Protein AF-0000000073538787 (afdb_homodimer)

Solvent-accessible surface area (backbone atoms only — not comparable to full-atom values): 28778 Å² total; per-residue (Å²): 135,62,82,72,73,72,62,67,77,66,64,77,76,57,70,80,78,74,82,76,85,75,76,83,60,83,89,74,44,86,34,53,90,32,33,33,39,35,41,31,32,78,42,68,55,24,27,16,31,50,33,37,34,29,62,25,38,19,32,37,36,28,55,29,78,45,70,68,45,47,54,50,36,53,60,66,29,59,93,39,62,58,88,38,53,43,74,38,80,33,49,55,90,37,71,68,32,33,50,52,44,51,49,50,45,38,71,73,65,69,48,29,33,31,41,38,38,39,52,52,61,88,71,91,42,48,53,63,58,72,54,50,69,68,56,52,50,50,38,49,60,36,38,34,41,43,47,48,45,48,47,37,49,45,58,83,55,40,40,86,29,74,78,14,32,36,35,38,44,43,40,44,33,31,92,43,78,80,40,81,37,32,18,55,50,13,20,25,35,13,23,34,47,8,50,51,51,35,51,27,62,65,39,62,84,46,59,28,30,37,32,37,37,29,30,60,14,57,33,71,66,76,82,76,53,67,86,78,84,63,58,76,61,33,46,77,64,90,59,44,27,45,51,52,6,47,52,49,51,48,45,64,75,64,60,56,75,60,35,71,42,67,44,51,33,75,79,38,82,56,26,21,43,29,73,133,61,80,74,73,71,61,68,76,65,63,77,78,54,68,80,77,75,81,74,83,74,77,83,61,84,90,73,41,88,34,54,89,32,32,31,40,35,40,30,32,79,42,68,58,24,27,16,30,50,34,37,36,29,62,26,38,18,30,38,36,28,53,29,80,44,69,68,45,47,54,50,38,52,59,64,29,58,95,37,61,59,88,36,54,43,74,39,82,30,50,56,90,39,72,68,31,32,49,52,46,52,51,52,44,37,70,74,66,70,48,30,34,31,40,36,38,40,54,52,60,88,72,92,41,49,53,64,58,73,55,50,68,68,55,53,50,49,39,49,60,36,39,31,40,42,46,47,45,48,46,36,48,46,60,82,57,41,40,87,30,75,78,12,31,36,36,40,43,40,37,46,33,31,91,42,78,81,38,78,37,32,17,56,49,14,20,22,34,13,24,35,46,6,49,51,52,36,51,29,62,68,39,62,83,46,58,28,31,37,31,36,38,28,29,58,12,51,35,68,69,78,82,79,55,62,86,66,81,64,58,79,63,35,45,78,66,90,60,46,28,46,50,51,6,47,50,51,51,47,44,63,75,64,61,56,75,58,35,74,43,62,43,49,30,75,79,38,81,55,25,20,40,34,72

InterPro domains:
  IPR002347 Short-chain dehydrogenase/reductase SDR [PF00106] (34-213)
  IPR036291 NAD(P)-binding domain superfamily [SSF51735] (33-214)

Nearest PDB structures (foldseek):
  4cv1-assembly1_H  TM=8.093E-01  e=1.252E-11  Escherichia coli BL21(DE3)
  3i3o-assembly2_G  TM=7.890E-01  e=3.364E-11  Bacillus anthracis str. 'Ames Ancestor'
  5ojg-assembly1_A  TM=8.004E-01  e=2.163E-10  Caenorhabditis elegans
  4o0l-assembly1_D  TM=7.153E-01  e=1.312E-09  Rhodotorula mucilaginosa
  1w8d-assembly1_C  TM=6.723E-01  e=7.957E-09  Homo sapiens

Organism: NCBI:txid2649997

pLDDT: mean 79.06, std 23.35, range [24.25, 98.81]

Sequence (550 aa):
MSWAQRTSIVDQFSAAVSPRQREEGPQHKPLLDKVVVVGDCSTTVGSGIAYELLRQGATVVAPLRCAEHVEQLQRDCEGVPAASLHPLIADLSSEAGCTAFVNQVLERHGQINHGVSCFGSFWQGGQLTDQPLEEFSAMLHGPPTAHFLFAKHVLPALKQSPASSFLFVSEGAGKRMVHPDSSLFSVAASALYGIILAAQEQYADSLFRVNEMRLYAMLKRHGDIGNHQFRDHFGTKAYSHRKVGRLVSEALLTSKHAERIVVTPAMLDGATVTVMSWAQRTSIVDQFSAAVSPRQREEGPQHKPLLDKVVVVGDCSTTVGSGIAYELLRQGATVVAPLRCAEHVEQLQRDCEGVPAASLHPLIADLSSEAGCTAFVNQVLERHGQINHGVSCFGSFWQGGQLTDQPLEEFSAMLHGPPTAHFLFAKHVLPALKQSPASSFLFVSEGAGKRMVHPDSSLFSVAASALYGIILAAQEQYADSLFRVNEMRLYAMLKRHGDIGNHQFRDHFGTKAYSHRKVGRLVSEALLTSKHAERIVVTPAMLDGATVTV

Foldseek 3Di:
DDPVVVPPVPPDPAPDDDPPDDDPDDQQLVCALAEEEEPACLALLNLLLVQLNQSSHYQYEHADQDPVSVVVSLVSNPPGPCVSYHYDHFDLLDLVRLQVSLVVCCVVSVAHQEYEHEFADDDQAAAPVPDDPVVLVVLQSGRLSSSLSNCVRVVVRHDQAQLGEYEYEAEPQAVDHLDNRCVSVNVNRNSNVVSLVVSLVVCVVTSYAYEYEYAPADADDPPVPPDDDCVVQAPPDSCQSNLSSVVVVVCSGDPDHHYYHYDYCVSRVSGRRHD/DDPVVVPPVPPDPAPDDDPDDDDPDDQQLVCALAEEEEPACLDLLNLLLVQLNQSSHYQYEHADQDPVSVVVSLVSNPPGPCVSYHYDRFDLLDLVRLQVSLVVCCVVSVAHQEYEHDFDDDDQFAAPVPDDPVVLVVLQSGRLSSSLSNCVRVVVRHDQAQLGEYEYEAEPQAVDHLDNRCVSVNVNRNSNVVSLVVSLVVCVVTSYAYEYEYAPADAPDPPVPPDDPCVVQAPPDPCQSNLSSVVVVVCSGDPDHHYYHYDYCVSRVSGRRHD

Secondary structure (DSSP, 8-state):
--GGGGGGGGGSS------------S---TTTT-EEEEE-TTSHHHHHHHHHHHHTT-EEEEEESSHHHHHHHHHHTTTS-GGGEEEEE--TTSHHHHHHHHHHHHHHHS---EEEE----------GGGS-HHHHHHHHTSHHHHHHHHHHHHGGGS-SSTT-EEEEEEESBTTB-SSTT-HHHHHHHHHHHHHHHHHHHHTTTSSSEEEEEEE------STT--SSSTTTTS---TTHHHHHHHHHHHHHHHPPTT-EEEE-GGGGTT-----/--GGGGGGGGGSS------------S---TTTT-EEEEE-TTSHHHHHHHHHHHHTT-EEEEEESSHHHHHHHHHHTTTS-GGGEEEEE--TTSHHHHHHHHHHHHHHHS---EEEE----------GGGS-HHHHHHHHTSHHHHHHHHHHHHGGGS-SSTT-EEEEEEESBTTB-SSTT-HHHHHHHHHHHHHHHHHHHHTTTSSSEEEEEEE------STT--S-STTTTS---TTHHHHHHHHHHHHHHHPPTT-EEEE-GGGGTT-----

Structure (mmCIF, N/CA/C/O backbone):
data_AF-0000000073538787-model_v1
#
loop_
_entity.id
_entity.type
_entity.pdbx_description
1 polymer 'Uncharacterized protein'
#
loop_
_atom_site.group_PDB
_atom_site.id
_atom_site.type_symbol
_atom_site.label_atom_id
_atom_site.label_alt_id
_atom_site.label_comp_id
_atom_site.label_asym_id
_atom_site.label_entity_id
_atom_site.label_seq_id
_atom_site.pdbx_PDB_ins_code
_atom_site.Cartn_x
_atom_site.Cartn_y
_atom_site.Cartn_z
_atom_site.occupancy
_atom_site.B_iso_or_equiv
_atom_site.auth_seq_id
_atom_site.auth_comp_id
_atom_site.auth_asym_id
_atom_site.auth_atom_id
_atom_site.pdbx_PDB_model_num
ATOM 1 N N . MET A 1 1 ? -1.223 -22.078 18.5 1 24.25 1 MET A N 1
ATOM 2 C CA . MET A 1 1 ? -0.716 -20.906 19.188 1 24.25 1 MET A CA 1
ATOM 3 C C . MET A 1 1 ? -1.451 -19.641 18.734 1 24.25 1 MET A C 1
ATOM 5 O O . MET A 1 1 ? -1.661 -19.438 17.547 1 24.25 1 MET A O 1
ATOM 9 N N . SER A 1 2 ? -2.195 -19.078 19.703 1 27.31 2 SER A N 1
ATOM 10 C CA . SER A 1 2 ? -3.221 -18.062 19.531 1 27.31 2 SER A CA 1
ATOM 11 C C . SER A 1 2 ? -2.645 -16.797 18.906 1 27.31 2 SER A C 1
ATOM 13 O O . SER A 1 2 ? -1.435 -16.562 18.969 1 27.31 2 SER A O 1
ATOM 15 N N . TRP A 1 3 ? -3.459 -16.062 18.109 1 29.86 3 TRP A N 1
ATOM 16 C CA . TRP A 1 3 ? -3.189 -14.781 17.453 1 29.86 3 TRP A CA 1
ATOM 17 C C . TRP A 1 3 ? -2.492 -13.812 18.406 1 29.86 3 TRP A C 1
ATOM 19 O O . TRP A 1 3 ? -1.608 -13.062 17.984 1 29.86 3 TRP A O 1
ATOM 29 N N . ALA A 1 4 ? -2.752 -13.906 19.703 1 34.16 4 ALA A N 1
ATOM 30 C CA . ALA A 1 4 ? -2.221 -13.008 20.719 1 34.16 4 ALA A CA 1
ATOM 31 C C . ALA A 1 4 ? -0.713 -13.18 20.875 1 34.16 4 ALA A C 1
ATOM 33 O O . ALA A 1 4 ? 0.006 -12.203 21.125 1 34.16 4 ALA A O 1
ATOM 34 N N . GLN A 1 5 ? -0.186 -14.32 20.875 1 29.3 5 GLN A N 1
ATOM 35 C CA . GLN A 1 5 ? 1.214 -14.555 21.203 1 29.3 5 GLN A CA 1
ATOM 36 C C . GLN A 1 5 ? 2.139 -14.023 20.109 1 29.3 5 GLN A C 1
ATOM 38 O O . GLN A 1 5 ? 3.352 -13.914 20.312 1 29.3 5 GLN A O 1
ATOM 43 N N . ARG A 1 6 ? 1.642 -13.867 18.938 1 31.22 6 ARG A N 1
ATOM 44 C CA . ARG A 1 6 ? 2.553 -13.523 17.859 1 31.22 6 ARG A CA 1
ATOM 45 C C . ARG A 1 6 ? 2.787 -12.016 17.781 1 31.22 6 ARG A C 1
ATOM 47 O O . ARG A 1 6 ? 3.463 -11.523 16.875 1 31.22 6 ARG A O 1
ATOM 54 N N . THR A 1 7 ? 2.35 -11.219 18.891 1 30.8 7 THR A N 1
ATOM 55 C CA . THR A 1 7 ? 2.359 -9.758 18.922 1 30.8 7 THR A CA 1
ATOM 56 C C . THR A 1 7 ? 3.75 -9.234 19.266 1 30.8 7 THR A C 1
ATOM 58 O O . THR A 1 7 ? 3.941 -8.031 19.438 1 30.8 7 THR A O 1
ATOM 61 N N . SER A 1 8 ? 4.75 -10.078 19.578 1 28.09 8 SER A N 1
ATOM 62 C CA . SER A 1 8 ? 5.914 -9.547 20.281 1 28.09 8 SER A CA 1
ATOM 63 C C . SER A 1 8 ? 6.848 -8.82 19.328 1 28.09 8 SER A C 1
ATOM 65 O O . SER A 1 8 ? 7.91 -8.336 19.719 1 28.09 8 SER A O 1
ATOM 67 N N . ILE A 1 9 ? 6.676 -8.984 18.109 1 27.75 9 ILE A N 1
ATOM 68 C CA . ILE A 1 9 ? 7.82 -8.523 17.328 1 27.75 9 ILE A CA 1
ATOM 69 C C . ILE A 1 9 ? 7.777 -7 17.203 1 27.75 9 ILE A C 1
ATOM 71 O O . ILE A 1 9 ? 8.383 -6.434 16.281 1 27.75 9 ILE A O 1
ATOM 75 N N . VAL A 1 10 ? 6.988 -6.336 17.984 1 29.64 10 VAL A N 1
ATOM 76 C CA . VAL A 1 10 ? 6.812 -4.895 17.875 1 29.64 10 VAL A CA 1
ATOM 77 C C . VAL A 1 10 ? 8.094 -4.184 18.312 1 29.64 10 VAL A C 1
ATOM 79 O O . VAL A 1 10 ? 8.195 -2.957 18.219 1 29.64 10 VAL A O 1
ATOM 82 N N . ASP A 1 11 ? 9.062 -4.805 18.953 1 27.28 11 ASP A N 1
ATOM 83 C CA . ASP A 1 11 ? 10.016 -4.039 19.75 1 27.28 11 ASP A CA 1
ATOM 84 C C . ASP A 1 11 ? 10.992 -3.277 18.859 1 27.28 11 ASP A C 1
ATOM 86 O O . ASP A 1 11 ? 11.781 -2.465 19.344 1 27.28 11 ASP A O 1
ATOM 90 N N . GLN A 1 12 ? 11.188 -3.758 17.719 1 27.56 12 GLN A N 1
ATOM 91 C CA . GLN A 1 12 ? 12.531 -3.357 17.297 1 27.56 12 GLN A CA 1
ATOM 92 C C . GLN A 1 12 ? 12.562 -1.891 16.875 1 27.56 12 GLN A C 1
ATOM 94 O O . GLN A 1 12 ? 13.633 -1.284 16.797 1 27.56 12 GLN A O 1
ATOM 99 N N . PHE A 1 13 ? 11.57 -1.396 16.234 1 29 13 PHE A N 1
ATOM 100 C CA . PHE A 1 13 ? 11.891 -0.111 15.625 1 29 13 PHE A CA 1
ATOM 101 C C . PHE A 1 13 ? 11.359 1.038 16.484 1 29 13 PHE A C 1
ATOM 103 O O . PHE A 1 13 ? 11.344 2.189 16.031 1 29 13 PHE A O 1
ATOM 110 N N . SER A 1 14 ? 10.781 0.729 17.562 1 30.36 14 SER A N 1
ATOM 111 C CA . SER A 1 14 ? 10.117 1.841 18.234 1 30.36 14 SER A CA 1
ATOM 112 C C . SER A 1 14 ? 11.094 2.627 19.109 1 30.36 14 SER A C 1
ATOM 114 O O . SER A 1 14 ? 11.695 2.076 20.031 1 30.36 14 SER A O 1
ATOM 116 N N . ALA A 1 15 ? 11.672 3.652 18.609 1 31.83 15 ALA A N 1
ATOM 117 C CA . ALA A 1 15 ? 12.227 4.52 19.641 1 31.83 15 ALA A CA 1
ATOM 118 C C . ALA A 1 15 ? 11.133 5.055 20.547 1 31.83 15 ALA A C 1
ATOM 120 O O . ALA A 1 15 ? 10.211 5.738 20.094 1 31.83 15 ALA A O 1
ATOM 121 N N . ALA A 1 16 ? 11.062 4.504 21.734 1 32.62 16 ALA A N 1
ATOM 122 C CA . ALA A 1 16 ? 10.148 4.984 22.766 1 32.62 16 ALA A CA 1
ATOM 123 C C . ALA A 1 16 ? 10.43 6.441 23.109 1 32.62 16 ALA A C 1
ATOM 125 O O . ALA A 1 16 ? 11.523 6.777 23.578 1 32.62 16 ALA A O 1
ATOM 126 N N . VAL A 1 17 ? 9.75 7.445 22.609 1 33.44 17 VAL A N 1
ATOM 127 C CA . VAL A 1 17 ? 9.891 8.805 23.109 1 33.44 17 VAL A CA 1
ATOM 128 C C . VAL A 1 17 ? 9.188 8.93 24.469 1 33.44 17 VAL A C 1
ATOM 130 O O . VAL A 1 17 ? 8.008 8.586 24.594 1 33.44 17 VAL A O 1
ATOM 133 N N . SER A 1 18 ? 10.039 9.055 25.547 1 36.38 18 SER A N 1
ATOM 134 C CA . SER A 1 18 ? 9.5 9.305 26.891 1 36.38 18 SER A CA 1
ATOM 135 C C . SER A 1 18 ? 8.836 10.68 26.969 1 36.38 18 SER A C 1
ATOM 137 O O . SER A 1 18 ? 9.375 11.664 26.453 1 36.38 18 SER A O 1
ATOM 139 N N . PRO A 1 19 ? 7.641 10.734 27.422 1 32.75 19 PRO A N 1
ATOM 140 C CA . PRO A 1 19 ? 7.016 12.047 27.594 1 32.75 19 PRO A CA 1
ATOM 141 C C . PRO A 1 19 ? 7.781 12.945 28.562 1 32.75 19 PRO A C 1
ATOM 143 O O . PRO A 1 19 ? 8.039 12.555 29.703 1 32.75 19 PRO A O 1
ATOM 146 N N . ARG A 1 20 ? 8.539 13.836 28.156 1 38.44 20 ARG A N 1
ATOM 147 C CA . ARG A 1 20 ? 9.172 14.789 29.062 1 38.44 20 ARG A CA 1
ATOM 148 C C . ARG A 1 20 ? 8.125 15.531 29.891 1 38.44 20 ARG A C 1
ATOM 150 O O . ARG A 1 20 ? 7.109 15.977 29.359 1 38.44 20 ARG A O 1
ATOM 157 N N . GLN A 1 21 ? 8.227 15.492 31.219 1 34.5 21 GLN A N 1
ATOM 158 C CA . GLN A 1 21 ? 7.418 16.172 32.219 1 34.5 21 GLN A CA 1
ATOM 159 C C . GLN A 1 21 ? 7.473 17.688 32.031 1 34.5 21 GLN A C 1
ATOM 161 O O . GLN A 1 21 ? 8.547 18.281 32.094 1 34.5 21 GLN A O 1
ATOM 166 N N . ARG A 1 22 ? 6.453 18.359 31.422 1 41.28 22 ARG A N 1
ATOM 167 C CA . ARG A 1 22 ? 6.344 19.797 31.188 1 41.28 22 ARG A CA 1
ATOM 168 C C . ARG A 1 22 ? 6.148 20.547 32.5 1 41.28 22 ARG A C 1
ATOM 170 O O . ARG A 1 22 ? 5.242 20.219 33.281 1 41.28 22 ARG A O 1
ATOM 177 N N . GLU A 1 23 ? 7.148 21.156 32.906 1 35.09 23 GLU A N 1
ATOM 178 C CA . GLU A 1 23 ? 6.957 22.156 33.938 1 35.09 23 GLU A CA 1
ATOM 179 C C . GLU A 1 23 ? 5.945 23.219 33.5 1 35.09 23 GLU A C 1
ATOM 181 O O . GLU A 1 23 ? 5.949 23.641 32.375 1 35.09 23 GLU A O 1
ATOM 186 N N . GLU A 1 24 ? 4.809 23.359 34.125 1 40.03 24 GLU A N 1
ATOM 187 C CA . GLU A 1 24 ? 3.691 24.297 34 1 40.03 24 GLU A CA 1
ATOM 188 C C . GLU A 1 24 ? 4.168 25.75 34.062 1 40.03 24 GLU A C 1
ATOM 190 O O . GLU A 1 24 ? 3.92 26.453 35.031 1 40.03 24 GLU A O 1
ATOM 195 N N . GLY A 1 25 ? 5.305 26.125 33.844 1 39.88 25 GLY A N 1
ATOM 196 C CA . GLY A 1 25 ? 5.516 27.531 34.062 1 39.88 25 GLY A CA 1
ATOM 197 C C . GLY A 1 25 ? 4.695 28.422 33.156 1 39.88 25 GLY A C 1
ATOM 198 O O . GLY A 1 25 ? 3.93 27.922 32.312 1 39.88 25 GLY A O 1
ATOM 199 N N . PRO A 1 26 ? 4.918 29.828 33.062 1 46.56 26 PRO A N 1
ATOM 200 C CA . PRO A 1 26 ? 4.199 30.828 32.25 1 46.56 26 PRO A CA 1
ATOM 201 C C . PRO A 1 26 ? 3.865 30.328 30.844 1 46.56 26 PRO A C 1
ATOM 203 O O . PRO A 1 26 ? 4.539 29.438 30.328 1 46.56 26 PRO A O 1
ATOM 206 N N . GLN A 1 27 ? 2.445 30.547 30.203 1 54.91 27 GLN A N 1
ATOM 207 C CA . GLN A 1 27 ? 1.68 29.875 29.156 1 54.91 27 GLN A CA 1
ATOM 208 C C . GLN A 1 27 ? 2.514 29.703 27.891 1 54.91 27 GLN A C 1
ATOM 210 O O . GLN A 1 27 ? 2.576 30.609 27.062 1 54.91 27 GLN A O 1
ATOM 215 N N . HIS A 1 28 ? 3.49 29.078 27.734 1 75.75 28 HIS A N 1
ATOM 216 C CA . HIS A 1 28 ? 4.406 28.828 26.625 1 75.75 28 HIS A CA 1
ATOM 217 C C . HIS A 1 28 ? 3.654 28.344 25.391 1 75.75 28 HIS A C 1
ATOM 219 O O . HIS A 1 28 ? 2.908 27.359 25.453 1 75.75 28 HIS A O 1
ATOM 225 N N . LYS A 1 29 ? 3.422 29.453 24.453 1 88.94 29 LYS A N 1
ATOM 226 C CA . LYS A 1 29 ? 2.85 29.172 23.141 1 88.94 29 LYS A CA 1
ATOM 227 C C . LYS A 1 29 ? 3.941 28.875 22.109 1 88.94 29 LYS A C 1
ATOM 229 O O . LYS A 1 29 ? 4.305 29.75 21.312 1 88.94 29 LYS A O 1
ATOM 234 N N . PRO A 1 30 ? 4.406 27.656 22.078 1 92.69 30 PRO A N 1
ATOM 235 C CA . PRO A 1 30 ? 5.566 27.328 21.25 1 92.69 30 PRO A CA 1
ATOM 236 C C . PRO A 1 30 ? 5.262 27.422 19.75 1 92.69 30 PRO A C 1
ATOM 238 O O . PRO A 1 30 ? 6.184 27.516 18.938 1 92.69 30 PRO A O 1
ATOM 241 N N . LEU A 1 31 ? 3.953 27.531 19.359 1 96.44 31 LEU A N 1
ATOM 242 C CA . LEU A 1 31 ? 3.598 27.562 17.953 1 96.44 31 LEU A CA 1
ATOM 243 C C . LEU A 1 31 ? 3.021 28.922 17.562 1 96.44 31 LEU A C 1
ATOM 245 O O . LEU A 1 31 ? 2.35 29.047 16.547 1 96.44 31 LEU A O 1
ATOM 249 N N . LEU A 1 32 ? 3.344 29.875 18.453 1 94.75 32 LEU A N 1
ATOM 250 C CA . LEU A 1 32 ? 2.887 31.234 18.172 1 94.75 32 LEU A CA 1
ATOM 251 C C . LEU A 1 32 ? 3.383 31.703 16.812 1 94.75 32 LEU A C 1
ATOM 253 O O . LEU A 1 32 ? 4.547 31.484 16.469 1 94.75 32 LEU A O 1
ATOM 257 N N . ASP A 1 33 ? 2.473 32.25 15.969 1 94.69 33 ASP A N 1
ATOM 258 C CA . ASP A 1 33 ? 2.721 32.875 14.656 1 94.69 33 ASP A CA 1
ATOM 259 C C . ASP A 1 33 ? 3 31.797 13.609 1 94.69 33 ASP A C 1
ATOM 261 O O . ASP A 1 33 ? 3.531 32.094 12.531 1 94.69 33 ASP A O 1
ATOM 265 N N . LYS A 1 34 ? 2.812 30.562 13.953 1 97.81 34 LYS A N 1
ATOM 266 C CA . LYS A 1 34 ? 2.938 29.484 12.969 1 97.81 34 LYS A CA 1
ATOM 267 C C . LYS A 1 34 ? 1.587 29.156 12.344 1 97.81 34 LYS A C 1
ATOM 269 O O . LYS A 1 34 ? 0.567 29.109 13.031 1 97.81 34 LYS A O 1
ATOM 274 N N . VAL A 1 35 ? 1.569 29.031 11.07 1 98.75 35 VAL A N 1
ATOM 275 C CA . VAL A 1 35 ? 0.385 28.594 10.336 1 98.75 35 VAL A CA 1
ATOM 276 C C . VAL A 1 35 ? 0.453 27.094 10.07 1 98.75 35 VAL A C 1
ATOM 278 O O . VAL A 1 35 ? 1.376 26.609 9.406 1 98.75 35 VAL A O 1
ATOM 281 N N . VAL A 1 36 ? -0.518 26.375 10.602 1 98.81 36 VAL A N 1
ATOM 282 C CA . VAL A 1 36 ? -0.581 24.922 10.445 1 98.81 36 VAL A CA 1
ATOM 283 C C . VAL A 1 36 ? -1.837 24.547 9.664 1 98.81 36 VAL A C 1
ATOM 285 O O . VAL A 1 36 ? -2.951 24.906 10.055 1 98.81 36 VAL A O 1
ATOM 288 N N . VAL A 1 37 ? -1.663 23.875 8.508 1 98.81 37 VAL A N 1
ATOM 289 C CA . VAL A 1 37 ? -2.809 23.328 7.801 1 98.81 37 VAL A CA 1
ATOM 290 C C . VAL A 1 37 ? -3.031 21.875 8.234 1 98.81 37 VAL A C 1
ATOM 292 O O . VAL A 1 37 ? -2.08 21.094 8.328 1 98.81 37 VAL A O 1
ATOM 295 N N . VAL A 1 38 ? -4.297 21.516 8.602 1 98.25 38 VAL A N 1
ATOM 296 C CA . VAL A 1 38 ? -4.602 20.188 9.109 1 98.25 38 VAL A CA 1
ATOM 297 C C . VAL A 1 38 ? -5.668 19.531 8.234 1 98.25 38 VAL A C 1
ATOM 299 O O . VAL A 1 38 ? -6.812 19.984 8.195 1 98.25 38 VAL A O 1
ATOM 302 N N . GLY A 1 39 ? -5.348 18.578 7.508 1 95.25 39 GLY A N 1
ATOM 303 C CA . GLY A 1 39 ? -6.246 17.688 6.785 1 95.25 39 GLY A CA 1
ATOM 304 C C . GLY A 1 39 ? -6.391 16.328 7.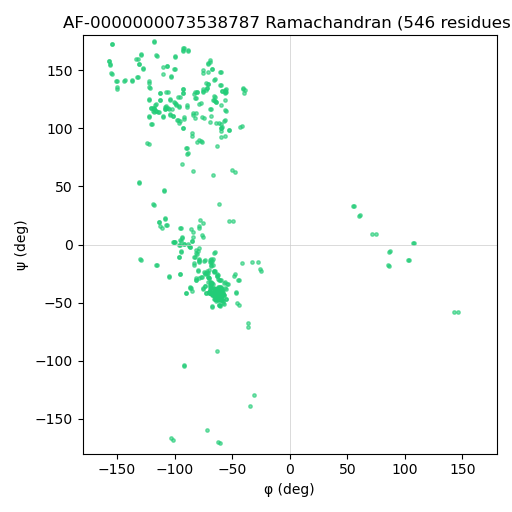438 1 95.25 39 GLY A C 1
ATOM 305 O O . GLY A 1 39 ? -5.453 15.531 7.438 1 95.25 39 GLY A O 1
ATOM 306 N N . ASP A 1 40 ? -7.477 15.852 8.016 1 87.81 40 ASP A N 1
ATOM 307 C CA . ASP A 1 40 ? -8.812 16.453 8.039 1 87.81 40 ASP A CA 1
ATOM 308 C C . ASP A 1 40 ? -9.289 16.672 9.469 1 87.81 40 ASP A C 1
ATOM 310 O O . ASP A 1 40 ? -9.109 15.805 10.328 1 87.81 40 ASP A O 1
ATOM 314 N N . CYS A 1 41 ? -9.883 17.703 9.766 1 90.25 41 CYS A N 1
ATOM 315 C CA . CYS A 1 41 ? -10.305 18.125 11.102 1 90.25 41 CYS A CA 1
ATOM 316 C C . CYS A 1 41 ? -11.742 17.703 11.367 1 90.25 41 CYS A C 1
ATOM 318 O O . CYS A 1 41 ? -12.312 18.047 12.414 1 90.25 41 CYS A O 1
ATOM 320 N N . SER A 1 42 ? -12.336 16.969 10.375 1 88.12 42 SER A N 1
ATOM 321 C CA . SER A 1 42 ? -13.711 16.531 10.594 1 88.12 42 SER A CA 1
ATOM 322 C C . SER A 1 42 ? -13.773 15.266 11.438 1 88.12 42 SER A C 1
ATOM 324 O O . SER A 1 42 ? -14.844 14.867 11.891 1 88.12 42 SER A O 1
ATOM 326 N N . THR A 1 43 ? -12.641 14.648 11.641 1 82.75 43 THR A N 1
ATOM 327 C CA . THR A 1 43 ? -12.562 13.43 12.43 1 82.75 43 THR A CA 1
ATOM 328 C C . THR A 1 43 ? -12.258 13.742 13.891 1 82.75 43 THR A C 1
ATOM 330 O O . THR A 1 43 ? -11.852 14.867 14.219 1 82.75 43 THR A O 1
ATOM 333 N N . THR A 1 44 ? -12.414 12.75 14.758 1 81.12 44 THR A N 1
ATOM 334 C CA . THR A 1 44 ? -12.117 12.914 16.172 1 81.12 44 THR A CA 1
ATOM 335 C C . THR A 1 44 ? -10.641 13.211 16.391 1 81.12 44 THR A C 1
ATOM 337 O O . THR A 1 44 ? -10.289 14.094 17.172 1 81.12 44 THR A O 1
ATOM 340 N N . VAL A 1 45 ? -9.82 12.508 15.688 1 84 45 VAL A N 1
ATOM 341 C CA . VAL A 1 45 ? -8.383 12.703 15.828 1 84 45 VAL A CA 1
ATOM 342 C C . VAL A 1 45 ? -7.992 14.078 15.289 1 84 45 VAL A C 1
ATOM 344 O O . VAL A 1 45 ? -7.277 14.836 15.945 1 84 45 VAL A O 1
ATOM 347 N N . GLY A 1 46 ? -8.57 14.406 14.156 1 90.88 46 GLY A N 1
ATOM 348 C CA . GLY A 1 46 ? -8.242 15.68 13.531 1 90.88 46 GLY A CA 1
ATOM 349 C C . GLY A 1 46 ? -8.68 16.875 14.352 1 90.88 46 GLY A C 1
ATOM 350 O O . GLY A 1 46 ? -7.949 17.859 14.461 1 90.88 46 GLY A O 1
ATOM 351 N N . SER A 1 47 ? -9.867 16.766 14.922 1 91.19 47 SER A N 1
ATOM 352 C CA . SER A 1 47 ? -10.352 17.859 15.742 1 91.19 47 SER A CA 1
ATOM 353 C C . SER A 1 47 ? -9.547 18 17.031 1 91.19 47 SER A C 1
ATOM 355 O O . SER A 1 47 ? -9.344 19.109 17.531 1 91.19 47 SER A O 1
ATOM 357 N N . GLY A 1 48 ? -9.07 16.844 17.594 1 89.56 48 GLY A N 1
ATOM 358 C CA . GLY A 1 48 ? -8.18 16.891 18.734 1 89.56 48 GLY A CA 1
ATOM 359 C C . GLY A 1 48 ? -6.844 17.547 18.438 1 89.56 48 GLY A C 1
ATOM 360 O O . GLY A 1 48 ? -6.312 18.297 19.266 1 89.56 48 GLY A O 1
ATOM 361 N N . ILE A 1 49 ? -6.352 17.281 17.266 1 93.62 49 ILE A N 1
ATOM 362 C CA . ILE A 1 49 ? -5.105 17.891 16.812 1 93.62 49 ILE A CA 1
ATOM 363 C C . ILE A 1 49 ? -5.297 19.406 16.688 1 93.62 49 ILE A C 1
ATOM 365 O O . ILE A 1 49 ? -4.488 20.188 17.203 1 93.62 49 ILE A O 1
ATOM 369 N N . ALA A 1 50 ? -6.402 19.812 16.062 1 96.06 50 ALA A N 1
ATOM 370 C CA . ALA A 1 50 ? -6.691 21.234 15.906 1 96.06 50 ALA A CA 1
ATOM 371 C C . ALA A 1 50 ? -6.781 21.922 17.266 1 96.06 50 ALA A C 1
ATOM 373 O O . ALA A 1 50 ? -6.188 22.984 17.469 1 96.06 50 ALA A O 1
ATOM 374 N N . TYR A 1 51 ? -7.449 21.297 18.172 1 94.31 51 TYR A N 1
ATOM 375 C CA . TYR A 1 51 ? -7.641 21.859 19.5 1 94.31 51 TYR A CA 1
ATOM 376 C C . TYR A 1 51 ? -6.301 22.141 20.172 1 94.31 51 TYR A C 1
ATOM 378 O O . TYR A 1 51 ? -6.059 23.25 20.656 1 94.31 51 TYR A O 1
ATOM 386 N N . GLU A 1 52 ? -5.441 21.172 20.172 1 94.62 52 GLU A N 1
ATOM 387 C CA . GLU A 1 52 ? -4.168 21.297 20.875 1 94.62 52 GLU A CA 1
ATOM 388 C C . GLU A 1 52 ? -3.25 22.297 20.188 1 94.62 52 GLU A C 1
ATOM 390 O O . GLU A 1 52 ? -2.514 23.031 20.844 1 94.62 52 GLU A O 1
ATOM 395 N N . LEU A 1 53 ? -3.295 22.344 18.859 1 97.06 53 LEU A N 1
ATOM 396 C CA . LEU A 1 53 ? -2.48 23.312 18.125 1 97.06 53 LEU A CA 1
ATOM 397 C C . LEU A 1 53 ? -2.916 24.734 18.438 1 97.06 53 LEU A C 1
ATOM 399 O O . LEU A 1 53 ? -2.074 25.625 18.625 1 97.06 53 LEU A O 1
ATOM 403 N N . LEU A 1 54 ? -4.203 24.938 18.531 1 96.56 54 LEU A N 1
ATOM 404 C CA . LEU A 1 54 ? -4.734 26.25 18.906 1 96.56 54 LEU A CA 1
ATOM 405 C C . LEU A 1 54 ? -4.305 26.625 20.312 1 96.56 54 LEU A C 1
ATOM 407 O O . LEU A 1 54 ? -3.885 27.75 20.562 1 96.56 54 LEU A O 1
ATOM 411 N N . ARG A 1 55 ? -4.359 25.656 21.141 1 94.38 55 ARG A N 1
ATOM 412 C CA . ARG A 1 55 ? -3.971 25.859 22.531 1 94.38 55 ARG A CA 1
ATOM 413 C C . ARG A 1 55 ? -2.508 26.281 22.625 1 94.38 55 ARG A C 1
ATOM 415 O O . ARG A 1 55 ? -2.145 27.078 23.484 1 94.38 55 ARG A O 1
ATOM 422 N N . GLN A 1 56 ? -1.737 25.828 21.703 1 95.38 56 GLN A N 1
ATOM 423 C CA . GLN A 1 56 ? -0.304 26.109 21.719 1 95.38 56 GLN A CA 1
ATOM 424 C C . GLN A 1 56 ? 0.023 27.359 20.922 1 95.38 56 GLN A C 1
ATOM 426 O O . GLN A 1 56 ? 1.194 27.688 20.719 1 95.38 56 GLN A O 1
ATOM 431 N N . GLY A 1 57 ? -0.989 28.016 20.344 1 96.44 57 GLY A N 1
ATOM 432 C CA . GLY A 1 57 ? -0.815 29.344 19.797 1 96.44 57 GLY A CA 1
ATOM 433 C C . GLY A 1 57 ? -0.817 29.375 18.281 1 96.44 57 GLY A C 1
ATOM 434 O O . GLY A 1 57 ? -0.739 30.453 17.688 1 96.44 57 GLY A O 1
ATOM 435 N N . ALA A 1 58 ? -0.987 28.297 17.641 1 97.88 58 ALA A N 1
ATOM 436 C CA . ALA A 1 58 ? -0.914 28.219 16.188 1 97.88 58 ALA A CA 1
ATOM 437 C C . ALA A 1 58 ? -2.172 28.797 15.547 1 97.88 58 ALA A C 1
ATOM 439 O O . ALA A 1 58 ? -3.24 28.812 16.172 1 97.88 58 ALA A O 1
ATOM 440 N N . THR A 1 59 ? -2.014 29.375 14.398 1 98.25 59 THR A N 1
ATOM 441 C CA . THR A 1 59 ? -3.141 29.516 13.484 1 98.25 59 THR A CA 1
ATOM 442 C C . THR A 1 59 ? -3.432 28.188 12.773 1 98.25 59 THR A C 1
ATOM 444 O O . THR A 1 59 ? -2.549 27.609 12.133 1 98.25 59 THR A O 1
ATOM 447 N N . VAL A 1 60 ? -4.633 27.688 12.922 1 98.56 60 VAL A N 1
ATOM 448 C CA . VAL A 1 60 ? -4.992 26.406 12.336 1 98.56 60 VAL A CA 1
ATOM 449 C C . VAL A 1 60 ? -5.941 26.625 11.156 1 98.56 60 VAL A C 1
ATOM 451 O O . VAL A 1 60 ? -7.016 27.203 11.32 1 98.56 60 VAL A O 1
ATOM 454 N N . VAL A 1 61 ? -5.523 26.266 9.961 1 98.75 61 VAL A N 1
ATOM 455 C CA . VAL A 1 61 ? -6.379 26.281 8.781 1 98.75 61 VAL A CA 1
ATOM 456 C C . VAL A 1 61 ? -6.871 24.859 8.477 1 98.75 61 VAL A C 1
ATOM 458 O O . VAL A 1 61 ? -6.07 23.953 8.281 1 98.75 61 VAL A O 1
ATOM 461 N N . ALA A 1 62 ? -8.188 24.703 8.445 1 98.12 62 ALA A N 1
ATOM 462 C CA . ALA A 1 62 ? -8.789 23.375 8.312 1 98.12 62 ALA A CA 1
ATOM 463 C C . ALA A 1 62 ? -9.656 23.281 7.062 1 98.12 62 ALA A C 1
ATOM 465 O O . ALA A 1 62 ? -10.742 23.859 7.012 1 98.12 62 ALA A O 1
ATOM 466 N N . PRO A 1 63 ? -9.148 22.609 6.004 1 97.94 63 PRO A N 1
ATOM 467 C CA . PRO A 1 63 ? -10.039 22.344 4.879 1 97.94 63 PRO A CA 1
ATOM 468 C C . PRO A 1 63 ? -11.172 21.375 5.246 1 97.94 63 PRO A C 1
ATOM 470 O O . PRO A 1 63 ? -10.906 20.266 5.734 1 97.94 63 PRO A O 1
ATOM 473 N N . LEU A 1 64 ? -12.398 21.797 5.035 1 96.81 64 LEU A N 1
ATOM 474 C CA . LEU A 1 64 ? -13.586 20.984 5.336 1 96.81 64 LEU A CA 1
ATOM 475 C C . LEU A 1 64 ? -14.539 20.969 4.145 1 96.81 64 LEU A C 1
ATOM 477 O O . LEU A 1 64 ? -14.547 21.891 3.332 1 96.81 64 LEU A O 1
ATOM 481 N N . ARG A 1 65 ? -15.328 19.906 4.117 1 94.75 65 ARG A N 1
ATOM 482 C CA . ARG A 1 65 ? -16.141 19.672 2.924 1 94.75 65 ARG A CA 1
ATOM 483 C C . ARG A 1 65 ? -17.406 20.516 2.939 1 94.75 65 ARG A C 1
ATOM 485 O O . ARG A 1 65 ? -17.938 20.859 1.885 1 94.75 65 ARG A O 1
ATOM 492 N N . CYS A 1 66 ? -17.922 20.812 4.164 1 95.38 66 CYS A N 1
ATOM 493 C CA . CYS A 1 66 ? -19.219 21.469 4.238 1 95.38 66 CYS A CA 1
ATOM 494 C C . CYS A 1 66 ? -19.344 22.266 5.535 1 95.38 66 CYS A C 1
ATOM 496 O O . CYS A 1 66 ? -18.484 22.172 6.414 1 95.38 66 CYS A O 1
ATOM 498 N N . ALA A 1 67 ? -20.469 23.016 5.578 1 96 67 ALA A N 1
ATOM 499 C CA . ALA A 1 67 ? -20.703 23.922 6.703 1 96 67 ALA A CA 1
ATOM 500 C C . ALA A 1 67 ? -20.953 23.125 7.988 1 96 67 ALA A C 1
ATOM 502 O O . ALA A 1 67 ? -20.578 23.578 9.078 1 96 67 ALA A O 1
ATOM 503 N N . GLU A 1 68 ? -21.547 22 7.852 1 96 68 GLU A N 1
ATOM 504 C CA . GLU A 1 68 ? -21.797 21.172 9.023 1 96 68 GLU A CA 1
ATOM 505 C C . GLU A 1 68 ? -20.5 20.75 9.703 1 96 68 GLU A C 1
ATOM 507 O O . GLU A 1 68 ? -20.422 20.734 10.938 1 96 68 GLU A O 1
ATOM 512 N N . HIS A 1 69 ? -19.531 20.438 8.922 1 95 69 HIS A N 1
ATOM 513 C CA . HIS A 1 69 ? -18.234 20.062 9.469 1 95 69 HIS A CA 1
ATOM 514 C C . HIS A 1 69 ? -17.562 21.25 10.133 1 95 69 HIS A C 1
ATOM 516 O O . HIS A 1 69 ? -16.828 21.094 11.117 1 95 69 HIS A O 1
ATOM 522 N N . VAL A 1 70 ? -17.766 22.469 9.633 1 96.25 70 VAL A N 1
ATOM 523 C CA . VAL A 1 70 ? -17.219 23.688 10.227 1 96.25 70 VAL A CA 1
ATOM 524 C C . VAL A 1 70 ? -17.797 23.891 11.617 1 96.25 70 VAL A C 1
ATOM 526 O O . VAL A 1 70 ? -17.062 24.141 12.578 1 96.25 70 VAL A O 1
ATOM 529 N N . GLU A 1 71 ? -19.078 23.75 11.688 1 95.88 71 GLU A N 1
ATOM 530 C CA . GLU A 1 71 ? -19.75 23.938 12.961 1 95.88 71 GLU A CA 1
ATOM 531 C C . GLU A 1 71 ? -19.297 22.906 13.992 1 95.88 71 GLU A C 1
ATOM 533 O O . GLU A 1 71 ? -19.062 23.25 15.148 1 95.88 71 GLU A O 1
ATOM 538 N N . GLN A 1 72 ? -19.188 21.719 13.531 1 93.56 72 GLN A N 1
ATOM 539 C CA . GLN A 1 72 ? -18.734 20.656 14.422 1 93.56 72 GLN A CA 1
ATOM 540 C C . GLN A 1 72 ? -17.328 20.938 14.938 1 93.56 72 GLN A C 1
ATOM 542 O O . GLN A 1 72 ? -17.047 20.766 16.125 1 93.56 72 GLN A O 1
ATOM 547 N N . LEU A 1 73 ? -16.453 21.328 14.078 1 94.38 73 LEU A N 1
ATOM 548 C CA . LEU A 1 73 ? -15.086 21.625 14.477 1 94.38 73 LEU A CA 1
ATOM 549 C C . LEU A 1 73 ? -15.047 22.766 15.484 1 94.38 73 LEU A C 1
ATOM 551 O O . LEU A 1 73 ? -14.297 22.719 16.453 1 94.38 73 LEU A O 1
ATOM 555 N N . GLN A 1 74 ? -15.82 23.766 15.25 1 95.38 74 GLN A N 1
ATOM 556 C CA . GLN A 1 74 ? -15.898 24.906 16.172 1 95.38 74 GLN A CA 1
ATOM 557 C C . GLN A 1 74 ? -16.344 24.453 17.562 1 95.38 74 GLN A C 1
ATOM 559 O O . GLN A 1 74 ? -15.812 24.922 18.562 1 95.38 74 GLN A O 1
ATOM 564 N N . ARG A 1 75 ? -17.281 23.516 17.562 1 93.19 75 ARG A N 1
ATOM 565 C CA . ARG A 1 75 ? -17.75 22.984 18.828 1 93.19 75 ARG A CA 1
ATOM 566 C C . ARG A 1 75 ? -16.641 22.172 19.516 1 93.19 75 ARG A C 1
ATOM 568 O O . ARG A 1 75 ? -16.438 22.297 20.719 1 93.19 75 ARG A O 1
ATOM 575 N N . ASP A 1 76 ? -15.969 21.391 18.703 1 89.94 76 ASP A N 1
ATOM 576 C CA . ASP A 1 76 ? -14.914 20.531 19.234 1 89.94 76 ASP A CA 1
ATOM 577 C C . ASP A 1 76 ? -13.758 21.359 19.781 1 89.94 76 ASP A C 1
ATOM 579 O O . ASP A 1 76 ? -13.016 20.906 20.656 1 89.94 76 ASP A O 1
ATOM 583 N N . CYS A 1 77 ? -13.617 22.594 19.312 1 93.38 77 CYS A N 1
ATOM 584 C CA . CYS A 1 77 ? -12.492 23.438 19.703 1 93.38 77 CYS A CA 1
ATOM 585 C C . CYS A 1 77 ? -12.953 24.547 20.656 1 93.38 77 CYS A C 1
ATOM 587 O O . CYS A 1 77 ? -12.281 25.562 20.797 1 93.38 77 CYS A O 1
ATOM 589 N N . GLU A 1 78 ? -14.062 24.328 21.156 1 91.44 78 GLU A N 1
ATOM 590 C CA . GLU A 1 78 ? -14.508 25.297 22.156 1 91.44 78 GLU A CA 1
ATOM 591 C C . GLU A 1 78 ? -13.539 25.344 23.344 1 91.44 78 GLU A C 1
ATOM 593 O O . GLU A 1 78 ? -13.023 24.312 23.766 1 91.44 78 GLU A O 1
ATOM 598 N N . GLY A 1 79 ? -13.195 26.547 23.859 1 90.19 79 GLY A N 1
ATOM 599 C CA . GLY A 1 79 ? -12.336 26.703 25.031 1 90.19 79 GLY A CA 1
ATOM 600 C C . GLY A 1 79 ? -10.922 27.125 24.672 1 90.19 79 GLY A C 1
ATOM 601 O O . GLY A 1 79 ? -10.102 27.375 25.547 1 90.19 79 GLY A O 1
ATOM 602 N N . VAL A 1 80 ? -10.633 27.016 23.406 1 90.19 80 VAL A N 1
ATOM 603 C CA . VAL A 1 80 ? -9.336 27.516 22.938 1 90.19 80 VAL A CA 1
ATOM 604 C C . VAL A 1 80 ? -9.547 28.672 21.969 1 90.19 80 VAL A C 1
ATOM 606 O O . VAL A 1 80 ? -10.672 28.938 21.547 1 90.19 80 VAL A O 1
ATOM 609 N N . PRO A 1 81 ? -8.492 29.453 21.734 1 88.12 81 PRO A N 1
ATOM 610 C CA . PRO A 1 81 ? -8.68 30.672 20.922 1 88.12 81 PRO A CA 1
ATOM 611 C C . PRO A 1 81 ? -9.266 30.375 19.547 1 88.12 81 PRO A C 1
ATOM 613 O O . PRO A 1 81 ? -8.57 29.859 18.672 1 88.12 81 PRO A O 1
ATOM 616 N N . ALA A 1 82 ? -10.477 30.703 19.406 1 84.81 82 ALA A N 1
ATOM 617 C CA . ALA A 1 82 ? -11.25 30.422 18.188 1 84.81 82 ALA A CA 1
ATOM 618 C C . ALA A 1 82 ? -10.82 31.328 17.047 1 84.81 82 ALA A C 1
ATOM 620 O O . ALA A 1 82 ? -10.992 30.984 15.867 1 84.81 82 ALA A O 1
ATOM 621 N N . ALA A 1 83 ? -10.273 32.469 17.406 1 91.12 83 ALA A N 1
ATOM 622 C CA . ALA A 1 83 ? -9.922 33.469 16.391 1 91.12 83 ALA A CA 1
ATOM 623 C C . ALA A 1 83 ? -8.812 32.938 15.484 1 91.12 83 ALA A C 1
ATOM 625 O O . ALA A 1 83 ? -8.648 33.406 14.359 1 91.12 83 ALA A O 1
ATOM 626 N N . SER A 1 84 ? -8.07 31.984 15.992 1 96.19 84 SER A N 1
ATOM 627 C CA . SER A 1 84 ? -6.945 31.469 15.227 1 96.19 84 SER A CA 1
ATOM 628 C C . SER A 1 84 ? -7.34 30.203 14.453 1 96.19 84 SER A C 1
ATOM 630 O O . SER A 1 84 ? -6.512 29.609 13.766 1 96.19 84 SER A O 1
ATOM 632 N N . LEU A 1 85 ? -8.609 29.766 14.586 1 97.56 85 LEU A N 1
ATOM 633 C CA . LEU A 1 85 ? -9.148 28.672 13.805 1 97.56 85 LEU A CA 1
ATOM 634 C C . LEU A 1 85 ? -9.766 29.172 12.508 1 97.56 85 LEU A C 1
ATOM 636 O O . LEU A 1 85 ? -10.688 29.984 12.523 1 97.56 85 LEU A O 1
ATOM 640 N N . HIS A 1 86 ? -9.273 28.766 11.383 1 97.69 86 HIS A N 1
ATOM 641 C CA . HIS A 1 86 ? -9.734 29.203 10.07 1 97.69 86 HIS A CA 1
ATOM 642 C C . HIS A 1 86 ? -10.18 28.031 9.219 1 97.69 86 HIS A C 1
ATOM 644 O O . HIS A 1 86 ? -9.391 27.484 8.438 1 97.69 86 HIS A O 1
ATOM 650 N N . PRO A 1 87 ? -11.461 27.641 9.367 1 97 87 PRO A N 1
ATOM 651 C CA . PRO A 1 87 ? -11.992 26.625 8.453 1 97 87 PRO A CA 1
ATOM 652 C C . PRO A 1 87 ? -12.203 27.156 7.039 1 97 87 PRO A C 1
ATOM 654 O O . PRO A 1 87 ? -12.602 28.312 6.855 1 97 87 PRO A O 1
ATOM 657 N N . LEU A 1 88 ? -11.805 26.422 6.047 1 96.88 88 LEU A N 1
ATOM 658 C CA . LEU A 1 88 ? -12.023 26.734 4.637 1 96.88 88 LEU A CA 1
ATOM 659 C C . LEU A 1 88 ? -12.781 25.609 3.943 1 96.88 88 LEU A C 1
ATOM 661 O O . LEU A 1 88 ? -12.406 24.438 4.059 1 96.88 88 LEU A O 1
ATOM 665 N N . ILE A 1 89 ? -13.906 25.953 3.312 1 96.69 89 ILE A N 1
ATOM 666 C CA . ILE A 1 89 ? -14.609 24.953 2.514 1 96.69 89 ILE A CA 1
ATOM 667 C C . ILE A 1 89 ? -13.789 24.609 1.278 1 96.69 89 ILE A C 1
ATOM 669 O O . ILE A 1 89 ? -13.461 25.484 0.474 1 96.69 89 ILE A O 1
ATOM 673 N N . ALA A 1 90 ? -13.359 23.359 1.17 1 96 90 ALA A N 1
ATOM 674 C CA . ALA A 1 90 ? -12.5 22.906 0.076 1 96 90 ALA A CA 1
ATOM 675 C C . ALA A 1 90 ? -12.75 21.438 -0.241 1 96 90 ALA A C 1
ATOM 677 O O . ALA A 1 90 ? -12.992 20.625 0.663 1 96 90 ALA A O 1
ATOM 678 N N . ASP A 1 91 ? -12.734 21.125 -1.509 1 95.44 91 ASP A N 1
ATOM 679 C CA . ASP A 1 91 ? -12.773 19.734 -1.954 1 95.44 91 ASP A CA 1
ATOM 680 C C . ASP A 1 91 ? -11.359 19.188 -2.154 1 95.44 91 ASP A C 1
ATOM 682 O O . ASP A 1 91 ? -10.766 19.359 -3.221 1 95.44 91 ASP A O 1
ATOM 686 N N . LEU A 1 92 ? -10.883 18.438 -1.177 1 95.31 92 LEU A N 1
ATOM 687 C CA . LEU A 1 92 ? -9.516 17.938 -1.227 1 95.31 92 LEU A CA 1
ATOM 688 C C . LEU A 1 92 ? -9.438 16.641 -2.039 1 95.31 92 LEU A C 1
ATOM 690 O O . LEU A 1 92 ? -8.375 16.016 -2.121 1 95.31 92 LEU A O 1
ATOM 694 N N . SER A 1 93 ? -10.57 16.172 -2.639 1 93.25 93 SER A N 1
ATOM 695 C CA . SER A 1 93 ? -10.562 14.945 -3.424 1 93.25 93 SER A CA 1
ATOM 696 C C . SER A 1 93 ? -10.172 15.219 -4.875 1 93.25 93 SER A C 1
ATOM 698 O O . SER A 1 93 ? -10.078 14.289 -5.68 1 93.25 93 SER A O 1
ATOM 700 N N . SER A 1 94 ? -9.953 16.516 -5.195 1 95.81 94 SER A N 1
ATOM 701 C CA . SER A 1 94 ? -9.555 16.891 -6.551 1 95.81 94 SER A CA 1
ATOM 702 C C . SER A 1 94 ? -8.297 17.75 -6.551 1 95.81 94 SER A C 1
ATOM 704 O O . SER A 1 94 ? -8.031 18.469 -5.586 1 95.81 94 SER A O 1
ATOM 706 N N . GLU A 1 95 ? -7.559 17.656 -7.609 1 97.06 95 GLU A N 1
ATOM 707 C CA . GLU A 1 95 ? -6.359 18.484 -7.758 1 97.06 95 GLU A CA 1
ATOM 708 C C . GLU A 1 95 ? -6.703 19.969 -7.715 1 97.06 95 GLU A C 1
ATOM 710 O O . GLU A 1 95 ? -6.023 20.75 -7.051 1 97.06 95 GLU A O 1
ATOM 715 N N . ALA A 1 96 ? -7.727 20.328 -8.43 1 97.31 96 ALA A N 1
ATOM 716 C CA . ALA A 1 96 ? -8.141 21.719 -8.484 1 97.31 96 ALA A CA 1
ATOM 717 C C . ALA A 1 96 ? -8.539 22.219 -7.098 1 97.31 96 ALA A C 1
ATOM 719 O O . ALA A 1 96 ? -8.203 23.344 -6.723 1 97.31 96 ALA A O 1
ATOM 720 N N . GLY A 1 97 ? -9.273 21.406 -6.371 1 97.75 97 GLY A N 1
ATOM 721 C CA . GLY A 1 97 ? -9.672 21.766 -5.02 1 97.75 97 GLY A CA 1
ATOM 722 C C . GLY A 1 97 ? -8.484 21.953 -4.09 1 97.75 97 GLY A C 1
ATOM 723 O O . GLY A 1 97 ? -8.461 22.891 -3.289 1 97.75 97 GLY A O 1
ATOM 724 N N . CYS A 1 98 ? -7.477 21.141 -4.215 1 98 98 CYS A N 1
ATOM 725 C CA . CYS A 1 98 ? -6.285 21.234 -3.381 1 98 98 CYS A CA 1
ATOM 726 C C . CYS A 1 98 ? -5.473 22.469 -3.736 1 98 98 CYS A C 1
ATOM 728 O O . CYS A 1 98 ? -4.98 23.172 -2.852 1 98 98 CYS A O 1
ATOM 730 N N . THR A 1 99 ? -5.375 22.719 -4.996 1 98.06 99 THR A N 1
ATOM 731 C CA . THR A 1 99 ? -4.668 23.906 -5.453 1 98.06 99 THR A CA 1
ATOM 732 C C . THR A 1 99 ? -5.336 25.172 -4.926 1 98.06 99 THR A C 1
ATOM 734 O O . THR A 1 99 ? -4.664 26.078 -4.41 1 98.06 99 THR A O 1
ATOM 737 N N . ALA A 1 100 ? -6.613 25.203 -5.078 1 98.31 100 ALA A N 1
ATOM 738 C CA . ALA A 1 100 ? -7.367 26.359 -4.602 1 98.31 100 ALA A CA 1
ATOM 739 C C . ALA A 1 100 ? -7.191 26.547 -3.1 1 98.31 100 ALA A C 1
ATOM 741 O O . ALA A 1 100 ? -7.039 27.688 -2.623 1 98.31 100 ALA A O 1
ATOM 742 N N . PHE A 1 101 ? -7.188 25.5 -2.393 1 98.31 101 PHE A N 1
ATOM 743 C CA . PHE A 1 101 ? -7.023 25.531 -0.943 1 98.31 101 PHE A CA 1
ATOM 744 C C . PHE A 1 101 ? -5.68 26.141 -0.565 1 98.31 101 PHE A C 1
ATOM 746 O O . PHE A 1 101 ? -5.617 27.094 0.213 1 98.31 101 PHE A O 1
ATOM 753 N N . VAL A 1 102 ? -4.586 25.625 -1.133 1 98.69 102 VAL A N 1
ATOM 754 C CA . VAL A 1 102 ? -3.236 26.078 -0.807 1 98.69 102 VAL A CA 1
ATOM 755 C C . VAL A 1 102 ? -3.08 27.547 -1.192 1 98.69 102 VAL A C 1
ATOM 757 O O . VAL A 1 102 ? -2.521 28.344 -0.429 1 98.69 102 VAL A O 1
ATOM 760 N N . ASN A 1 103 ? -3.652 27.891 -2.348 1 98.5 103 ASN A N 1
ATOM 761 C CA . ASN A 1 103 ? -3.59 29.281 -2.787 1 98.5 103 ASN A CA 1
ATOM 762 C C . ASN A 1 103 ? -4.301 30.203 -1.811 1 98.5 103 ASN A C 1
ATOM 764 O O . ASN A 1 103 ? -3.793 31.281 -1.49 1 98.5 103 ASN A O 1
ATOM 768 N N . GLN A 1 104 ? -5.414 29.781 -1.359 1 98.38 104 GLN A N 1
ATOM 769 C CA . GLN A 1 104 ? -6.172 30.594 -0.41 1 98.38 104 GLN A CA 1
ATOM 770 C C . GLN A 1 104 ? -5.406 30.766 0.899 1 98.38 104 GLN A C 1
ATOM 772 O O . GLN A 1 104 ? -5.402 31.844 1.485 1 98.38 104 GLN A O 1
ATOM 777 N N . VAL A 1 105 ? -4.77 29.688 1.371 1 98.62 105 VAL A N 1
ATOM 778 C CA . VAL A 1 105 ? -3.99 29.766 2.602 1 98.62 105 VAL A CA 1
ATOM 779 C C . VAL A 1 105 ? -2.84 30.75 2.43 1 98.62 105 VAL A C 1
ATOM 781 O O . VAL A 1 105 ? -2.617 31.609 3.285 1 98.62 105 VAL A O 1
ATOM 784 N N . LEU A 1 106 ? -2.139 30.672 1.326 1 98.56 106 LEU A N 1
ATOM 785 C CA . LEU A 1 106 ? -0.976 31.516 1.089 1 98.56 106 LEU A CA 1
ATOM 786 C C . LEU A 1 106 ? -1.395 32.969 0.9 1 98.56 106 LEU A C 1
ATOM 788 O O . LEU A 1 106 ? -0.687 33.875 1.327 1 98.56 106 LEU A O 1
ATOM 792 N N . GLU A 1 107 ? -2.516 33.156 0.236 1 98.19 107 GLU A N 1
ATOM 793 C CA . GLU A 1 107 ? -3.025 34.5 0.045 1 98.19 107 GLU A CA 1
ATOM 794 C C . GLU A 1 107 ? -3.404 35.156 1.378 1 98.19 107 GLU A C 1
ATOM 796 O O . GLU A 1 107 ? -3.113 36.312 1.613 1 98.19 107 GLU A O 1
ATOM 801 N N . ARG A 1 108 ? -3.959 34.406 2.23 1 97.62 108 ARG A N 1
ATOM 802 C CA . ARG A 1 108 ? -4.504 34.938 3.477 1 97.62 108 ARG A CA 1
ATOM 803 C C . ARG A 1 108 ? -3.428 35 4.555 1 97.62 108 ARG A C 1
ATOM 805 O O . ARG A 1 108 ? -3.416 35.938 5.355 1 97.62 108 ARG A O 1
ATOM 812 N N . HIS A 1 109 ? -2.562 34.062 4.617 1 97.88 109 HIS A N 1
ATOM 813 C CA . HIS A 1 109 ? -1.664 33.938 5.762 1 97.88 109 HIS A CA 1
ATOM 814 C C . HIS A 1 109 ? -0.211 34.125 5.34 1 97.88 109 HIS A C 1
ATOM 816 O O . HIS A 1 109 ? 0.665 34.312 6.188 1 97.88 109 HIS A O 1
ATOM 822 N N . GLY A 1 110 ? 0.083 34 4.023 1 98 110 GLY A N 1
ATOM 823 C CA . GLY A 1 110 ? 1.402 34.312 3.486 1 98 110 GLY A CA 1
ATOM 824 C C . GLY A 1 110 ? 2.361 33.125 3.584 1 98 110 GLY A C 1
ATOM 825 O O . GLY A 1 110 ? 3.396 33.094 2.916 1 98 110 GLY A O 1
ATOM 826 N N . GLN A 1 111 ? 2.01 32.188 4.445 1 98.19 111 GLN A N 1
ATOM 827 C CA . GLN A 1 111 ? 2.93 31.078 4.641 1 98.19 111 GLN A CA 1
ATOM 828 C C . GLN A 1 111 ? 2.199 29.844 5.172 1 98.19 111 GLN A C 1
ATOM 830 O O . GLN A 1 111 ? 1.079 29.953 5.676 1 98.19 111 GLN A O 1
ATOM 835 N N . ILE A 1 112 ? 2.801 28.734 4.961 1 98.81 112 ILE A N 1
ATOM 836 C CA . ILE A 1 112 ? 2.486 27.484 5.656 1 98.81 112 ILE A CA 1
ATOM 837 C C . ILE A 1 112 ? 3.723 26.984 6.395 1 98.81 112 ILE A C 1
ATOM 839 O O . ILE A 1 112 ? 4.742 26.672 5.773 1 98.81 112 ILE A O 1
ATOM 843 N N . ASN A 1 113 ? 3.619 26.906 7.711 1 98.81 113 ASN A N 1
ATOM 844 C CA . ASN A 1 113 ? 4.754 26.453 8.508 1 98.81 113 ASN A CA 1
ATOM 845 C C . ASN A 1 113 ? 4.727 24.938 8.695 1 98.81 113 ASN A C 1
ATOM 847 O O . ASN A 1 113 ? 5.77 24.281 8.656 1 98.81 113 ASN A O 1
ATOM 851 N N . HIS A 1 114 ? 3.588 24.422 8.945 1 98.81 114 HIS A N 1
ATOM 852 C CA . HIS A 1 114 ? 3.443 22.984 9.148 1 98.81 114 HIS A CA 1
ATOM 853 C C . HIS A 1 114 ? 2.217 22.438 8.422 1 98.81 114 HIS A C 1
ATOM 855 O O . HIS A 1 114 ? 1.191 23.109 8.336 1 98.81 114 HIS A O 1
ATOM 861 N N . GLY A 1 115 ? 2.299 21.297 7.848 1 98.75 115 GLY A N 1
ATOM 862 C CA . GLY A 1 115 ? 1.185 20.5 7.367 1 98.75 115 GLY A CA 1
ATOM 863 C C . GLY A 1 115 ? 0.988 19.219 8.148 1 98.75 115 GLY A C 1
ATOM 864 O O . GLY A 1 115 ? 1.954 18.516 8.445 1 98.75 115 GLY A O 1
ATOM 865 N N . VAL A 1 116 ? -0.235 18.922 8.594 1 98.5 116 VAL A N 1
ATOM 866 C CA . VAL A 1 116 ? -0.584 17.672 9.258 1 98.5 116 VAL A CA 1
ATOM 867 C C . VAL A 1 116 ? -1.642 16.938 8.438 1 98.5 116 VAL A C 1
ATOM 869 O O . VAL A 1 116 ? -2.748 17.438 8.242 1 98.5 116 VAL A O 1
ATOM 872 N N . SER A 1 117 ? -1.29 15.828 7.934 1 97.44 117 SER A N 1
ATOM 873 C CA . SER A 1 117 ? -2.188 14.961 7.176 1 97.44 117 SER A CA 1
ATOM 874 C C . SER A 1 117 ? -2.756 13.859 8.055 1 97.44 117 SER A C 1
ATOM 876 O O . SER A 1 117 ? -2.064 12.883 8.359 1 97.44 117 SER A O 1
ATOM 878 N N . CYS A 1 118 ? -4.023 13.938 8.406 1 92.94 118 CYS A N 1
ATOM 879 C CA . CYS A 1 118 ? -4.645 12.984 9.312 1 92.94 118 CYS A CA 1
ATOM 880 C C . CYS A 1 118 ? -5.957 12.461 8.742 1 92.94 118 CYS A C 1
ATOM 882 O O . CYS A 1 118 ? -6.984 12.469 9.422 1 92.94 118 CYS A O 1
ATOM 884 N N . PHE A 1 119 ? -5.887 11.977 7.551 1 90.12 119 PHE A N 1
ATOM 885 C CA . PHE A 1 119 ? -7.062 11.398 6.91 1 90.12 119 PHE A CA 1
ATOM 886 C C . PHE A 1 119 ? -7.273 9.961 7.367 1 90.12 119 PHE A C 1
ATOM 888 O O . PHE A 1 119 ? -6.312 9.203 7.512 1 90.12 119 PHE A O 1
ATOM 895 N N . GLY A 1 120 ? -8.406 9.617 7.75 1 76.06 120 GLY A N 1
ATOM 896 C CA . GLY A 1 120 ? -8.672 8.266 8.219 1 76.06 120 GLY A CA 1
ATOM 897 C C . GLY A 1 120 ? -9.938 7.668 7.617 1 76.06 120 GLY A C 1
ATOM 898 O O . GLY A 1 120 ? -10.602 8.305 6.797 1 76.06 120 GLY A O 1
ATOM 899 N N . SER A 1 121 ? -10 6.371 7.664 1 61.78 121 SER A N 1
ATOM 900 C CA . SER A 1 121 ? -11.203 5.668 7.23 1 61.78 121 SER A CA 1
ATOM 901 C C . SER A 1 121 ? -11.633 4.625 8.258 1 61.78 121 SER A C 1
ATOM 903 O O . SER A 1 121 ? -10.844 4.238 9.125 1 61.78 121 SER A O 1
ATOM 905 N N . PHE A 1 122 ? -12.945 4.535 8.344 1 54.47 122 PHE A N 1
ATOM 906 C CA . PHE A 1 122 ? -13.484 3.41 9.102 1 54.47 122 PHE A CA 1
ATOM 907 C C . PHE A 1 122 ? -13.578 2.164 8.227 1 54.47 122 PHE A C 1
ATOM 909 O O . PHE A 1 122 ? -13.953 2.246 7.055 1 54.47 122 PHE A O 1
ATOM 916 N N . TRP A 1 123 ? -12.797 1.165 8.469 1 56.06 123 TRP A N 1
ATOM 917 C CA . TRP A 1 123 ? -13.117 0.034 7.609 1 56.06 123 TRP A CA 1
ATOM 918 C C . TRP A 1 123 ? -13.531 -1.179 8.438 1 56.06 123 TRP A C 1
ATOM 920 O O . TRP A 1 123 ? -12.914 -1.481 9.461 1 56.06 123 TRP A O 1
ATOM 930 N N . GLN A 1 124 ? -14.75 -1.576 8.219 1 55.28 124 GLN A N 1
ATOM 931 C CA . GLN A 1 124 ? -15.211 -2.902 8.617 1 55.28 124 GLN A CA 1
ATOM 932 C C . GLN A 1 124 ? -14.781 -3.959 7.598 1 55.28 124 GLN A C 1
ATOM 934 O O . GLN A 1 124 ? -15.125 -3.863 6.418 1 55.28 124 GLN A O 1
ATOM 939 N N . GLY A 1 125 ? -13.516 -4.594 7.734 1 64.38 125 GLY A N 1
ATOM 940 C CA . GLY A 1 125 ? -13.211 -5.457 6.605 1 64.38 125 GLY A CA 1
ATOM 941 C C . GLY A 1 125 ? -13.242 -6.934 6.961 1 64.38 125 GLY A C 1
ATOM 942 O O . GLY A 1 125 ? -13.641 -7.305 8.062 1 64.38 125 GLY A O 1
ATOM 943 N N . GLY A 1 126 ? -13.5 -7.883 6.141 1 75.31 126 GLY A N 1
ATOM 944 C CA . GLY A 1 126 ? -13.5 -9.336 6.133 1 75.31 126 GLY A CA 1
ATOM 945 C C . GLY A 1 126 ? -12.297 -9.93 5.426 1 75.31 126 GLY A C 1
ATOM 946 O O . GLY A 1 126 ? -11.266 -9.281 5.293 1 75.31 126 GLY A O 1
ATOM 947 N N . GLN A 1 127 ? -12.453 -11.164 5.195 1 86.31 127 GLN A N 1
ATOM 948 C CA . GLN A 1 127 ? -11.414 -11.906 4.492 1 86.31 127 GLN A CA 1
ATOM 949 C C . GLN A 1 127 ? -11.094 -11.266 3.145 1 86.31 127 GLN A C 1
ATOM 951 O O . GLN A 1 127 ? -12 -10.844 2.424 1 86.31 127 GLN A O 1
ATOM 956 N N . LEU A 1 128 ? -9.773 -11.109 2.885 1 88.81 128 LEU A N 1
ATOM 957 C CA . LEU A 1 128 ? -9.289 -10.492 1.655 1 88.81 128 LEU A CA 1
ATOM 958 C C . LEU A 1 128 ? -10.016 -11.062 0.44 1 88.81 128 LEU A C 1
ATOM 960 O O . LEU A 1 128 ? -10.477 -10.305 -0.42 1 88.81 128 LEU A O 1
ATOM 964 N N . THR A 1 129 ? -10.234 -12.398 0.425 1 93.31 129 THR A N 1
ATOM 965 C CA . THR A 1 129 ? -10.75 -13.078 -0.755 1 93.31 129 THR A CA 1
ATOM 966 C C . THR A 1 129 ? -12.266 -12.922 -0.849 1 93.31 129 THR A C 1
ATOM 968 O O . THR A 1 129 ? -12.867 -13.242 -1.876 1 93.31 129 THR A O 1
ATOM 971 N N . ASP A 1 130 ? -12.875 -12.375 0.2 1 91.88 130 ASP A N 1
ATOM 972 C CA . ASP A 1 130 ? -14.312 -12.156 0.196 1 91.88 130 ASP A CA 1
ATOM 973 C C . ASP A 1 130 ? -14.656 -10.727 -0.221 1 91.88 130 ASP A C 1
ATOM 975 O O . ASP A 1 130 ? -15.82 -10.398 -0.443 1 91.88 130 ASP A O 1
ATOM 979 N N . GLN A 1 131 ? -13.594 -9.922 -0.277 1 91.56 131 GLN A N 1
ATOM 980 C CA . GLN A 1 131 ? -13.852 -8.516 -0.561 1 91.56 131 GLN A CA 1
ATOM 981 C C . GLN A 1 131 ? -14.047 -8.281 -2.057 1 91.56 131 GLN A C 1
ATOM 983 O O . GLN A 1 131 ? -13.273 -8.789 -2.875 1 91.56 131 GLN A O 1
ATOM 988 N N . PRO A 1 132 ? -15.117 -7.559 -2.424 1 93.62 132 PRO A N 1
ATOM 989 C CA . PRO A 1 132 ? -15.305 -7.262 -3.846 1 93.62 132 PRO A CA 1
ATOM 990 C C . PRO A 1 132 ? -14.289 -6.254 -4.379 1 93.62 132 PRO A C 1
ATOM 992 O O . PRO A 1 132 ? -13.758 -5.445 -3.615 1 93.62 132 PRO A O 1
ATOM 995 N N . LEU A 1 133 ? -14.086 -6.34 -5.695 1 94.75 133 LEU A N 1
ATOM 996 C CA . LEU A 1 133 ? -13.172 -5.418 -6.363 1 94.75 133 LEU A CA 1
ATOM 997 C C . LEU A 1 133 ? -13.57 -3.969 -6.098 1 94.75 133 LEU A C 1
ATOM 999 O O . LEU A 1 133 ? -12.703 -3.107 -5.922 1 94.75 133 LEU A O 1
ATOM 1003 N N . GLU A 1 134 ? -14.82 -3.746 -6.07 1 93.31 134 GLU A N 1
ATOM 1004 C CA . GLU A 1 134 ? -15.32 -2.395 -5.84 1 93.31 134 GLU A CA 1
ATOM 1005 C C . GLU A 1 134 ? -14.875 -1.863 -4.48 1 93.31 134 GLU A C 1
ATOM 1007 O O . GLU A 1 134 ? -14.469 -0.704 -4.363 1 93.31 134 GLU A O 1
ATOM 1012 N N . GLU A 1 135 ? -14.859 -2.691 -3.465 1 89.94 135 GLU A N 1
ATOM 1013 C CA . GLU A 1 135 ? -14.43 -2.291 -2.125 1 89.94 135 GLU A CA 1
ATOM 1014 C C . GLU A 1 135 ? -12.922 -2.102 -2.059 1 89.94 135 GLU A C 1
ATOM 1016 O O . GLU A 1 135 ? -12.43 -1.194 -1.383 1 89.94 135 GLU A O 1
ATOM 1021 N N . PHE A 1 136 ? -12.242 -2.99 -2.686 1 92.25 136 PHE A N 1
ATOM 1022 C CA . PHE A 1 136 ? -10.797 -2.865 -2.785 1 92.25 136 PHE A CA 1
ATOM 1023 C C . PHE A 1 136 ? -10.406 -1.521 -3.389 1 92.25 136 PHE A C 1
ATOM 1025 O O . PHE A 1 136 ? -9.586 -0.795 -2.826 1 92.25 136 PHE A O 1
ATOM 1032 N N . SER A 1 137 ? -11.086 -1.178 -4.484 1 92 137 SER A N 1
ATOM 1033 C CA . SER A 1 137 ? -10.852 0.089 -5.168 1 92 137 SER A CA 1
ATOM 1034 C C . SER A 1 137 ? -11.211 1.274 -4.277 1 92 137 SER A C 1
ATOM 1036 O O . SER A 1 137 ? -10.461 2.25 -4.199 1 92 137 SER A O 1
ATOM 1038 N N . ALA A 1 138 ? -12.281 1.159 -3.645 1 89.31 138 ALA A N 1
ATOM 1039 C CA . ALA A 1 138 ? -12.742 2.24 -2.777 1 89.31 138 ALA A CA 1
ATOM 1040 C C . ALA A 1 138 ? -11.75 2.49 -1.643 1 89.31 138 ALA A C 1
ATOM 1042 O O . ALA A 1 138 ? -11.508 3.639 -1.265 1 89.31 138 ALA A O 1
ATOM 1043 N N . MET A 1 139 ? -11.172 1.45 -1.154 1 87.75 139 MET A N 1
ATOM 1044 C CA . MET A 1 139 ? -10.219 1.566 -0.053 1 87.75 139 MET A CA 1
ATOM 1045 C C . MET A 1 139 ? -8.93 2.234 -0.516 1 87.75 139 MET A C 1
ATOM 1047 O O . MET A 1 139 ? -8.391 3.098 0.177 1 87.75 139 MET A O 1
ATOM 1051 N N . LEU A 1 140 ? -8.5 1.885 -1.629 1 89.12 140 LEU A N 1
ATOM 1052 C CA . LEU A 1 140 ? -7.273 2.471 -2.158 1 89.12 140 LEU A CA 1
ATOM 1053 C C . LEU A 1 140 ? -7.488 3.93 -2.543 1 89.12 140 LEU A C 1
ATOM 1055 O O . LEU A 1 140 ? -6.574 4.75 -2.43 1 89.12 140 LEU A O 1
ATOM 1059 N N . HIS A 1 141 ? -8.711 4.211 -2.906 1 89.12 141 HIS A N 1
ATOM 1060 C CA . HIS A 1 141 ? -9.008 5.574 -3.344 1 89.12 141 HIS A CA 1
ATOM 1061 C C . HIS A 1 141 ? -9.516 6.426 -2.188 1 89.12 141 HIS A C 1
ATOM 1063 O O . HIS A 1 141 ? -9.836 7.602 -2.373 1 89.12 141 HIS A O 1
ATOM 1069 N N . GLY A 1 142 ? -9.5 5.938 -1.071 1 89.62 142 GLY A N 1
ATOM 1070 C CA . GLY A 1 142 ? -9.914 6.676 0.112 1 89.62 142 GLY A CA 1
ATOM 1071 C C . GLY A 1 142 ? -8.766 7.391 0.802 1 89.62 142 GLY A C 1
ATOM 1072 O O . GLY A 1 142 ? -8.25 8.383 0.292 1 89.62 142 GLY A O 1
ATOM 1073 N N . PRO A 1 143 ? -8.312 6.848 1.915 1 88.75 143 PRO A N 1
ATOM 1074 C CA . PRO A 1 143 ? -7.328 7.578 2.717 1 88.75 143 PRO A CA 1
ATOM 1075 C C . PRO A 1 143 ? -5.992 7.75 1.997 1 88.75 143 PRO A C 1
ATOM 1077 O O . PRO A 1 143 ? -5.406 8.836 2.023 1 88.75 143 PRO A O 1
ATOM 1080 N N . PRO A 1 144 ? -5.5 6.746 1.315 1 92.31 144 PRO A N 1
ATOM 1081 C CA . PRO A 1 144 ? -4.223 6.965 0.636 1 92.31 144 PRO A CA 1
ATOM 1082 C C . PRO A 1 144 ? -4.281 8.094 -0.388 1 92.31 144 PRO A C 1
ATOM 1084 O O . PRO A 1 144 ? -3.344 8.891 -0.492 1 92.31 144 PRO A O 1
ATOM 1087 N N . THR A 1 145 ? -5.41 8.18 -1.054 1 94.62 145 THR A N 1
ATOM 1088 C CA . THR A 1 145 ? -5.555 9.219 -2.066 1 94.62 145 THR A CA 1
ATOM 1089 C C . THR A 1 145 ? -5.645 10.602 -1.418 1 94.62 145 THR A C 1
ATOM 1091 O O . THR A 1 145 ? -5.055 11.562 -1.909 1 94.62 145 THR A O 1
ATOM 1094 N N . ALA A 1 146 ? -6.363 10.648 -0.364 1 94.75 146 ALA A N 1
ATOM 1095 C CA . ALA A 1 146 ? -6.488 11.922 0.348 1 94.75 146 ALA A CA 1
ATOM 1096 C C . ALA A 1 146 ? -5.137 12.398 0.865 1 94.75 146 ALA A C 1
ATOM 1098 O O . ALA A 1 146 ? -4.785 13.57 0.719 1 94.75 146 ALA A O 1
ATOM 1099 N N . HIS A 1 147 ? -4.348 11.469 1.454 1 96.38 147 HIS A N 1
ATOM 1100 C CA . HIS A 1 147 ? -3.006 11.789 1.924 1 96.38 147 HIS A CA 1
ATOM 1101 C C . HIS A 1 147 ? -2.109 12.234 0.773 1 96.38 147 HIS A C 1
ATOM 1103 O O . HIS A 1 147 ? -1.347 13.195 0.908 1 96.38 147 HIS A O 1
ATOM 1109 N N . PHE A 1 148 ? -2.207 11.547 -0.321 1 96.75 148 PHE A N 1
ATOM 1110 C CA . PHE A 1 148 ? -1.401 11.859 -1.495 1 96.75 148 PHE A CA 1
ATOM 1111 C C . PHE A 1 148 ? -1.696 13.273 -1.995 1 96.75 148 PHE A C 1
ATOM 1113 O O . PHE A 1 148 ? -0.781 14.086 -2.16 1 96.75 148 PHE A O 1
ATOM 1120 N N . LEU A 1 149 ? -2.998 13.578 -2.205 1 98 149 LEU A N 1
ATOM 1121 C CA . LEU A 1 149 ? -3.391 14.867 -2.76 1 98 149 LEU A CA 1
ATOM 1122 C C . LEU A 1 149 ? -3.004 16 -1.819 1 98 149 LEU A C 1
ATOM 1124 O O . LEU A 1 149 ? -2.504 17.031 -2.264 1 98 149 LEU A O 1
ATOM 1128 N N . PHE A 1 150 ? -3.191 15.789 -0.558 1 98.19 150 PHE A N 1
ATOM 1129 C CA . PHE A 1 150 ? -2.84 16.797 0.432 1 98.19 150 PHE A CA 1
ATOM 1130 C C . PHE A 1 150 ? -1.337 17.062 0.437 1 98.19 150 PHE A C 1
ATOM 1132 O O . PHE A 1 150 ? -0.895 18.203 0.357 1 98.19 150 PHE A O 1
ATOM 1139 N N . ALA A 1 151 ? -0.564 15.984 0.471 1 97.94 151 ALA A N 1
ATOM 1140 C CA . ALA A 1 151 ? 0.892 16.094 0.46 1 97.94 151 ALA A CA 1
ATOM 1141 C C . ALA A 1 151 ? 1.382 16.734 -0.836 1 97.94 151 ALA A C 1
ATOM 1143 O O . ALA A 1 151 ? 2.252 17.609 -0.815 1 97.94 151 ALA A O 1
ATOM 1144 N N . LYS A 1 152 ? 0.812 16.312 -1.916 1 97.31 152 LYS A N 1
ATOM 1145 C CA . LYS A 1 152 ? 1.19 16.781 -3.242 1 97.31 152 LYS A CA 1
ATOM 1146 C C . LYS A 1 152 ? 1.124 18.312 -3.318 1 97.31 152 LYS A C 1
ATOM 1148 O O . LYS A 1 152 ? 1.948 18.938 -3.982 1 97.31 152 LYS A O 1
ATOM 1153 N N . HIS A 1 153 ? 0.202 18.891 -2.629 1 98.44 153 HIS A N 1
ATOM 1154 C CA . HIS A 1 153 ? -0.033 20.312 -2.811 1 98.44 153 HIS A CA 1
ATOM 1155 C C . HIS A 1 153 ? 0.523 21.109 -1.639 1 98.44 153 HIS A C 1
ATOM 1157 O O . HIS A 1 153 ? 0.948 22.266 -1.812 1 98.44 153 HIS A O 1
ATOM 1163 N N . VAL A 1 154 ? 0.601 20.516 -0.483 1 98.62 154 VAL A N 1
ATOM 1164 C CA . VAL A 1 154 ? 1.034 21.25 0.701 1 98.62 154 VAL A CA 1
ATOM 1165 C C . VAL A 1 154 ? 2.559 21.234 0.796 1 98.62 154 VAL A C 1
ATOM 1167 O O . VAL A 1 154 ? 3.18 22.234 1.168 1 98.62 154 VAL A O 1
ATOM 1170 N N . LEU A 1 155 ? 3.203 20.141 0.436 1 98.38 155 LEU A N 1
ATOM 1171 C CA . LEU A 1 155 ? 4.645 19.984 0.596 1 98.38 155 LEU A CA 1
ATOM 1172 C C . LEU A 1 155 ? 5.395 21.062 -0.164 1 98.38 155 LEU A C 1
ATOM 1174 O O . LEU A 1 155 ? 6.23 21.766 0.411 1 98.38 155 LEU A O 1
ATOM 1178 N N . PRO A 1 156 ? 5.012 21.297 -1.459 1 97.81 156 PRO A N 1
ATOM 1179 C CA . PRO A 1 156 ? 5.742 22.344 -2.191 1 97.81 156 PRO A CA 1
ATOM 1180 C C . PRO A 1 156 ? 5.469 23.734 -1.656 1 97.81 156 PRO A C 1
ATOM 1182 O O . PRO A 1 156 ? 6.234 24.672 -1.931 1 97.81 156 PRO A O 1
ATOM 1185 N N . ALA A 1 157 ? 4.418 23.875 -0.923 1 98.5 157 ALA A N 1
ATOM 1186 C CA . ALA A 1 157 ? 3.994 25.203 -0.464 1 98.5 157 ALA A CA 1
ATOM 1187 C C . ALA A 1 157 ? 4.535 25.5 0.933 1 98.5 157 ALA A C 1
ATOM 1189 O O . ALA A 1 157 ? 4.391 26.609 1.438 1 98.5 157 ALA A O 1
ATOM 1190 N N . LEU A 1 158 ? 5.195 24.5 1.594 1 98.5 158 LEU A N 1
ATOM 1191 C CA . LEU A 1 158 ? 5.719 24.688 2.943 1 98.5 158 LEU A CA 1
ATOM 1192 C C . LEU A 1 158 ? 6.832 25.734 2.959 1 98.5 158 LEU A C 1
ATOM 1194 O O . LEU A 1 158 ? 7.656 25.781 2.043 1 98.5 158 LEU A O 1
ATOM 1198 N N . LYS A 1 159 ? 6.816 26.484 3.998 1 97.81 159 LYS A N 1
ATOM 1199 C CA . LYS A 1 159 ? 7.914 27.422 4.203 1 97.81 159 LYS A CA 1
ATOM 1200 C C . LYS A 1 159 ? 9.25 26.688 4.289 1 97.81 159 LYS A C 1
ATOM 1202 O O . LYS A 1 159 ? 9.391 25.719 5.027 1 97.81 159 LYS A O 1
ATOM 1207 N N . GLN A 1 160 ? 10.195 27.203 3.539 1 97 160 GLN A N 1
ATOM 1208 C CA . GLN A 1 160 ? 11.531 26.625 3.568 1 97 160 GLN A CA 1
ATOM 1209 C C . GLN A 1 160 ? 12.289 27.047 4.828 1 97 160 GLN A C 1
ATOM 1211 O O . GLN A 1 160 ? 13.023 28.031 4.824 1 97 160 GLN A O 1
ATOM 1216 N N . SER A 1 161 ? 12.125 26.266 5.871 1 97.19 161 SER A N 1
ATOM 1217 C CA . SER A 1 161 ? 12.711 26.547 7.18 1 97.19 161 SER A CA 1
ATOM 1218 C C . SER A 1 161 ? 12.883 25.25 7.988 1 97.19 161 SER A C 1
ATOM 1220 O O . SER A 1 161 ? 12.023 24.375 7.938 1 97.19 161 SER A O 1
ATOM 1222 N N . PRO A 1 162 ? 13.891 25.219 8.789 1 95.94 162 PRO A N 1
ATOM 1223 C CA . PRO A 1 162 ? 14.055 24.031 9.656 1 95.94 162 PRO A CA 1
ATOM 1224 C C . PRO A 1 162 ? 12.961 23.938 10.719 1 95.94 162 PRO A C 1
ATOM 1226 O O . PRO A 1 162 ? 12.797 22.875 11.336 1 95.94 162 PRO A O 1
ATOM 1229 N N . ALA A 1 163 ? 12.297 25.047 10.859 1 96 163 ALA A N 1
ATOM 1230 C CA . ALA A 1 163 ? 11.227 25.062 11.844 1 96 163 ALA A CA 1
ATOM 1231 C C . ALA A 1 163 ? 9.906 24.609 11.234 1 96 163 ALA A C 1
ATOM 1233 O O . ALA A 1 163 ? 8.875 24.578 11.914 1 96 163 ALA A O 1
ATOM 1234 N N . SER A 1 164 ? 9.898 24.25 9.906 1 98.12 164 SER A N 1
ATOM 1235 C CA . SER A 1 164 ? 8.711 23.766 9.211 1 98.12 164 SER A CA 1
ATOM 1236 C C . SER A 1 164 ? 8.719 22.25 9.07 1 98.12 164 SER A C 1
ATOM 1238 O O . SER A 1 164 ? 9.781 21.625 9.109 1 98.12 164 SER A O 1
ATOM 1240 N N . SER A 1 165 ? 7.516 21.672 9.031 1 98.38 165 SER A N 1
ATOM 1241 C CA . SER A 1 165 ? 7.449 20.234 8.859 1 98.38 165 SER A CA 1
ATOM 1242 C C . SER A 1 165 ? 6.113 19.812 8.258 1 98.38 165 SER A C 1
ATOM 1244 O O . SER A 1 165 ? 5.145 20.562 8.289 1 98.38 165 SE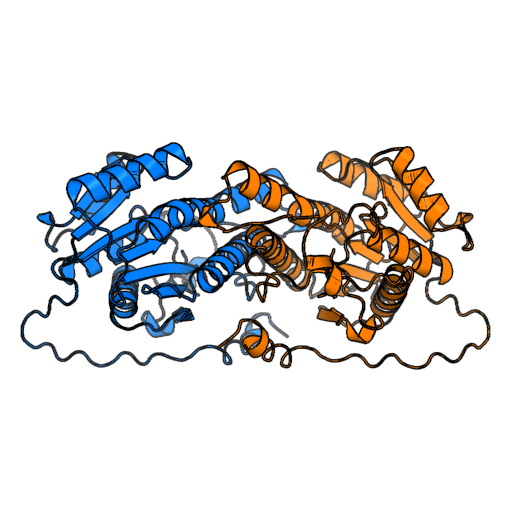R A O 1
ATOM 1246 N N . PHE A 1 166 ? 6.156 18.703 7.629 1 98.62 166 PHE A N 1
ATOM 1247 C CA . PHE A 1 166 ? 4.973 17.969 7.215 1 98.62 166 PHE A CA 1
ATOM 1248 C C . PHE A 1 166 ? 4.859 16.656 7.977 1 98.62 166 PHE A C 1
ATOM 1250 O O . PHE A 1 166 ? 5.809 15.867 8.008 1 98.62 166 PHE A O 1
ATOM 1257 N N . LEU A 1 167 ? 3.729 16.422 8.648 1 98.31 167 LEU A N 1
ATOM 1258 C CA . LEU A 1 167 ? 3.533 15.234 9.469 1 98.31 167 LEU A CA 1
ATOM 1259 C C . LEU A 1 167 ? 2.379 14.391 8.945 1 98.31 167 LEU A C 1
ATOM 1261 O O . LEU A 1 167 ? 1.237 14.852 8.898 1 98.31 167 LEU A O 1
ATOM 1265 N N . PHE A 1 168 ? 2.721 13.188 8.531 1 96.38 168 PHE A N 1
ATOM 1266 C CA . PHE A 1 168 ? 1.69 12.188 8.281 1 96.38 168 PHE A CA 1
ATOM 1267 C C . PHE A 1 168 ? 1.261 11.508 9.578 1 96.38 168 PHE A C 1
ATOM 1269 O O . PHE A 1 168 ? 2.102 11.023 10.336 1 96.38 168 PHE A O 1
ATOM 1276 N N . VAL A 1 169 ? -0.032 11.523 9.836 1 92.12 169 VAL A N 1
ATOM 1277 C CA . VAL A 1 169 ? -0.585 10.703 10.914 1 92.12 169 VAL A CA 1
ATOM 1278 C C . VAL A 1 169 ? -1.228 9.453 10.328 1 92.12 169 VAL A C 1
ATOM 1280 O O . VAL A 1 169 ? -2.211 9.539 9.586 1 92.12 169 VAL A O 1
ATOM 1283 N N . SER A 1 170 ? -0.604 8.375 10.586 1 86.62 170 SER A N 1
ATOM 1284 C CA . SER A 1 170 ? -1.031 7.113 9.984 1 86.62 170 SER A CA 1
ATOM 1285 C C . SER A 1 170 ? -1.473 6.113 11.047 1 86.62 170 SER A C 1
ATOM 1287 O O . SER A 1 170 ? -1.483 6.43 12.234 1 86.62 170 SER A O 1
ATOM 1289 N N . GLU A 1 171 ? -1.975 5 10.57 1 75.94 171 GLU A N 1
ATOM 1290 C CA . GLU A 1 171 ? -2.41 3.932 11.461 1 75.94 171 GLU A CA 1
ATOM 1291 C C . GLU A 1 171 ? -1.429 2.762 11.438 1 75.94 171 GLU A C 1
ATOM 1293 O O . GLU A 1 171 ? -0.62 2.641 10.516 1 75.94 171 GLU A O 1
ATOM 1298 N N . GLY A 1 172 ? -1.52 2.135 12.57 1 62.19 172 GLY A N 1
ATOM 1299 C CA . GLY A 1 172 ? -0.57 1.052 12.773 1 62.19 172 GLY A CA 1
ATOM 1300 C C . GLY A 1 172 ? -0.776 -0.11 11.82 1 62.19 172 GLY A C 1
ATOM 1301 O O . GLY A 1 172 ? 0.045 -1.028 11.773 1 62.19 172 GLY A O 1
ATOM 1302 N N . ALA A 1 173 ? -1.884 -0.022 11.047 1 54.41 173 ALA A N 1
ATOM 1303 C CA . ALA A 1 173 ? -2.098 -1.129 10.117 1 54.41 173 ALA A CA 1
ATOM 1304 C C . ALA A 1 173 ? -1.146 -1.039 8.93 1 54.41 173 ALA A C 1
ATOM 1306 O O . ALA A 1 173 ? -0.609 0.031 8.633 1 54.41 173 ALA A O 1
ATOM 1307 N N . GLY A 1 174 ? -0.344 -2.195 8.383 1 50.91 174 GLY A N 1
ATOM 1308 C CA . GLY A 1 174 ? 0.509 -2.258 7.207 1 50.91 174 GLY A CA 1
ATOM 1309 C C . GLY A 1 174 ? 1.751 -3.104 7.414 1 50.91 174 GLY A C 1
ATOM 1310 O O . GLY A 1 174 ? 2.076 -3.951 6.582 1 50.91 174 GLY A O 1
ATOM 1311 N N . LYS A 1 175 ? 2.396 -2.568 8.43 1 52.03 175 LYS A N 1
ATOM 1312 C CA . LYS A 1 175 ? 3.559 -3.416 8.672 1 52.03 175 LYS A CA 1
ATOM 1313 C C . LYS A 1 175 ? 3.145 -4.758 9.273 1 52.03 175 LYS A C 1
ATOM 1315 O O . LYS A 1 175 ? 3.812 -5.77 9.055 1 52.03 175 LYS A O 1
ATOM 1320 N N . ARG A 1 176 ? 1.969 -4.691 10.008 1 50.5 176 ARG A N 1
ATOM 1321 C CA . ARG A 1 176 ? 1.337 -5.883 10.562 1 50.5 176 ARG A CA 1
ATOM 1322 C C . ARG A 1 176 ? -0.183 -5.777 10.5 1 50.5 176 ARG A C 1
ATOM 1324 O O . ARG A 1 176 ? -0.734 -4.672 10.492 1 50.5 176 ARG A O 1
ATOM 1331 N N . MET A 1 177 ? -0.741 -6.961 10.188 1 50.97 177 MET A N 1
ATOM 1332 C CA . MET A 1 177 ? -2.199 -6.945 10.25 1 50.97 177 MET A CA 1
ATOM 1333 C C . MET A 1 177 ? -2.676 -6.695 11.68 1 50.97 177 MET A C 1
ATOM 1335 O O . MET A 1 177 ? -2.201 -7.34 12.617 1 50.97 177 MET A O 1
ATOM 1339 N N . VAL A 1 178 ? -3.469 -5.645 11.836 1 49.91 178 VAL A N 1
ATOM 1340 C CA . VAL A 1 178 ? -3.984 -5.277 13.148 1 49.91 178 VAL A CA 1
ATOM 1341 C C . VAL A 1 178 ? -5.074 -6.258 13.57 1 49.91 178 VAL A C 1
ATOM 1343 O O . VAL A 1 178 ? -5.211 -6.57 14.758 1 49.91 178 VAL A O 1
ATOM 1346 N N . HIS A 1 179 ? -5.805 -6.668 12.625 1 57.41 179 HIS A N 1
ATOM 1347 C CA . HIS A 1 179 ? -6.887 -7.621 12.844 1 57.41 179 HIS A CA 1
ATOM 1348 C C . HIS A 1 179 ? -7.105 -8.492 11.609 1 57.41 179 HIS A C 1
ATOM 1350 O O . HIS A 1 179 ? -6.996 -8.016 10.477 1 57.41 179 HIS A O 1
ATOM 1356 N N . PRO A 1 180 ? -7.258 -9.766 11.922 1 55.25 180 PRO A N 1
ATOM 1357 C CA . PRO A 1 180 ? -7.441 -10.672 10.789 1 55.25 180 PRO A CA 1
ATOM 1358 C C . PRO A 1 180 ? -8.5 -10.18 9.805 1 55.25 180 PRO A C 1
ATOM 1360 O O . PRO A 1 180 ? -8.445 -10.5 8.617 1 55.25 180 PRO A O 1
ATOM 1363 N N . ASP A 1 181 ? -9.438 -9.398 10.328 1 59.84 181 ASP A N 1
ATOM 1364 C CA . ASP A 1 181 ? -10.531 -8.953 9.461 1 59.84 181 ASP A CA 1
ATOM 1365 C C . ASP A 1 181 ? -10.234 -7.586 8.852 1 59.84 181 ASP A C 1
ATOM 1367 O O . ASP A 1 181 ? -11.102 -6.977 8.227 1 59.84 181 ASP A O 1
ATOM 1371 N N . SER A 1 182 ? -9.031 -7.203 8.953 1 66.38 182 SER A N 1
ATOM 1372 C CA . SER A 1 182 ? -8.695 -5.863 8.492 1 66.38 182 SER A CA 1
ATOM 1373 C C . SER A 1 182 ? -7.859 -5.918 7.211 1 66.38 182 SER A C 1
ATOM 1375 O O . SER A 1 182 ? -6.934 -5.125 7.031 1 66.38 182 SER A O 1
ATOM 1377 N N . SER A 1 183 ? -8.336 -6.758 6.25 1 77.62 183 SER A N 1
ATOM 1378 C CA . SER A 1 183 ? -7.473 -7 5.102 1 77.62 183 SER A CA 1
ATOM 1379 C C . SER A 1 183 ? -7.316 -5.746 4.25 1 77.62 183 SER A C 1
ATOM 1381 O O . SER A 1 183 ? -6.203 -5.254 4.059 1 77.62 183 SER A O 1
ATOM 1383 N N . LEU A 1 184 ? -8.469 -5.137 3.832 1 82.31 184 LEU A N 1
ATOM 1384 C CA . LEU A 1 184 ? -8.359 -4.008 2.91 1 82.31 184 LEU A CA 1
ATOM 1385 C C . LEU A 1 184 ? -7.793 -2.781 3.617 1 82.31 184 LEU A C 1
ATOM 1387 O O . LEU A 1 184 ? -7.156 -1.935 2.988 1 82.31 184 LEU A O 1
ATOM 1391 N N . PHE A 1 185 ? -7.98 -2.762 4.871 1 79.88 185 PHE A N 1
ATOM 1392 C CA . PHE A 1 185 ? -7.391 -1.682 5.652 1 79.88 185 PHE A CA 1
ATOM 1393 C C . PHE A 1 185 ? -5.867 -1.771 5.637 1 79.88 185 PHE A C 1
ATOM 1395 O O . PHE A 1 185 ? -5.184 -0.755 5.5 1 79.88 185 PHE A O 1
ATOM 1402 N N . SER A 1 186 ? -5.422 -2.971 5.793 1 79.94 186 SER A N 1
ATOM 1403 C CA . SER A 1 186 ? -3.98 -3.184 5.738 1 79.94 186 SER A CA 1
ATOM 1404 C C . SER A 1 186 ? -3.412 -2.775 4.383 1 79.94 186 SER A C 1
ATOM 1406 O O . SER A 1 186 ? -2.299 -2.254 4.301 1 79.94 186 SER A O 1
ATOM 1408 N N . VAL A 1 187 ? -4.156 -3.039 3.395 1 87.5 187 VAL A N 1
ATOM 1409 C CA . VAL A 1 187 ? -3.721 -2.682 2.049 1 87.5 187 VAL A CA 1
ATOM 1410 C C . VAL A 1 187 ? -3.637 -1.162 1.92 1 87.5 187 VAL A C 1
ATOM 1412 O O . VAL A 1 187 ? -2.623 -0.627 1.464 1 87.5 187 VAL A O 1
ATOM 1415 N N . ALA A 1 188 ? -4.641 -0.501 2.369 1 87.44 188 ALA A N 1
ATOM 1416 C CA . ALA A 1 188 ? -4.668 0.958 2.301 1 87.44 188 ALA A CA 1
ATOM 1417 C C . ALA A 1 188 ? -3.566 1.569 3.16 1 87.44 188 ALA A C 1
ATOM 1419 O O . ALA A 1 188 ? -2.902 2.521 2.744 1 87.44 188 ALA A O 1
ATOM 1420 N N . ALA A 1 189 ? -3.428 1.048 4.297 1 84.31 189 ALA A N 1
ATOM 1421 C CA . ALA A 1 189 ? -2.391 1.529 5.203 1 84.31 189 ALA A CA 1
ATOM 1422 C C . ALA A 1 189 ? -1.002 1.334 4.602 1 84.31 189 ALA A C 1
ATOM 1424 O O . ALA A 1 189 ? -0.117 2.174 4.781 1 84.31 189 ALA A O 1
ATOM 1425 N N . SER A 1 190 ? -0.821 0.246 3.984 1 86.62 190 SER A N 1
ATOM 1426 C CA . SER A 1 190 ? 0.459 -0.013 3.332 1 86.62 190 SER A CA 1
ATOM 1427 C C . SER A 1 190 ? 0.7 0.958 2.182 1 86.62 190 SER A C 1
ATOM 1429 O O . SER A 1 190 ? 1.821 1.432 1.986 1 86.62 190 SER A O 1
ATOM 1431 N N . ALA A 1 191 ? -0.333 1.179 1.42 1 90.12 191 ALA A N 1
ATOM 1432 C CA . ALA A 1 191 ? -0.208 2.17 0.355 1 90.12 191 ALA A CA 1
ATOM 1433 C C . ALA A 1 191 ? 0.197 3.531 0.917 1 90.12 191 ALA A C 1
ATOM 1435 O O . ALA A 1 191 ? 1.044 4.219 0.342 1 90.12 191 ALA A O 1
ATOM 1436 N N . LEU A 1 192 ? -0.414 3.879 1.972 1 91 192 LEU A N 1
ATOM 1437 C CA . LEU A 1 192 ? -0.046 5.121 2.641 1 91 192 LEU A CA 1
ATOM 1438 C C . LEU A 1 192 ? 1.423 5.105 3.049 1 91 192 LEU A C 1
ATOM 1440 O O . LEU A 1 192 ? 2.119 6.113 2.922 1 91 192 LEU A O 1
ATOM 1444 N N . TYR A 1 193 ? 1.827 4.035 3.492 1 88.06 193 TYR A N 1
ATOM 1445 C CA . TYR A 1 193 ? 3.234 3.91 3.854 1 88.06 193 TYR A CA 1
ATOM 1446 C C . TYR A 1 193 ? 4.133 4.211 2.66 1 88.06 193 TYR A C 1
ATOM 1448 O O . TYR A 1 193 ? 5.168 4.867 2.805 1 88.06 193 TYR A O 1
ATOM 1456 N N . GLY A 1 194 ? 3.762 3.703 1.536 1 87.94 194 GLY A N 1
ATOM 1457 C CA . GLY A 1 194 ? 4.516 4.008 0.33 1 87.94 194 GLY A CA 1
ATOM 1458 C C . GLY A 1 194 ? 4.57 5.492 0.021 1 87.94 194 GLY A C 1
ATOM 1459 O O . GLY A 1 194 ? 5.605 6 -0.421 1 87.94 194 GLY A O 1
ATOM 1460 N N . ILE A 1 195 ? 3.514 6.164 0.248 1 92.5 195 ILE A N 1
ATOM 1461 C CA . ILE A 1 195 ? 3.445 7.605 0.037 1 92.5 195 ILE A CA 1
ATOM 1462 C C . ILE A 1 195 ? 4.402 8.312 0.992 1 92.5 195 ILE A C 1
ATOM 1464 O O . ILE A 1 195 ? 5.156 9.203 0.581 1 92.5 195 ILE A O 1
ATOM 1468 N N . ILE A 1 196 ? 4.367 7.895 2.189 1 92.44 196 ILE A N 1
ATOM 1469 C CA . ILE A 1 196 ? 5.191 8.492 3.232 1 92.44 196 ILE A CA 1
ATOM 1470 C C . ILE A 1 196 ? 6.668 8.273 2.91 1 92.44 196 ILE A C 1
ATOM 1472 O O . ILE A 1 196 ? 7.465 9.219 2.969 1 92.44 196 ILE A O 1
ATOM 1476 N N . LEU A 1 197 ? 6.977 7.078 2.533 1 87 197 LEU A N 1
ATOM 1477 C CA . LEU A 1 197 ? 8.352 6.746 2.189 1 87 197 LEU A CA 1
ATOM 1478 C C . LEU A 1 197 ? 8.852 7.613 1.036 1 87 197 LEU A C 1
ATOM 1480 O O . LEU A 1 197 ? 9.953 8.156 1.091 1 87 197 LEU A O 1
ATOM 1484 N N . ALA A 1 198 ? 8.07 7.715 0.034 1 87.5 198 ALA A N 1
ATOM 1485 C CA . ALA A 1 198 ? 8.438 8.516 -1.129 1 87.5 198 ALA A CA 1
ATOM 1486 C C . ALA A 1 198 ? 8.633 9.984 -0.747 1 87.5 198 ALA A C 1
ATOM 1488 O O . ALA A 1 198 ? 9.617 10.609 -1.155 1 87.5 198 ALA A O 1
ATOM 1489 N N . ALA A 1 199 ? 7.723 10.492 0.013 1 93.12 199 ALA A N 1
ATOM 1490 C CA . ALA A 1 199 ? 7.809 11.891 0.427 1 93.12 199 ALA A CA 1
ATOM 1491 C C . ALA A 1 199 ? 9.062 12.141 1.263 1 93.12 199 ALA A C 1
ATOM 1493 O O . ALA A 1 199 ? 9.789 13.109 1.033 1 93.12 199 ALA A O 1
ATOM 1494 N N . GLN A 1 200 ? 9.297 11.273 2.211 1 91 200 GLN A N 1
ATOM 1495 C CA . GLN A 1 200 ? 10.461 11.414 3.086 1 91 200 GLN A CA 1
ATOM 1496 C C . GLN A 1 200 ? 11.758 11.359 2.293 1 91 200 GLN A C 1
ATOM 1498 O O . GLN A 1 200 ? 12.656 12.18 2.5 1 91 200 GLN A O 1
ATOM 1503 N N . GLU A 1 201 ? 11.82 10.438 1.403 1 86.38 201 GLU A N 1
ATOM 1504 C CA . GLU A 1 201 ? 13.039 10.258 0.626 1 86.38 201 GLU A CA 1
ATOM 1505 C C . GLU A 1 201 ? 13.258 11.422 -0.336 1 86.38 201 GLU A C 1
ATOM 1507 O O . GLU A 1 201 ? 14.383 11.906 -0.494 1 86.38 201 GLU A O 1
ATOM 1512 N N . GLN A 1 202 ? 12.266 11.875 -0.95 1 89.12 202 GLN A N 1
ATOM 1513 C CA . GLN A 1 202 ? 12.383 12.875 -2.002 1 89.12 202 GLN A CA 1
ATOM 1514 C C . GLN A 1 202 ? 12.555 14.273 -1.411 1 89.12 202 GLN A C 1
ATOM 1516 O O . GLN A 1 202 ? 13.055 15.18 -2.082 1 89.12 202 GLN A O 1
ATOM 1521 N N . TYR A 1 203 ? 12.141 14.461 -0.186 1 92.56 203 TYR A N 1
ATOM 1522 C CA . TYR A 1 203 ? 12.32 15.75 0.477 1 92.56 203 TYR A CA 1
ATOM 1523 C C . TYR A 1 203 ? 13.383 15.664 1.564 1 92.56 203 TYR A C 1
ATOM 1525 O O . TYR A 1 203 ? 13.414 16.484 2.482 1 92.56 203 TYR A O 1
ATOM 1533 N N . ALA A 1 204 ? 14.234 14.688 1.425 1 89.38 204 ALA A N 1
ATOM 1534 C CA . ALA A 1 204 ? 15.281 14.469 2.42 1 89.38 204 ALA A CA 1
ATOM 1535 C C . ALA A 1 204 ? 16.234 15.656 2.494 1 89.38 204 ALA A C 1
ATOM 1537 O O . ALA A 1 204 ? 16.797 15.945 3.553 1 89.38 204 ALA A O 1
ATOM 1538 N N . ASP A 1 205 ? 16.344 16.406 1.397 1 91.88 205 ASP A N 1
ATOM 1539 C CA . ASP A 1 205 ? 17.297 17.5 1.35 1 91.88 205 ASP A CA 1
ATOM 1540 C C . ASP A 1 205 ? 16.609 18.844 1.581 1 91.88 205 ASP A C 1
ATOM 1542 O O . ASP A 1 205 ? 17.25 19.891 1.519 1 91.88 205 ASP A O 1
ATOM 1546 N N . SER A 1 206 ? 15.328 18.781 1.815 1 94.5 206 SER A N 1
ATOM 1547 C CA . SER A 1 206 ? 14.617 20.016 2.102 1 94.5 206 SER A CA 1
ATOM 1548 C C . SER A 1 206 ? 15.016 20.578 3.457 1 94.5 206 SER A C 1
ATOM 1550 O O . SER A 1 206 ? 15.555 19.859 4.301 1 94.5 206 SER A O 1
ATOM 1552 N N . LEU A 1 207 ? 14.82 21.875 3.633 1 97 207 LEU A N 1
ATOM 1553 C CA . LEU A 1 207 ? 15.078 22.5 4.926 1 97 207 LEU A CA 1
ATOM 1554 C C . LEU A 1 207 ? 14.055 22.047 5.961 1 97 207 LEU A C 1
ATOM 1556 O O . LEU A 1 207 ? 14.367 21.938 7.148 1 97 207 LEU A O 1
ATOM 1560 N N . PHE A 1 208 ? 12.859 21.797 5.43 1 97.75 208 PHE A N 1
ATOM 1561 C CA . PHE A 1 208 ? 11.82 21.344 6.344 1 97.75 208 PHE A CA 1
ATOM 1562 C C . PHE A 1 208 ? 11.844 19.828 6.484 1 97.75 208 PHE A C 1
ATOM 1564 O O . PHE A 1 208 ? 12.5 19.141 5.707 1 97.75 208 PHE A O 1
ATOM 1571 N N . ARG A 1 209 ? 11.125 19.344 7.488 1 97.81 209 ARG A N 1
ATOM 1572 C CA . ARG A 1 209 ? 11.109 17.906 7.797 1 97.81 209 ARG A CA 1
ATOM 1573 C C . ARG A 1 209 ? 9.82 17.266 7.301 1 97.81 209 ARG A C 1
ATOM 1575 O O . ARG A 1 209 ? 8.766 17.891 7.293 1 97.81 209 ARG A O 1
ATOM 1582 N N . VAL A 1 210 ? 9.914 16.062 6.855 1 97.44 210 VAL A N 1
ATOM 1583 C CA . VAL A 1 210 ? 8.773 15.203 6.551 1 97.44 210 VAL A CA 1
ATOM 1584 C C . VAL A 1 210 ? 8.781 13.984 7.473 1 97.44 210 VAL A C 1
ATOM 1586 O O . VAL A 1 210 ? 9.695 13.156 7.406 1 97.44 210 VAL A O 1
ATOM 1589 N N . ASN A 1 211 ? 7.727 13.906 8.344 1 96.88 211 ASN A N 1
ATOM 1590 C CA . ASN A 1 211 ? 7.719 12.891 9.391 1 96.88 211 ASN A CA 1
ATOM 1591 C C . ASN A 1 211 ? 6.41 12.109 9.406 1 96.88 211 ASN A C 1
ATOM 1593 O O . ASN A 1 211 ? 5.449 12.484 8.734 1 96.88 211 ASN A O 1
ATOM 1597 N N . GLU A 1 212 ? 6.465 10.977 10.078 1 94.81 212 GLU A N 1
ATOM 1598 C CA . GLU A 1 212 ? 5.293 10.141 10.297 1 94.81 212 GLU A CA 1
ATOM 1599 C C . GLU A 1 212 ? 5.027 9.93 11.781 1 94.81 212 GLU A C 1
ATOM 1601 O O . GLU A 1 212 ? 5.957 9.719 12.562 1 94.81 212 GLU A O 1
ATOM 1606 N N . MET A 1 213 ? 3.803 10.055 12.18 1 92.19 213 MET A N 1
ATOM 1607 C CA . MET A 1 213 ? 3.316 9.547 13.461 1 92.19 213 MET A CA 1
ATOM 1608 C C . MET A 1 213 ? 2.318 8.414 13.258 1 92.19 213 MET A C 1
ATOM 1610 O O . MET A 1 213 ? 1.241 8.625 12.695 1 92.19 213 MET A O 1
ATOM 1614 N N . ARG A 1 214 ? 2.662 7.266 13.656 1 86.56 214 ARG A N 1
ATOM 1615 C CA . ARG A 1 214 ? 1.831 6.078 13.492 1 86.56 214 ARG A CA 1
ATOM 1616 C C . ARG A 1 214 ? 1.06 5.766 14.766 1 86.56 214 ARG A C 1
ATOM 1618 O O . ARG A 1 214 ? 1.658 5.508 15.812 1 86.56 214 ARG A O 1
ATOM 1625 N N . LEU A 1 215 ? -0.249 5.77 14.555 1 80.44 215 LEU A N 1
ATOM 1626 C CA . LEU A 1 215 ? -1.114 5.453 15.688 1 80.44 215 LEU A CA 1
ATOM 1627 C C . LEU A 1 215 ? -1.511 3.979 15.672 1 80.44 215 LEU A C 1
ATOM 1629 O O . LEU A 1 215 ? -2.023 3.48 14.664 1 80.44 215 LEU A O 1
ATOM 1633 N N . TYR A 1 216 ? -1.108 3.074 16.359 1 64.56 216 TYR A N 1
ATOM 1634 C CA . TYR A 1 216 ? -1.539 1.683 16.438 1 64.56 216 TYR A CA 1
ATOM 1635 C C . TYR A 1 216 ? -2.859 1.562 17.188 1 64.56 216 TYR A C 1
ATOM 1637 O O . TYR A 1 216 ? -3.402 0.464 17.328 1 64.56 216 TYR A O 1
ATOM 1645 N N . ALA A 1 217 ? -3.627 2.648 17.328 1 48.38 217 ALA A N 1
ATOM 1646 C CA . ALA A 1 217 ? -4.824 2.609 18.156 1 48.38 217 ALA A CA 1
ATOM 1647 C C . ALA A 1 217 ? -6.09 2.615 17.312 1 48.38 217 ALA A C 1
ATOM 1649 O O . ALA A 1 217 ? -6.086 3.123 16.188 1 48.38 217 ALA A O 1
ATOM 1650 N N . MET A 1 218 ? -7.027 1.632 17.297 1 44.91 218 MET A N 1
ATOM 1651 C CA . MET A 1 218 ? -8.328 1.646 16.641 1 44.91 218 MET A CA 1
ATOM 1652 C C . MET A 1 218 ? -9.227 2.727 17.234 1 44.91 218 MET A C 1
ATOM 1654 O O . MET A 1 218 ? -9.484 2.732 18.438 1 44.91 218 MET A O 1
ATOM 1658 N N . LEU A 1 219 ? -9.289 3.99 16.922 1 39.69 219 LEU A N 1
ATOM 1659 C CA . LEU A 1 219 ? -10.211 4.922 17.562 1 39.69 219 LEU A CA 1
ATOM 1660 C C . LEU A 1 219 ? -11.5 5.047 16.766 1 39.69 219 LEU A C 1
ATOM 1662 O O . LEU A 1 219 ? -11.469 5.289 15.555 1 39.69 219 LEU A O 1
ATOM 1666 N N . LYS A 1 220 ? -12.484 4.176 16.562 1 41 220 LYS A N 1
ATOM 1667 C CA . LYS A 1 220 ? -13.711 4.691 15.961 1 41 220 LYS A CA 1
ATOM 1668 C C . LYS A 1 220 ? -14.5 5.535 16.953 1 41 220 LYS A C 1
ATOM 1670 O O . LYS A 1 220 ? -14.398 5.332 18.172 1 41 220 LYS A O 1
ATOM 1675 N N . ARG A 1 221 ? -15.062 6.652 16.516 1 39.62 221 ARG A N 1
ATOM 1676 C CA . ARG A 1 221 ? -16.047 7.387 17.297 1 39.62 221 ARG A CA 1
ATOM 1677 C C . ARG A 1 221 ? -17 6.434 18.016 1 39.62 221 ARG A C 1
ATOM 1679 O O . ARG A 1 221 ? -17.375 5.395 17.469 1 39.62 221 ARG A O 1
ATOM 1686 N N . HIS A 1 222 ? -17.219 6.609 19.344 1 36.78 222 HIS A N 1
ATOM 1687 C CA . HIS A 1 222 ? -18.125 5.867 20.203 1 36.78 222 HIS A CA 1
ATOM 1688 C C . HIS A 1 222 ? -19.406 5.48 19.469 1 36.78 222 HIS A C 1
ATOM 1690 O O . HIS A 1 222 ? -19.875 4.344 19.578 1 36.78 222 HIS A O 1
ATOM 1696 N N . GLY A 1 223 ? -20.203 6.441 19.125 1 39.47 223 GLY A N 1
ATOM 1697 C CA . GLY A 1 223 ? -21.578 6.207 18.719 1 39.47 223 GLY A CA 1
ATOM 1698 C C . GLY A 1 223 ? -21.688 5.441 17.422 1 39.47 223 GLY A C 1
ATOM 1699 O O . GLY A 1 223 ? -22.781 5.07 17 1 39.47 223 GLY A O 1
ATOM 1700 N N . ASP A 1 224 ? -20.828 5.727 16.562 1 40.47 224 ASP A N 1
ATOM 1701 C CA . ASP A 1 224 ? -21.016 5.117 15.25 1 40.47 224 ASP A CA 1
ATOM 1702 C C . ASP A 1 224 ? -20.547 3.664 15.242 1 40.47 224 ASP A C 1
ATOM 1704 O O . ASP A 1 224 ? -20.359 3.068 14.18 1 40.47 224 ASP A O 1
ATOM 1708 N N . ILE A 1 225 ? -20 3.148 16.297 1 39.97 225 ILE A N 1
ATOM 1709 C CA . ILE A 1 225 ? -19.672 1.737 16.469 1 39.97 225 ILE A CA 1
ATOM 1710 C C . ILE A 1 225 ? -20.969 0.918 16.531 1 39.97 225 ILE A C 1
ATOM 1712 O O . ILE A 1 225 ? -21.672 0.925 17.547 1 39.97 225 ILE A O 1
ATOM 1716 N N . GLY A 1 226 ? -21.75 0.925 15.609 1 35 226 GLY A N 1
ATOM 1717 C CA . GLY A 1 226 ? -22.844 -0.001 15.852 1 35 226 GLY A CA 1
ATOM 1718 C C . GLY A 1 226 ? -22.438 -1.198 16.688 1 35 226 GLY A C 1
ATOM 1719 O O . GLY A 1 226 ? -21.5 -1.122 17.469 1 35 226 GLY A O 1
ATOM 1720 N N . ASN A 1 227 ? -22.781 -2.537 16.188 1 34.5 227 ASN A N 1
ATOM 1721 C CA . ASN A 1 227 ? -22.906 -3.783 16.938 1 34.5 227 ASN A CA 1
ATOM 1722 C C . ASN A 1 227 ? -21.578 -4.191 17.562 1 34.5 227 ASN A C 1
ATOM 1724 O O . ASN A 1 227 ? -21.516 -4.531 18.734 1 34.5 227 ASN A O 1
ATOM 1728 N N . HIS A 1 228 ? -20.688 -5.051 16.844 1 34.53 228 HIS A N 1
ATOM 1729 C CA . HIS A 1 228 ? -20 -6.184 17.453 1 34.53 228 HIS A CA 1
ATOM 1730 C C . HIS A 1 228 ? -18.891 -5.723 18.391 1 34.53 228 HIS A C 1
ATOM 1732 O O . HIS A 1 228 ? -18.516 -4.543 18.391 1 34.53 228 HIS A O 1
ATOM 1738 N N . GLN A 1 229 ? -17.719 -6.742 18.781 1 36.31 229 GLN A N 1
ATOM 1739 C CA . GLN A 1 229 ? -16.703 -7.207 19.719 1 36.31 229 GLN A CA 1
ATOM 1740 C C . GLN A 1 229 ? -15.586 -6.18 19.875 1 36.31 229 GLN A C 1
ATOM 1742 O O . GLN A 1 229 ? -14.672 -6.363 20.688 1 36.31 229 GLN A O 1
ATOM 1747 N N . PHE A 1 230 ? -15.453 -5.324 19.062 1 37.09 230 PHE A N 1
ATOM 1748 C CA . PHE A 1 230 ? -14.281 -4.48 19.25 1 37.09 230 PHE A CA 1
ATOM 1749 C C . PHE A 1 230 ? -14.57 -3.355 20.234 1 37.09 230 PHE A C 1
ATOM 1751 O O . PHE A 1 230 ? -13.828 -2.373 20.312 1 37.09 230 PHE A O 1
ATOM 1758 N N . ARG A 1 231 ? -15.734 -3.34 20.891 1 36.25 231 ARG A N 1
ATOM 1759 C CA . ARG A 1 231 ? -16.047 -2.42 21.984 1 36.25 231 ARG A CA 1
ATOM 1760 C C . ARG A 1 231 ? -14.898 -2.334 22.984 1 36.25 231 ARG A C 1
ATOM 1762 O O . ARG A 1 231 ? -14.625 -1.267 23.531 1 36.25 231 ARG A O 1
ATOM 1769 N N . ASP A 1 232 ? -14.477 -3.537 23.375 1 38.19 232 ASP A N 1
ATOM 1770 C CA . ASP A 1 232 ? -13.57 -3.574 24.531 1 38.19 232 ASP A CA 1
ATOM 1771 C C . ASP A 1 232 ? -12.25 -2.871 24.203 1 38.19 232 ASP A C 1
ATOM 1773 O O . ASP A 1 232 ? -11.5 -2.5 25.109 1 38.19 232 ASP A O 1
ATOM 1777 N N . HIS A 1 233 ? -11.852 -3.1 23.016 1 37.84 233 HIS A N 1
ATOM 1778 C CA . HIS A 1 233 ? -10.516 -2.555 22.797 1 37.84 233 HIS A CA 1
ATOM 1779 C C . HIS A 1 233 ? -10.555 -1.034 22.688 1 37.84 233 HIS A C 1
ATOM 1781 O O . HIS A 1 233 ? -9.508 -0.386 22.625 1 37.84 233 HIS A O 1
ATOM 1787 N N . PHE A 1 234 ? -11.82 -0.462 22.516 1 39.81 234 PHE A N 1
ATOM 1788 C CA . PHE A 1 234 ? -11.945 0.976 22.312 1 39.81 234 PHE A CA 1
ATOM 1789 C C . PHE A 1 234 ? -12.07 1.701 23.656 1 39.81 234 PHE A C 1
ATOM 1791 O O . PHE A 1 234 ? -13.016 1.474 24.406 1 39.81 234 PHE A O 1
ATOM 1798 N N . GLY A 1 235 ? -11.109 1.891 24.328 1 34.59 235 GLY A N 1
ATOM 1799 C CA . GLY A 1 235 ? -11.234 2.684 25.547 1 34.59 235 GLY A CA 1
ATOM 1800 C C . GLY A 1 235 ? -12.125 3.902 25.375 1 34.59 235 GLY A C 1
ATOM 1801 O O . GLY A 1 235 ? -12.164 4.5 24.297 1 34.59 235 GLY A O 1
ATOM 1802 N N . THR A 1 236 ? -13.312 3.93 25.797 1 36.78 236 THR A N 1
ATOM 1803 C CA . THR A 1 236 ? -14.297 4.984 26.031 1 36.78 236 THR A CA 1
ATOM 1804 C C . THR A 1 236 ? -13.602 6.309 26.344 1 36.78 236 THR A C 1
ATOM 1806 O O . THR A 1 236 ? -14.266 7.316 26.594 1 36.78 236 THR A O 1
ATOM 1809 N N . LYS A 1 237 ? -12.344 6.434 26.672 1 40.53 237 LYS A N 1
ATOM 1810 C CA . LYS A 1 237 ? -12.062 7.684 27.375 1 40.53 237 LYS A CA 1
ATOM 1811 C C . LYS A 1 237 ? -11.875 8.836 26.391 1 40.53 237 LYS A C 1
ATOM 1813 O O . LYS A 1 237 ? -11.062 8.742 25.469 1 40.53 237 LYS A O 1
ATOM 1818 N N . ALA A 1 238 ? -12.898 9.867 26.297 1 42.44 238 ALA A N 1
ATOM 1819 C CA . ALA A 1 238 ? -13.188 11.172 25.688 1 42.44 238 ALA A CA 1
ATOM 1820 C C . ALA A 1 238 ? -11.898 11.938 25.406 1 42.44 238 ALA A C 1
ATOM 1822 O O . ALA A 1 238 ? -11.844 12.75 24.469 1 42.44 238 ALA A O 1
ATOM 1823 N N . TYR A 1 239 ? -10.711 11.625 26.078 1 53.31 239 TYR A N 1
ATOM 1824 C CA . TYR A 1 239 ? -9.617 12.594 26.078 1 53.31 239 TYR A CA 1
ATOM 1825 C C . TYR A 1 239 ? -8.445 12.109 25.25 1 53.31 239 TYR A C 1
ATOM 1827 O O . TYR A 1 239 ? -7.438 12.805 25.109 1 53.31 239 TYR A O 1
ATOM 1835 N N . SER A 1 240 ? -8.781 11.055 24.453 1 62.47 240 SER A N 1
ATOM 1836 C CA . SER A 1 240 ? -7.648 10.453 23.75 1 62.47 240 SER A CA 1
ATOM 1837 C C . SER A 1 240 ? -7.312 11.219 22.484 1 62.47 240 SER A C 1
ATOM 1839 O O . SER A 1 240 ? -6.141 11.336 22.109 1 62.47 240 SER A O 1
ATOM 1841 N N . HIS A 1 241 ? -8.273 12.016 22.047 1 73.81 241 HIS A N 1
ATOM 1842 C CA . HIS A 1 241 ? -8.008 12.773 20.828 1 73.81 241 HIS A CA 1
ATOM 1843 C C . HIS A 1 241 ? -7.145 14 21.109 1 73.81 241 HIS A C 1
ATOM 1845 O O . HIS A 1 241 ? -6.289 14.367 20.312 1 73.81 241 HIS A O 1
ATOM 1851 N N . ARG A 1 242 ? -7.305 14.508 22.375 1 79.94 242 ARG A N 1
ATOM 1852 C CA . ARG A 1 242 ? -6.488 15.664 22.75 1 79.94 242 ARG A CA 1
ATOM 1853 C C . ARG A 1 242 ? -5.059 15.242 23.062 1 79.94 242 ARG A C 1
ATOM 1855 O O . ARG A 1 242 ? -4.117 16 22.812 1 79.94 242 ARG A O 1
ATOM 1862 N N . LYS A 1 243 ? -5.008 14.023 23.5 1 84.31 243 LYS A N 1
ATOM 1863 C CA . LYS A 1 243 ? -3.666 13.5 23.75 1 84.31 243 LYS A CA 1
ATOM 1864 C C . LYS A 1 243 ? -2.902 13.305 22.438 1 84.31 243 LYS A C 1
ATOM 1866 O O . LYS A 1 243 ? -1.704 13.586 22.375 1 84.31 243 LYS A O 1
ATOM 1871 N N . VAL A 1 244 ? -3.596 12.852 21.438 1 86.69 244 VAL A N 1
ATOM 1872 C CA . VAL A 1 244 ? -2.969 12.742 20.125 1 86.69 244 VAL A CA 1
ATOM 1873 C C . VAL A 1 244 ? -2.539 14.125 19.641 1 86.69 244 VAL A C 1
ATOM 1875 O O . VAL A 1 244 ? -1.451 14.281 19.078 1 86.69 244 VAL A O 1
ATOM 1878 N N . GLY A 1 245 ? -3.4 15.109 19.953 1 92.19 245 GLY A N 1
ATOM 1879 C CA . GLY A 1 245 ? -3.066 16.484 19.578 1 92.19 245 GLY A CA 1
ATOM 1880 C C . GLY A 1 245 ? -1.796 16.984 20.25 1 92.19 245 GLY A C 1
ATOM 1881 O O . GLY A 1 245 ? -0.99 17.672 19.625 1 92.19 245 GLY A O 1
ATOM 1882 N N . ARG A 1 246 ? -1.636 16.609 21.469 1 91.44 246 ARG A N 1
ATOM 1883 C CA . ARG A 1 246 ? -0.432 17 22.188 1 91.44 246 ARG A CA 1
ATOM 1884 C C . ARG A 1 246 ? 0.809 16.359 21.578 1 91.44 246 ARG A C 1
ATOM 1886 O O . ARG A 1 246 ? 1.845 17.016 21.438 1 91.44 246 ARG A O 1
ATOM 1893 N N . LEU A 1 247 ? 0.665 15.102 21.25 1 91.25 247 LEU A N 1
ATOM 1894 C CA . LEU A 1 247 ? 1.786 14.391 20.656 1 91.25 247 LEU A CA 1
ATOM 1895 C C . LEU A 1 247 ? 2.139 14.984 19.297 1 91.25 247 LEU A C 1
ATOM 1897 O O . LEU A 1 247 ? 3.318 15.094 18.938 1 91.25 247 LEU A O 1
ATOM 1901 N N . VAL A 1 248 ? 1.131 15.336 18.547 1 95 248 VAL A N 1
ATOM 1902 C CA . VAL A 1 248 ? 1.35 15.953 17.234 1 95 248 VAL A CA 1
ATOM 1903 C C . VAL A 1 248 ? 2.061 17.297 17.406 1 95 248 VAL A C 1
ATOM 1905 O O . VAL A 1 248 ? 3.041 17.578 16.719 1 95 248 VAL A O 1
ATOM 1908 N N . SER A 1 249 ? 1.597 18.141 18.359 1 95.5 249 SER A N 1
ATOM 1909 C CA . SER A 1 249 ? 2.227 19.438 18.609 1 95.5 249 SER A CA 1
ATOM 1910 C C . SER A 1 249 ? 3.695 19.266 18.984 1 95.5 249 SER A C 1
ATOM 1912 O O . SER A 1 249 ? 4.555 20 18.5 1 95.5 249 SER A O 1
ATOM 1914 N N . GLU A 1 250 ? 3.914 18.281 19.797 1 94.56 250 GLU A N 1
ATOM 1915 C CA . GLU A 1 250 ? 5.289 18 20.188 1 94.56 250 GLU A CA 1
ATOM 1916 C C . GLU A 1 250 ? 6.137 17.578 19 1 94.56 250 GLU A C 1
ATOM 1918 O O . GLU A 1 250 ? 7.285 18 18.859 1 94.56 250 GLU A O 1
ATOM 1923 N N . ALA A 1 251 ? 5.582 16.75 18.203 1 95.62 251 ALA A N 1
ATOM 1924 C CA . ALA A 1 251 ? 6.301 16.25 17.031 1 95.62 251 ALA A CA 1
ATOM 1925 C C . ALA A 1 251 ? 6.66 17.391 16.078 1 95.62 251 ALA A C 1
ATOM 1927 O O . ALA A 1 251 ? 7.75 17.422 15.508 1 95.62 251 ALA A O 1
ATOM 1928 N N . LEU A 1 252 ? 5.777 18.375 15.891 1 97.19 252 LEU A N 1
ATOM 1929 C CA . LEU A 1 252 ? 6.031 19.516 15 1 97.19 252 LEU A CA 1
ATOM 1930 C C . LEU A 1 252 ? 7.207 20.344 15.5 1 97.19 252 LEU A C 1
ATOM 1932 O O . LEU A 1 252 ? 7.938 20.938 14.703 1 97.19 252 LEU A O 1
ATOM 1936 N N . LEU A 1 253 ? 7.445 20.312 16.797 1 93.75 253 LEU A N 1
ATOM 1937 C CA . LEU A 1 253 ? 8.43 21.188 17.406 1 93.75 253 LEU A CA 1
ATOM 1938 C C . LEU A 1 253 ? 9.773 20.484 17.547 1 93.75 253 LEU A C 1
ATOM 1940 O O . LEU A 1 253 ? 10.828 21.109 17.484 1 93.75 253 LEU A O 1
ATOM 1944 N N . THR A 1 254 ? 9.703 19.094 17.625 1 92 254 THR A N 1
ATOM 1945 C CA . THR A 1 254 ? 10.922 18.484 18.156 1 92 254 THR A CA 1
ATOM 1946 C C . THR A 1 254 ? 11.398 17.359 17.234 1 92 254 THR A C 1
ATOM 1948 O O . THR A 1 254 ? 12.531 16.891 17.359 1 92 254 THR A O 1
ATOM 1951 N N . SER A 1 255 ? 10.617 16.922 16.328 1 91.88 255 SER A N 1
ATOM 1952 C CA . SER A 1 255 ? 11 15.742 15.539 1 91.88 255 SER A CA 1
ATOM 1953 C C . SER A 1 255 ? 12.188 16.047 14.633 1 91.88 255 SER A C 1
ATOM 1955 O O . SER A 1 255 ? 12.375 17.188 14.211 1 91.88 255 SER A O 1
ATOM 1957 N N . LYS A 1 256 ? 12.992 15.008 14.352 1 90.88 256 LYS A N 1
ATOM 1958 C CA . LYS A 1 256 ? 14.117 15.094 13.422 1 90.88 256 LYS A CA 1
ATOM 1959 C C . LYS A 1 256 ? 13.695 14.711 12.008 1 90.88 256 LYS A C 1
ATOM 1961 O O . LYS A 1 256 ? 12.578 14.25 11.789 1 90.88 256 LYS A O 1
ATOM 1966 N N . HIS A 1 257 ? 14.602 14.977 11.094 1 88.44 257 HIS A N 1
ATOM 1967 C CA . HIS A 1 257 ? 14.297 14.68 9.703 1 88.44 257 HIS A CA 1
ATOM 1968 C C . HIS A 1 257 ? 13.93 13.211 9.523 1 88.44 257 HIS A C 1
ATOM 1970 O O . HIS A 1 257 ? 14.602 12.32 10.055 1 88.44 257 HIS A O 1
ATOM 1976 N N . ALA A 1 258 ? 12.805 12.969 8.812 1 84.56 258 ALA A N 1
ATOM 1977 C CA . ALA A 1 258 ? 12.32 11.664 8.375 1 84.56 258 ALA A CA 1
ATOM 1978 C C . ALA A 1 258 ? 12.062 10.75 9.562 1 84.56 258 ALA A C 1
ATOM 1980 O O . ALA A 1 258 ? 12.133 9.523 9.438 1 84.56 258 ALA A O 1
ATOM 1981 N N . GLU A 1 259 ? 11.812 11.344 10.703 1 88.56 259 GLU A N 1
ATOM 1982 C CA . GLU A 1 259 ? 11.531 10.555 11.891 1 88.56 259 GLU A CA 1
ATOM 1983 C C . GLU A 1 259 ? 10.164 9.875 11.797 1 88.56 259 GLU A C 1
ATOM 1985 O O . GLU A 1 259 ? 9.203 10.477 11.328 1 88.56 259 GLU A O 1
ATOM 1990 N N . ARG A 1 260 ? 10.117 8.633 12.219 1 88.75 260 ARG A N 1
ATOM 1991 C CA . ARG A 1 260 ? 8.875 7.875 12.328 1 88.75 260 ARG A CA 1
ATOM 1992 C C . ARG A 1 260 ? 8.508 7.633 13.789 1 88.75 260 ARG A C 1
ATOM 1994 O O . ARG A 1 260 ? 9.117 6.801 14.461 1 88.75 260 ARG A O 1
ATOM 2001 N N . ILE A 1 261 ? 7.441 8.312 14.242 1 89.38 261 ILE A N 1
ATOM 2002 C CA . ILE A 1 261 ? 7.023 8.289 15.633 1 89.38 261 ILE A CA 1
ATOM 2003 C C . ILE A 1 261 ? 5.934 7.238 15.828 1 89.38 261 ILE A C 1
ATOM 2005 O O . ILE A 1 261 ? 4.945 7.215 15.094 1 89.38 261 ILE A O 1
ATOM 2009 N N . VAL A 1 262 ? 6.117 6.352 16.766 1 84.06 262 VAL A N 1
ATOM 2010 C CA . VAL A 1 262 ? 5.133 5.316 17.062 1 84.06 262 VAL A CA 1
ATOM 2011 C C . VAL A 1 262 ? 4.383 5.676 18.344 1 84.06 262 VAL A C 1
ATOM 2013 O O . VAL A 1 262 ? 5 5.934 19.375 1 84.06 262 VAL A O 1
ATOM 2016 N N . VAL A 1 263 ? 3.133 5.707 18.203 1 82.69 263 VAL A N 1
ATOM 2017 C CA . VAL A 1 263 ? 2.285 5.984 19.359 1 82.69 263 VAL A CA 1
ATOM 2018 C C . VAL A 1 263 ? 1.562 4.711 19.781 1 82.69 263 VAL A C 1
ATOM 2020 O O . VAL A 1 263 ? 0.757 4.16 19.031 1 82.69 263 VAL A O 1
ATOM 2023 N N . THR A 1 264 ? 1.812 4.297 20.922 1 76.69 264 THR A N 1
ATOM 2024 C CA . THR A 1 264 ? 1.217 3.08 21.469 1 76.69 264 THR A CA 1
ATOM 2025 C C . THR A 1 264 ? 0.048 3.414 22.391 1 76.69 264 THR A C 1
ATOM 2027 O O . THR A 1 264 ? -0.068 4.543 22.875 1 76.69 264 THR A O 1
ATOM 2030 N N . PRO A 1 265 ? -0.83 2.348 22.625 1 72.44 265 PRO A N 1
ATOM 2031 C CA . PRO A 1 265 ? -1.939 2.58 23.562 1 72.44 265 PRO A CA 1
ATOM 2032 C C . PRO A 1 265 ? -1.471 3.045 24.938 1 72.44 265 PRO A C 1
ATOM 2034 O O . PRO A 1 265 ? -2.16 3.826 25.594 1 72.44 265 PRO A O 1
ATOM 2037 N N . ALA A 1 266 ? -0.376 2.609 25.328 1 72.38 266 ALA A N 1
ATOM 2038 C CA . ALA A 1 266 ? 0.163 3.014 26.625 1 72.38 266 ALA A CA 1
ATOM 2039 C C . ALA A 1 266 ? 0.376 4.523 26.688 1 72.38 266 ALA A C 1
ATOM 2041 O O . ALA A 1 266 ? 0.211 5.141 27.734 1 72.38 266 ALA A O 1
ATOM 2042 N N . MET A 1 267 ? 0.66 5.137 25.609 1 74.06 267 MET A N 1
ATOM 2043 C CA . MET A 1 267 ? 0.884 6.578 25.531 1 74.06 267 MET A CA 1
ATOM 2044 C C . MET A 1 267 ? -0.439 7.336 25.531 1 74.06 267 MET A C 1
ATOM 2046 O O . MET A 1 267 ? -0.461 8.555 25.734 1 74.06 267 MET A O 1
ATOM 2050 N N . LEU A 1 268 ? -1.42 6.574 25.344 1 76 268 LEU A N 1
ATOM 2051 C CA . LEU A 1 268 ? -2.752 7.164 25.266 1 76 268 LEU A CA 1
ATOM 2052 C C . LEU A 1 268 ? -3.643 6.637 26.375 1 76 268 LEU A C 1
ATOM 2054 O O . LEU A 1 268 ? -4.836 6.402 26.172 1 76 268 LEU A O 1
ATOM 2058 N N . ASP A 1 269 ? -3.027 6.406 27.516 1 67.19 269 ASP A N 1
ATOM 2059 C CA . ASP A 1 269 ? -3.727 5.934 28.703 1 67.19 269 ASP A CA 1
ATOM 2060 C C . ASP A 1 269 ? -4.5 4.652 28.406 1 67.19 269 ASP A C 1
ATOM 2062 O O . ASP A 1 269 ? -5.629 4.48 28.875 1 67.19 269 ASP A O 1
ATOM 2066 N N . GLY A 1 270 ? -3.9 3.881 27.516 1 63.28 270 GLY A N 1
ATOM 2067 C CA . GLY A 1 270 ? -4.496 2.586 27.234 1 63.28 270 GLY A CA 1
ATOM 2068 C C . GLY A 1 270 ? -5.574 2.646 26.156 1 63.28 270 GLY A C 1
ATOM 2069 O O . GLY A 1 270 ? -6.172 1.625 25.812 1 63.28 270 GLY A O 1
ATOM 2070 N N . ALA A 1 271 ? -5.879 3.912 25.75 1 61.12 271 ALA A N 1
ATOM 2071 C CA . ALA A 1 271 ? -6.902 4.059 24.719 1 61.12 271 ALA A CA 1
ATOM 2072 C C . ALA A 1 271 ? -6.375 3.625 23.359 1 61.12 271 ALA A C 1
ATOM 2074 O O . ALA A 1 271 ? -5.184 3.756 23.078 1 61.12 271 ALA A O 1
ATOM 2075 N N . THR A 1 272 ? -7.242 2.793 22.703 1 56.88 272 THR A N 1
ATOM 2076 C CA . THR A 1 272 ? -6.918 2.469 21.312 1 56.88 272 THR A CA 1
ATOM 2077 C C . THR A 1 272 ? -7.586 3.451 20.359 1 56.88 272 THR A C 1
ATOM 2079 O O . THR A 1 272 ? -8.781 3.732 20.484 1 56.88 272 THR A O 1
ATOM 2082 N N . VAL A 1 273 ? -6.715 4.328 19.766 1 53.44 273 VAL A N 1
ATOM 2083 C CA . VAL A 1 273 ? -7.215 5.328 18.828 1 53.44 273 VAL A CA 1
ATOM 2084 C C . VAL A 1 273 ? -6.867 4.922 17.406 1 53.44 273 VAL A C 1
ATOM 2086 O O . VAL A 1 273 ? -5.785 4.387 17.156 1 53.44 273 VAL A O 1
ATOM 2089 N N . THR A 1 274 ? -7.926 4.645 16.516 1 51.88 274 THR A N 1
ATOM 2090 C CA . THR A 1 274 ? -7.602 4.324 15.133 1 51.88 274 THR A CA 1
ATOM 2091 C C . THR A 1 274 ? -7.926 5.504 14.219 1 51.88 274 THR A C 1
ATOM 2093 O O . THR A 1 274 ? -8.852 6.27 14.492 1 51.88 274 THR A O 1
ATOM 2096 N N . VAL A 1 275 ? -7.02 5.918 13.336 1 54 275 VAL A N 1
ATOM 2097 C CA . VAL A 1 275 ? -7.305 6.855 12.258 1 54 275 VAL A CA 1
ATOM 2098 C C . VAL A 1 275 ? -7.609 6.09 10.969 1 54 275 VAL A C 1
ATOM 2100 O O . VAL A 1 275 ? -7.105 4.98 10.773 1 54 275 VAL A O 1
ATOM 2103 N N . MET B 1 1 ? 25.969 13.469 2.137 1 24.28 1 MET B N 1
ATOM 2104 C CA . MET B 1 1 ? 26.203 12.031 2.051 1 24.28 1 MET B CA 1
ATOM 2105 C C . MET B 1 1 ? 25.266 11.383 1.032 1 24.28 1 MET B C 1
ATOM 2107 O O . MET B 1 1 ? 24.062 11.648 1.035 1 24.28 1 MET B O 1
ATOM 2111 N N . SER B 1 2 ? 25.906 10.891 -0.025 1 27.2 2 SER B N 1
ATOM 2112 C CA . SER B 1 2 ? 25.312 10.484 -1.295 1 27.2 2 SER B CA 1
ATOM 2113 C C . SER B 1 2 ? 24.312 9.359 -1.1 1 27.2 2 SER B C 1
ATOM 2115 O O . SER B 1 2 ? 24.344 8.648 -0.09 1 27.2 2 SER B O 1
ATOM 2117 N N . TRP B 1 3 ? 23.266 9.328 -1.949 1 29.52 3 TRP B N 1
ATOM 2118 C CA . TRP B 1 3 ? 22.203 8.336 -2.025 1 29.52 3 TRP B CA 1
ATOM 2119 C C . TRP B 1 3 ? 22.766 6.922 -1.938 1 29.52 3 TRP B C 1
ATOM 2121 O O . TRP B 1 3 ? 22.172 6.043 -1.31 1 29.52 3 TRP B O 1
ATOM 2131 N N . ALA B 1 4 ? 24 6.719 -2.432 1 34.66 4 ALA B N 1
ATOM 2132 C CA . ALA B 1 4 ? 24.656 5.418 -2.482 1 34.66 4 ALA B CA 1
ATOM 2133 C C . ALA B 1 4 ? 24.969 4.898 -1.08 1 34.66 4 ALA B C 1
ATOM 2135 O O . ALA B 1 4 ? 24.891 3.693 -0.828 1 34.66 4 ALA B O 1
ATOM 2136 N N . GLN B 1 5 ? 25.406 5.668 -0.17 1 29.34 5 GLN B N 1
ATOM 2137 C CA . GLN B 1 5 ? 25.891 5.203 1.125 1 29.34 5 GLN B CA 1
ATOM 2138 C C . GLN B 1 5 ? 24.734 4.719 2 1 29.34 5 GLN B C 1
ATOM 2140 O O . GLN B 1 5 ? 24.953 4.066 3.023 1 29.34 5 GLN B O 1
ATOM 2145 N N . ARG B 1 6 ? 23.547 5.16 1.739 1 31.14 6 ARG B N 1
ATOM 2146 C CA . ARG B 1 6 ? 22.438 4.844 2.648 1 31.14 6 ARG B CA 1
ATOM 2147 C C . ARG B 1 6 ? 21.844 3.484 2.324 1 31.14 6 ARG B C 1
ATOM 2149 O O . ARG B 1 6 ? 20.844 3.082 2.93 1 31.14 6 ARG B O 1
ATOM 2156 N N . THR B 1 7 ? 22.547 2.652 1.426 1 30.56 7 THR B N 1
ATOM 2157 C CA . THR B 1 7 ? 22.062 1.379 0.904 1 30.56 7 THR B CA 1
ATOM 2158 C C . THR B 1 7 ? 22.266 0.264 1.927 1 30.56 7 THR B C 1
ATOM 2160 O O . THR B 1 7 ? 21.969 -0.9 1.646 1 30.56 7 THR B O 1
ATOM 2163 N N . SER B 1 8 ? 22.922 0.496 3.076 1 28.19 8 SER B N 1
ATOM 2164 C CA . SER B 1 8 ? 23.438 -0.639 3.842 1 28.19 8 SER B CA 1
ATOM 2165 C C . SER B 1 8 ? 22.312 -1.307 4.641 1 28.19 8 SER B C 1
ATOM 2167 O O . SER B 1 8 ? 22.562 -2.271 5.367 1 28.19 8 SER B O 1
ATOM 2169 N N . ILE B 1 9 ? 21.266 -0.672 4.773 1 27.33 9 ILE B N 1
ATOM 2170 C CA . ILE B 1 9 ? 20.422 -1.24 5.824 1 27.33 9 ILE B CA 1
ATOM 2171 C C . ILE B 1 9 ? 19.688 -2.467 5.289 1 27.33 9 ILE B C 1
ATOM 2173 O O . ILE B 1 9 ? 18.656 -2.877 5.844 1 27.33 9 ILE B O 1
ATOM 2177 N N . VAL B 1 10 ? 20.141 -3.002 4.176 1 29.36 10 VAL B N 1
ATOM 2178 C CA . VAL B 1 10 ? 19.469 -4.137 3.543 1 29.36 10 VAL B CA 1
ATOM 2179 C C . VAL B 1 10 ? 19.641 -5.383 4.41 1 29.36 10 VAL B C 1
ATOM 2181 O O . VAL B 1 10 ? 19.094 -6.441 4.098 1 29.36 10 VAL B O 1
ATOM 2184 N N . ASP B 1 11 ? 20.531 -5.422 5.363 1 27.22 11 ASP B N 1
ATOM 2185 C CA . ASP B 1 11 ? 21.016 -6.711 5.848 1 27.22 11 ASP B CA 1
ATOM 2186 C C . ASP B 1 11 ? 19.969 -7.402 6.715 1 27.22 11 ASP B C 1
ATOM 2188 O O . ASP B 1 11 ? 20.141 -8.555 7.113 1 27.22 11 ASP B O 1
ATOM 2192 N N . GLN B 1 12 ? 19.125 -6.625 7.246 1 27.7 12 GLN B N 1
ATOM 2193 C CA . GLN B 1 12 ? 18.672 -7.305 8.453 1 27.7 12 GLN B CA 1
ATOM 2194 C C . GLN B 1 12 ? 17.703 -8.438 8.125 1 27.7 12 GLN B C 1
ATOM 2196 O O . GLN B 1 12 ? 17.453 -9.312 8.953 1 27.7 12 GLN B O 1
ATOM 2201 N N . PHE B 1 13 ? 16.844 -8.281 7.16 1 28.92 13 PHE B N 1
ATOM 2202 C CA . PHE B 1 13 ? 15.797 -9.297 7.188 1 28.92 13 PHE B CA 1
ATOM 2203 C C . PHE B 1 13 ? 16.062 -10.375 6.145 1 28.92 13 PHE B C 1
ATOM 2205 O O . PHE B 1 13 ? 15.188 -11.195 5.863 1 28.92 13 PHE B O 1
ATOM 2212 N N . SER B 1 14 ? 17.125 -10.242 5.488 1 30.67 14 SER B N 1
ATOM 2213 C CA . SER B 1 14 ? 17.234 -11.172 4.371 1 30.67 14 SER B CA 1
ATOM 2214 C C . SER B 1 14 ? 17.797 -12.516 4.82 1 30.67 14 SER B C 1
ATOM 2216 O O . SER B 1 14 ? 18.906 -12.586 5.348 1 30.67 14 SER B O 1
ATOM 2218 N N . ALA B 1 15 ? 17 -13.469 5.094 1 33.12 15 ALA B N 1
ATOM 2219 C CA . ALA B 1 15 ? 17.656 -14.773 5.121 1 33.12 15 ALA B CA 1
ATOM 2220 C C . ALA B 1 15 ? 18.188 -15.148 3.744 1 33.12 15 ALA B C 1
ATOM 2222 O O . ALA B 1 15 ? 17.438 -15.234 2.775 1 33.12 15 ALA B O 1
ATOM 2223 N N . ALA B 1 16 ? 19.5 -15.031 3.623 1 36.03 16 ALA B N 1
ATOM 2224 C CA . ALA B 1 16 ? 20.188 -15.484 2.422 1 36.03 16 ALA B CA 1
ATOM 2225 C C . ALA B 1 16 ? 19.969 -16.969 2.186 1 36.03 16 ALA B C 1
ATOM 2227 O O . ALA B 1 16 ? 20.359 -17.797 3.018 1 36.03 16 ALA B O 1
ATOM 2228 N N . VAL B 1 17 ? 19.094 -17.453 1.319 1 33.94 17 VAL B N 1
ATOM 2229 C CA . VAL B 1 17 ? 19.062 -18.859 0.938 1 33.94 17 VAL B CA 1
ATOM 2230 C C . VAL B 1 17 ? 20.203 -19.172 -0.028 1 33.94 17 VAL B C 1
ATOM 2232 O O . VAL B 1 17 ? 20.375 -18.469 -1.037 1 33.94 17 VAL B O 1
ATOM 2235 N N . SER B 1 18 ? 21.219 -19.953 0.47 1 36.81 18 SER B N 1
ATOM 2236 C CA . SER B 1 18 ? 22.312 -20.438 -0.386 1 36.81 18 SER B CA 1
ATOM 2237 C C . SER B 1 18 ? 21.797 -21.406 -1.443 1 36.81 18 SER B C 1
ATOM 2239 O O . SER B 1 18 ? 20.984 -22.297 -1.141 1 36.81 18 SER B O 1
ATOM 2241 N N . PRO B 1 19 ? 22.094 -21.156 -2.711 1 34 19 PRO B N 1
ATOM 2242 C CA . PRO B 1 19 ? 21.688 -22.125 -3.734 1 34 19 PRO B CA 1
ATOM 2243 C C . PRO B 1 19 ? 22.297 -23.516 -3.508 1 34 19 PRO B C 1
ATOM 2245 O O . PRO B 1 19 ? 23.516 -23.656 -3.375 1 34 19 PRO B O 1
ATOM 2248 N N . ARG B 1 20 ? 21.641 -24.422 -3.059 1 39.41 20 ARG B N 1
ATOM 2249 C CA . ARG B 1 20 ? 22.156 -25.781 -2.965 1 39.41 20 ARG B CA 1
ATOM 2250 C C . ARG B 1 20 ? 22.547 -26.328 -4.34 1 39.41 20 ARG B C 1
ATOM 2252 O O . ARG B 1 20 ? 21.797 -26.172 -5.305 1 39.41 20 ARG B O 1
ATOM 2259 N N . GLN B 1 21 ? 23.797 -26.688 -4.535 1 35.78 21 GLN B N 1
ATOM 2260 C CA . GLN B 1 21 ? 24.359 -27.312 -5.727 1 35.78 21 GLN B CA 1
ATOM 2261 C C . GLN B 1 21 ? 23.625 -28.609 -6.07 1 35.78 21 GLN B C 1
ATOM 2263 O O . GLN B 1 21 ? 23.625 -29.547 -5.285 1 35.78 21 GLN B O 1
ATOM 2268 N N . ARG B 1 22 ? 22.594 -28.625 -6.945 1 41.22 22 ARG B N 1
ATOM 2269 C CA . ARG B 1 22 ? 21.875 -29.812 -7.367 1 41.22 22 ARG B CA 1
ATOM 2270 C C . ARG B 1 22 ? 22.766 -30.719 -8.227 1 41.22 22 ARG B C 1
ATOM 2272 O O . ARG B 1 22 ? 23.375 -30.25 -9.188 1 41.22 22 ARG B O 1
ATOM 2279 N N . GLU B 1 23 ? 23.094 -31.781 -7.684 1 35.44 23 GLU B N 1
ATOM 2280 C CA . GLU B 1 23 ? 23.672 -32.875 -8.461 1 35.44 23 GLU B CA 1
ATOM 2281 C C . GLU B 1 23 ? 22.766 -33.281 -9.625 1 35.44 23 GLU B C 1
ATOM 2283 O O . GLU B 1 23 ? 21.531 -33.281 -9.484 1 35.44 23 GLU B O 1
ATOM 2288 N N . GLU B 1 24 ? 23.141 -33.125 -10.891 1 40.22 24 GLU B N 1
ATOM 2289 C CA . GLU B 1 24 ? 22.562 -33.469 -12.188 1 40.22 24 GLU B CA 1
ATOM 2290 C C . GLU B 1 24 ? 22.109 -34.938 -12.227 1 40.22 24 GLU B C 1
ATOM 2292 O O . GLU B 1 24 ? 22.719 -35.75 -12.883 1 40.22 24 GLU B O 1
ATOM 2297 N N . GLY B 1 25 ? 21.875 -35.625 -11.227 1 39.69 25 GLY B N 1
ATOM 2298 C CA . GLY B 1 25 ? 21.547 -37 -11.531 1 39.69 25 GLY B CA 1
ATOM 2299 C C . GLY B 1 25 ? 20.312 -37.156 -12.391 1 39.69 25 GLY B C 1
ATOM 2300 O O . GLY B 1 25 ? 19.688 -36.156 -12.781 1 39.69 25 GLY B O 1
ATOM 2301 N N . PRO B 1 26 ? 19.703 -38.406 -12.648 1 46.38 26 PRO B N 1
ATOM 2302 C CA . PRO B 1 26 ? 18.547 -38.719 -13.477 1 46.38 26 PRO B CA 1
ATOM 2303 C C . PRO B 1 26 ? 17.422 -37.688 -13.328 1 46.38 26 PRO B C 1
ATOM 2305 O O . PRO B 1 26 ? 17.328 -37.031 -12.297 1 46.38 26 PRO B O 1
ATOM 2308 N N . GLN B 1 27 ? 16.672 -37.094 -14.586 1 54.88 27 GLN B N 1
ATOM 2309 C CA . GLN B 1 27 ? 15.906 -35.906 -14.852 1 54.88 27 GLN B CA 1
ATOM 2310 C C . GLN B 1 27 ? 14.859 -35.656 -13.773 1 54.88 27 GLN B C 1
ATOM 2312 O O . GLN B 1 27 ? 13.75 -36.188 -13.852 1 54.88 27 GLN B O 1
ATOM 2317 N N . HIS B 1 28 ? 15 -35.438 -12.617 1 75.94 28 HIS B N 1
ATOM 2318 C CA . HIS B 1 28 ? 14.125 -35.188 -11.477 1 75.94 28 HIS B CA 1
ATOM 2319 C C . HIS B 1 28 ? 13.141 -34.062 -11.758 1 75.94 28 HIS B C 1
ATOM 2321 O O . HIS B 1 28 ? 13.547 -32.969 -12.125 1 75.94 28 HIS B O 1
ATOM 2327 N N . LYS B 1 29 ? 11.844 -34.594 -12.156 1 88.88 29 LYS B N 1
ATOM 2328 C CA . LYS B 1 29 ? 10.711 -33.688 -12.328 1 88.88 29 LYS B CA 1
ATOM 2329 C C . LYS B 1 29 ? 9.938 -33.531 -11.023 1 88.88 29 LYS B C 1
ATOM 2331 O O . LYS B 1 29 ? 8.891 -34.156 -10.828 1 88.88 29 LYS B O 1
ATOM 2336 N N . PRO B 1 30 ? 10.43 -32.656 -10.172 1 92.88 30 PRO B N 1
ATOM 2337 C CA . PRO B 1 30 ? 9.852 -32.531 -8.828 1 92.88 30 PRO B CA 1
ATOM 2338 C C . PRO B 1 30 ? 8.43 -31.984 -8.844 1 92.88 30 PRO B C 1
ATOM 2340 O O . PRO B 1 30 ? 7.691 -32.156 -7.867 1 92.88 30 PRO B O 1
ATOM 2343 N N . LEU B 1 31 ? 7.957 -31.438 -10.016 1 96.56 31 LEU B N 1
ATOM 2344 C CA . LEU B 1 31 ? 6.621 -30.859 -10.078 1 96.56 31 LEU B CA 1
ATOM 2345 C C . LEU B 1 31 ? 5.711 -31.672 -10.992 1 96.56 31 LEU B C 1
ATOM 2347 O O . LEU B 1 31 ? 4.676 -31.172 -11.445 1 96.56 31 LEU B O 1
ATOM 2351 N N . LEU B 1 32 ? 6.172 -32.906 -11.195 1 94.88 32 LEU B N 1
ATOM 2352 C CA . LEU B 1 32 ? 5.359 -33.812 -12.016 1 94.88 32 LEU B CA 1
ATOM 2353 C C . LEU B 1 32 ? 3.951 -33.938 -11.445 1 94.88 32 LEU B C 1
ATOM 2355 O O . LEU B 1 32 ? 3.781 -34.094 -10.234 1 94.88 32 LEU B O 1
ATOM 2359 N N . ASP B 1 33 ? 2.904 -33.812 -12.297 1 94.75 33 ASP B N 1
ATOM 2360 C CA . ASP B 1 33 ? 1.483 -33.969 -12.016 1 94.75 33 ASP B CA 1
ATOM 2361 C C . ASP B 1 33 ? 0.944 -32.812 -11.188 1 94.75 33 ASP B C 1
ATOM 2363 O O . ASP B 1 33 ? -0.129 -32.906 -10.594 1 94.75 33 ASP B O 1
ATOM 2367 N N . LYS B 1 34 ? 1.733 -31.797 -11.016 1 97.94 34 LYS B N 1
ATOM 2368 C CA . LYS B 1 34 ? 1.257 -30.578 -10.344 1 97.94 34 LYS B CA 1
ATOM 2369 C C . LYS B 1 34 ? 0.732 -29.562 -11.352 1 97.94 34 LYS B C 1
ATOM 2371 O O . LYS B 1 34 ? 1.332 -29.359 -12.414 1 97.94 34 LYS B O 1
ATOM 2376 N N . VAL B 1 35 ? -0.384 -29.016 -11.086 1 98.75 35 VAL B N 1
ATOM 2377 C CA . VAL B 1 35 ? -0.962 -27.953 -11.883 1 98.75 35 VAL B CA 1
ATOM 2378 C C . VAL B 1 35 ? -0.621 -26.594 -11.258 1 98.75 35 VAL B C 1
ATOM 2380 O O . VAL B 1 35 ? -0.994 -26.312 -10.117 1 98.75 35 VAL B O 1
ATOM 2383 N N . VAL B 1 36 ? 0.094 -25.781 -12.016 1 98.81 36 VAL B N 1
ATOM 2384 C CA . VAL B 1 36 ? 0.507 -24.469 -11.547 1 98.81 36 VAL B CA 1
ATOM 2385 C C . VAL B 1 36 ? -0.133 -23.391 -12.422 1 98.81 36 VAL B C 1
ATOM 2387 O O . VAL B 1 36 ? 0.025 -23.391 -13.648 1 98.81 36 VAL B O 1
ATOM 2390 N N . VAL B 1 37 ? -0.933 -22.5 -11.812 1 98.81 37 VAL B N 1
ATOM 2391 C CA . VAL B 1 37 ? -1.437 -21.344 -12.539 1 98.81 37 VAL B CA 1
ATOM 2392 C C . VAL B 1 37 ? -0.493 -20.156 -12.344 1 98.81 37 VAL B C 1
ATOM 2394 O O . VAL B 1 37 ? -0.052 -19.891 -11.219 1 98.81 37 VAL B O 1
ATOM 2397 N N . VAL B 1 38 ? -0.09 -19.484 -13.453 1 98.25 38 VAL B N 1
ATOM 2398 C CA . VAL B 1 38 ? 0.873 -18.391 -13.383 1 98.25 38 VAL B CA 1
ATOM 2399 C C . VAL B 1 38 ? 0.257 -17.125 -13.969 1 98.25 38 VAL B C 1
ATOM 2401 O O . VAL B 1 38 ? -0.018 -17.047 -15.172 1 98.25 38 VAL B O 1
ATOM 2404 N N . GLY B 1 39 ? -0.029 -16.172 -13.211 1 95.25 39 GLY B N 1
ATOM 2405 C CA . GLY B 1 39 ? -0.408 -14.82 -13.594 1 95.25 39 GLY B CA 1
ATOM 2406 C C . GLY B 1 39 ? 0.707 -13.812 -13.406 1 95.25 39 GLY B C 1
ATOM 2407 O O . GLY B 1 39 ? 1.063 -13.477 -12.273 1 95.25 39 GLY B O 1
ATOM 2408 N N . ASP B 1 40 ? 1.37 -13.18 -14.344 1 87.69 40 ASP B N 1
ATOM 2409 C CA . ASP B 1 40 ? 1.087 -13.203 -15.781 1 87.69 40 ASP B CA 1
ATOM 2410 C C . ASP B 1 40 ? 2.299 -13.688 -16.562 1 87.69 40 ASP B C 1
ATOM 2412 O O . ASP B 1 40 ? 3.436 -13.32 -16.266 1 87.69 40 ASP B O 1
ATOM 2416 N N . CYS B 1 41 ? 2.148 -14.438 -17.531 1 90.19 41 CYS B N 1
ATOM 2417 C CA . CYS B 1 41 ? 3.193 -15.086 -18.312 1 90.19 41 CYS B CA 1
ATOM 2418 C C . CYS B 1 41 ? 3.529 -14.258 -19.547 1 90.19 41 CYS B C 1
ATOM 2420 O O . CYS B 1 41 ? 4.328 -14.68 -20.391 1 90.19 41 CYS B O 1
ATOM 2422 N N . SER B 1 42 ? 2.855 -13.055 -19.641 1 88.12 42 SER B N 1
ATOM 2423 C CA . SER B 1 42 ? 3.141 -12.227 -20.812 1 88.12 42 SER B CA 1
ATOM 2424 C C . SER B 1 42 ? 4.402 -11.398 -20.609 1 88.12 42 SER B C 1
ATOM 2426 O O . SER B 1 42 ? 4.914 -10.789 -21.547 1 88.12 42 SER B O 1
ATOM 2428 N N . THR B 1 43 ? 4.895 -11.375 -19.391 1 82.75 43 THR B N 1
ATOM 2429 C CA . THR B 1 43 ? 6.098 -10.617 -19.062 1 82.75 43 THR B CA 1
ATOM 2430 C C . THR B 1 43 ? 7.34 -11.492 -19.188 1 82.75 43 THR B C 1
ATOM 2432 O O . THR B 1 43 ? 7.234 -12.719 -19.266 1 82.75 43 THR B O 1
ATOM 2435 N N . THR B 1 44 ? 8.5 -10.867 -19.188 1 81.25 44 THR B N 1
ATOM 2436 C CA . THR B 1 44 ? 9.766 -11.594 -19.25 1 81.25 44 THR B CA 1
ATOM 2437 C C . THR B 1 44 ? 9.93 -12.492 -18.031 1 81.25 44 THR B C 1
ATOM 2439 O O . THR B 1 44 ? 10.32 -13.656 -18.156 1 81.25 44 THR B O 1
ATOM 2442 N N . VAL B 1 45 ? 9.617 -11.969 -16.891 1 84.19 45 VAL B N 1
ATOM 2443 C CA . VAL B 1 45 ? 9.75 -12.742 -15.664 1 84.19 45 VAL B CA 1
ATOM 2444 C C . VAL B 1 45 ? 8.742 -13.891 -15.656 1 84.19 45 VAL B C 1
ATOM 2446 O O . VAL B 1 45 ? 9.102 -15.039 -15.383 1 84.19 45 VAL B O 1
ATOM 2449 N N . GLY B 1 46 ? 7.547 -13.586 -16.078 1 91 46 GLY B N 1
ATOM 2450 C CA . GLY B 1 46 ? 6.5 -14.594 -16.094 1 91 46 GLY B CA 1
ATOM 2451 C C . GLY B 1 46 ? 6.773 -15.727 -17.062 1 91 46 GLY B C 1
ATOM 2452 O O . GLY B 1 46 ? 6.523 -16.891 -16.734 1 91 46 GLY B O 1
ATOM 2453 N N . SER B 1 47 ? 7.273 -15.352 -18.219 1 91.19 47 SER B N 1
ATOM 2454 C CA . SER B 1 47 ? 7.574 -16.391 -19.203 1 91.19 47 SER B CA 1
ATOM 2455 C C . SER B 1 47 ? 8.742 -17.25 -18.75 1 91.19 47 SER B C 1
ATOM 2457 O O . SER B 1 47 ? 8.781 -18.453 -19.047 1 91.19 47 SER B O 1
ATOM 2459 N N . GLY B 1 48 ? 9.734 -16.656 -18.047 1 89.69 48 GLY B N 1
ATOM 2460 C CA . GLY B 1 48 ? 10.828 -17.422 -17.469 1 89.69 48 GLY B CA 1
ATOM 2461 C C . GLY B 1 48 ? 10.367 -18.406 -16.391 1 89.69 48 GLY B C 1
ATOM 2462 O O . GLY B 1 48 ? 10.867 -19.531 -16.328 1 89.69 48 GLY B O 1
ATOM 2463 N N . ILE B 1 49 ? 9.414 -17.969 -15.617 1 93.69 49 ILE B N 1
ATOM 2464 C CA . ILE B 1 49 ? 8.836 -18.828 -14.594 1 93.69 49 ILE B CA 1
ATOM 2465 C C . ILE B 1 49 ? 8.117 -20 -15.25 1 93.69 49 ILE B C 1
ATOM 2467 O O . ILE B 1 49 ? 8.336 -21.156 -14.875 1 93.69 49 ILE B O 1
ATOM 2471 N N . ALA B 1 50 ? 7.336 -19.703 -16.281 1 96.19 50 ALA B N 1
ATOM 2472 C CA . ALA B 1 50 ? 6.621 -20.766 -17 1 96.19 50 ALA B CA 1
ATOM 2473 C C . ALA B 1 50 ? 7.594 -21.781 -17.578 1 96.19 50 ALA B C 1
ATOM 2475 O O . ALA B 1 50 ? 7.402 -22.984 -17.438 1 96.19 50 ALA B O 1
ATOM 2476 N N . TYR B 1 51 ? 8.625 -21.281 -18.172 1 94.44 51 TYR B N 1
ATOM 2477 C CA . TYR B 1 51 ? 9.625 -22.141 -18.797 1 94.44 51 TYR B CA 1
ATOM 2478 C C . TYR B 1 51 ? 10.203 -23.125 -17.797 1 94.44 51 TYR B C 1
ATOM 2480 O O . TYR B 1 51 ? 10.234 -24.328 -18.047 1 94.44 51 TYR B O 1
ATOM 2488 N N . GLU B 1 52 ? 10.641 -22.625 -16.672 1 94.75 52 GLU B N 1
ATOM 2489 C CA . GLU B 1 52 ? 11.312 -23.469 -15.68 1 94.75 52 GLU B CA 1
ATOM 2490 C C . GLU B 1 52 ? 10.328 -24.453 -15.031 1 94.75 52 GLU B C 1
ATOM 2492 O O . GLU B 1 52 ? 10.695 -25.594 -14.734 1 94.75 52 GLU B O 1
ATOM 2497 N N . LEU B 1 53 ? 9.094 -24.031 -14.836 1 97.12 53 LEU B N 1
ATOM 2498 C CA . LEU B 1 53 ? 8.086 -24.922 -14.266 1 97.12 53 LEU B CA 1
ATOM 2499 C C . LEU B 1 53 ? 7.797 -26.078 -15.203 1 97.12 53 LEU B C 1
ATOM 2501 O O . LEU B 1 53 ? 7.672 -27.234 -14.766 1 97.12 53 LEU B O 1
ATOM 2505 N N . LEU B 1 54 ? 7.723 -25.781 -16.484 1 96.62 54 LEU B N 1
ATOM 2506 C CA . LEU B 1 54 ? 7.535 -26.828 -17.484 1 96.62 54 LEU B CA 1
ATOM 2507 C C . LEU B 1 54 ? 8.719 -27.797 -17.5 1 96.62 54 LEU B C 1
ATOM 2509 O O . LEU B 1 54 ? 8.531 -29.016 -17.547 1 96.62 54 LEU B O 1
ATOM 2513 N N . ARG B 1 55 ? 9.844 -27.203 -17.375 1 94.38 55 ARG B N 1
ATOM 2514 C CA . ARG B 1 55 ? 11.062 -28.016 -17.359 1 94.38 55 ARG B CA 1
ATOM 2515 C C . ARG B 1 55 ? 11.078 -28.969 -16.188 1 94.38 55 ARG B C 1
ATOM 2517 O O . ARG B 1 55 ? 11.586 -30.094 -16.297 1 94.38 55 ARG B O 1
ATOM 2524 N N . GLN B 1 56 ? 10.445 -28.562 -15.133 1 95.5 56 GLN B N 1
ATOM 2525 C CA . GLN B 1 56 ? 10.43 -29.359 -13.906 1 95.5 56 GLN B CA 1
ATOM 2526 C C . GLN B 1 56 ? 9.227 -30.297 -13.875 1 95.5 56 GLN B C 1
ATOM 2528 O O . GLN B 1 56 ? 8.984 -30.969 -12.875 1 95.5 56 GLN B O 1
ATOM 2533 N N . GLY B 1 57 ? 8.391 -30.281 -14.914 1 96.5 57 GLY B N 1
ATOM 2534 C CA . GLY B 1 57 ? 7.383 -31.312 -15.102 1 96.5 57 GLY B CA 1
ATOM 2535 C C . GLY B 1 57 ? 5.977 -30.828 -14.812 1 96.5 57 GLY B C 1
ATOM 2536 O O . GLY B 1 57 ? 5.008 -31.578 -14.992 1 96.5 57 GLY B O 1
ATOM 2537 N N . ALA B 1 58 ? 5.812 -29.609 -14.477 1 97.88 58 ALA B N 1
ATOM 2538 C CA . ALA B 1 58 ? 4.496 -29.094 -14.102 1 97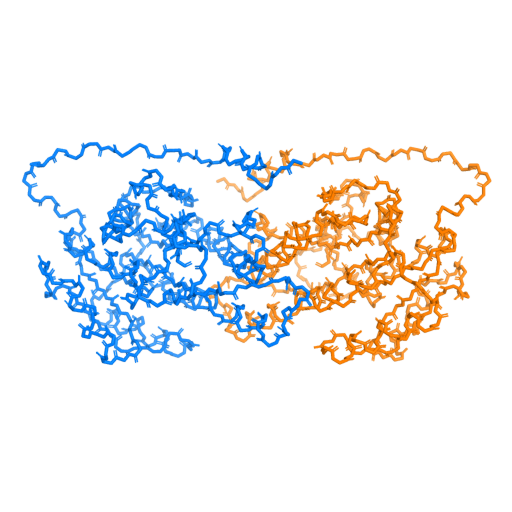.88 58 ALA B CA 1
ATOM 2539 C C . ALA B 1 58 ? 3.617 -28.891 -15.336 1 97.88 58 ALA B C 1
ATOM 2541 O O . ALA B 1 58 ? 4.121 -28.688 -16.438 1 97.88 58 ALA B O 1
ATOM 2542 N N . THR B 1 59 ? 2.35 -29.031 -15.148 1 98.25 59 THR B N 1
ATOM 2543 C CA . THR B 1 59 ? 1.389 -28.406 -16.047 1 98.25 59 THR B CA 1
ATOM 2544 C C . THR B 1 59 ? 1.23 -26.922 -15.734 1 98.25 59 THR B C 1
ATOM 2546 O O . THR B 1 59 ? 0.911 -26.562 -14.602 1 98.25 59 THR B O 1
ATOM 2549 N N . VAL B 1 60 ? 1.497 -26.094 -16.688 1 98.56 60 VAL B N 1
ATOM 2550 C CA . VAL B 1 60 ? 1.426 -24.656 -16.469 1 98.56 60 VAL B CA 1
ATOM 2551 C C . VAL B 1 60 ? 0.204 -24.078 -17.188 1 98.56 60 VAL B C 1
ATOM 2553 O O . VAL B 1 60 ? 0.068 -24.219 -18.4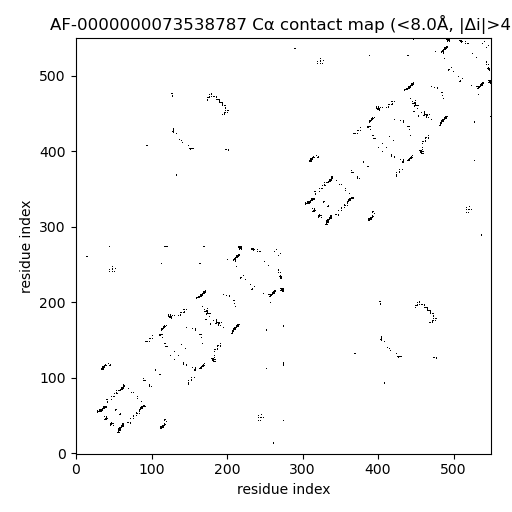06 1 98.56 60 VAL B O 1
ATOM 2556 N N . VAL B 1 61 ? -0.741 -23.531 -16.453 1 98.75 61 VAL B N 1
ATOM 2557 C CA . VAL B 1 61 ? -1.884 -22.812 -17.016 1 98.75 61 VAL B CA 1
ATOM 2558 C C . VAL B 1 61 ? -1.646 -21.312 -16.938 1 98.75 61 VAL B C 1
ATOM 2560 O O . VAL B 1 61 ? -1.43 -20.766 -15.844 1 98.75 61 VAL B O 1
ATOM 2563 N N . ALA B 1 62 ? -1.678 -20.656 -18.078 1 98.12 62 ALA B N 1
ATOM 2564 C CA . ALA B 1 62 ? -1.321 -19.25 -18.156 1 98.12 62 ALA B CA 1
ATOM 2565 C C . ALA B 1 62 ? -2.492 -18.406 -18.672 1 98.12 62 ALA B C 1
ATOM 2567 O O . ALA B 1 62 ? -2.826 -18.469 -19.859 1 98.12 62 ALA B O 1
ATOM 2568 N N . PRO B 1 63 ? -3.18 -17.672 -17.766 1 97.88 63 PRO B N 1
ATOM 2569 C CA . PRO B 1 63 ? -4.16 -16.703 -18.281 1 97.88 63 PRO B CA 1
ATOM 2570 C C . PRO B 1 63 ? -3.512 -15.57 -19.062 1 97.88 63 PRO B C 1
ATOM 2572 O O . PRO B 1 63 ? -2.625 -14.883 -18.547 1 97.88 63 PRO B O 1
ATOM 2575 N N . LEU B 1 64 ? -3.932 -15.375 -20.281 1 96.75 64 LE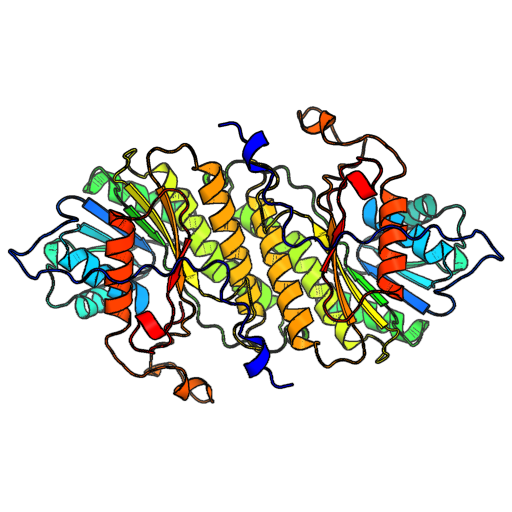U B N 1
ATOM 2576 C CA . LEU B 1 64 ? -3.412 -14.328 -21.156 1 96.75 64 LEU B CA 1
ATOM 2577 C C . LEU B 1 64 ? -4.547 -13.539 -21.797 1 96.75 64 LEU B C 1
ATOM 2579 O O . LEU B 1 64 ? -5.656 -14.055 -21.969 1 96.75 64 LEU B O 1
ATOM 2583 N N . ARG B 1 65 ? -4.219 -12.32 -22.156 1 94.69 65 ARG B N 1
ATOM 2584 C CA . ARG B 1 65 ? -5.27 -11.398 -22.578 1 94.69 65 ARG B CA 1
ATOM 2585 C C . ARG B 1 65 ? -5.652 -11.641 -24.047 1 94.69 65 ARG B C 1
ATOM 2587 O O . ARG B 1 65 ? -6.785 -11.367 -24.438 1 94.69 65 ARG B O 1
ATOM 2594 N N . CYS B 1 66 ? -4.672 -12.102 -24.859 1 95.31 66 CYS B N 1
ATOM 2595 C CA . CYS B 1 66 ? -4.93 -12.188 -26.297 1 95.31 66 CYS B CA 1
ATOM 2596 C C . CYS B 1 66 ? -4.051 -13.258 -26.938 1 95.31 66 CYS B C 1
ATOM 2598 O O . CYS B 1 66 ? -3.16 -13.805 -26.297 1 95.31 66 CYS B O 1
ATOM 2600 N N . ALA B 1 67 ? -4.359 -13.484 -28.219 1 95.94 67 ALA B N 1
ATOM 2601 C CA . ALA B 1 67 ? -3.684 -14.531 -28.984 1 95.94 67 ALA B CA 1
ATOM 2602 C C . ALA B 1 67 ? -2.209 -14.195 -29.188 1 95.94 67 ALA B C 1
ATOM 2604 O O . ALA B 1 67 ? -1.359 -15.094 -29.203 1 95.94 67 ALA B O 1
ATOM 2605 N N . GLU B 1 68 ? -1.926 -12.961 -29.328 1 96 68 GLU B N 1
ATOM 2606 C CA . GLU B 1 68 ? -0.542 -12.539 -29.516 1 96 68 GLU B CA 1
ATOM 2607 C C . GLU B 1 68 ? 0.319 -12.914 -28.312 1 96 68 GLU B C 1
ATOM 2609 O O . GLU B 1 68 ? 1.467 -13.336 -28.469 1 96 68 GLU B O 1
ATOM 2614 N N . HIS B 1 69 ? -0.234 -12.766 -27.156 1 95.06 69 HIS B N 1
ATOM 2615 C CA . HIS B 1 69 ? 0.484 -13.125 -25.938 1 95.06 69 HIS B CA 1
ATOM 2616 C C . HIS B 1 69 ? 0.679 -14.641 -25.844 1 95.06 69 HIS B C 1
ATOM 2618 O O . HIS B 1 69 ? 1.69 -15.109 -25.328 1 95.06 69 HIS B O 1
ATOM 2624 N N . VAL B 1 70 ? -0.259 -15.422 -26.359 1 96.19 70 VAL B N 1
ATOM 2625 C CA . VAL B 1 70 ? -0.148 -16.875 -26.375 1 96.19 70 VAL B CA 1
ATOM 2626 C C . VAL B 1 70 ? 1.02 -17.297 -27.266 1 96.19 70 VAL B C 1
ATOM 2628 O O . VAL B 1 70 ? 1.854 -18.109 -26.859 1 96.19 70 VAL B O 1
ATOM 2631 N N . GLU B 1 71 ? 1.06 -16.719 -28.406 1 95.88 71 GLU B N 1
ATOM 2632 C CA . GLU B 1 71 ? 2.125 -17.031 -29.344 1 95.88 71 GLU B CA 1
ATOM 2633 C C . GLU B 1 71 ? 3.494 -16.672 -28.781 1 95.88 71 GLU B C 1
ATOM 2635 O O . GLU B 1 71 ? 4.445 -17.453 -28.906 1 95.88 71 GLU B O 1
ATOM 2640 N N . GLN B 1 72 ? 3.551 -15.539 -28.188 1 93.75 72 GLN B N 1
ATOM 2641 C CA . GLN B 1 72 ? 4.805 -15.102 -27.578 1 93.75 72 GLN B CA 1
ATOM 2642 C C . GLN B 1 72 ? 5.254 -16.062 -26.484 1 93.75 72 GLN B C 1
ATOM 2644 O O . GLN B 1 72 ? 6.43 -16.422 -26.406 1 93.75 72 GLN B O 1
ATOM 2649 N N . LEU B 1 73 ? 4.352 -16.453 -25.656 1 94.56 73 LEU B N 1
ATOM 2650 C CA . LEU B 1 73 ? 4.684 -17.375 -24.562 1 94.56 73 LEU B CA 1
ATOM 2651 C C . LEU B 1 73 ? 5.168 -18.703 -25.125 1 94.56 73 LEU B C 1
ATOM 2653 O O . LEU B 1 73 ? 6.125 -19.281 -24.609 1 94.56 73 LEU B O 1
ATOM 2657 N N . GLN B 1 74 ? 4.527 -19.188 -26.125 1 95.31 74 GLN B N 1
ATOM 2658 C CA . GLN B 1 74 ? 4.93 -20.438 -26.75 1 95.31 74 GLN B CA 1
ATOM 2659 C C . GLN B 1 74 ? 6.352 -20.344 -27.297 1 95.31 74 GLN B C 1
ATOM 2661 O O . GLN B 1 74 ? 7.133 -21.297 -27.172 1 95.31 74 GLN B O 1
ATOM 2666 N N . ARG B 1 75 ? 6.652 -19.172 -27.844 1 93.25 75 ARG B N 1
ATOM 2667 C CA . ARG B 1 75 ? 8.008 -18.969 -28.344 1 93.25 75 ARG B CA 1
ATOM 2668 C C . ARG B 1 75 ? 9.008 -18.922 -27.188 1 93.25 75 ARG B C 1
ATOM 2670 O O . ARG B 1 75 ? 10.086 -19.516 -27.281 1 93.25 75 ARG B O 1
ATOM 2677 N N . ASP B 1 76 ? 8.609 -18.25 -26.141 1 90 76 ASP B N 1
ATOM 2678 C CA . ASP B 1 76 ? 9.492 -18.109 -24.984 1 90 76 ASP B CA 1
ATOM 2679 C C . ASP B 1 76 ? 9.742 -19.453 -24.312 1 90 76 ASP B C 1
ATOM 2681 O O . ASP B 1 76 ? 10.758 -19.641 -23.641 1 90 76 ASP B O 1
ATOM 2685 N N . CYS B 1 77 ? 8.836 -20.391 -24.5 1 93.5 77 CYS B N 1
ATOM 2686 C CA . CYS B 1 77 ? 8.938 -21.688 -23.828 1 93.5 77 CYS B CA 1
ATOM 2687 C C . CYS B 1 77 ? 9.352 -22.766 -24.812 1 93.5 77 CYS B C 1
ATOM 2689 O O . CYS B 1 77 ? 9.117 -23.953 -24.562 1 93.5 77 CYS B O 1
ATOM 2691 N N . GLU B 1 78 ? 9.836 -22.344 -25.875 1 91.31 78 GLU B N 1
ATOM 2692 C CA . GLU B 1 78 ? 10.359 -23.328 -26.797 1 91.31 78 GLU B CA 1
ATOM 2693 C C . GLU B 1 78 ? 11.477 -24.156 -26.172 1 91.31 78 GLU B C 1
ATOM 2695 O O . GLU B 1 78 ? 12.305 -23.609 -25.438 1 91.31 78 GLU B O 1
ATOM 2700 N N . GLY B 1 79 ? 11.516 -25.484 -26.359 1 89.81 79 GLY B N 1
ATOM 2701 C CA . GLY B 1 79 ? 12.57 -26.344 -25.844 1 89.81 79 GLY B CA 1
ATOM 2702 C C . GLY B 1 79 ? 12.156 -27.125 -24.609 1 89.81 79 GLY B C 1
ATOM 2703 O O . GLY B 1 79 ? 12.922 -27.969 -24.109 1 89.81 79 GLY B O 1
ATOM 2704 N N . VAL B 1 80 ? 11.062 -26.734 -24.047 1 90 80 VAL B N 1
ATOM 2705 C CA . VAL B 1 80 ? 10.516 -27.484 -22.938 1 90 80 VAL B CA 1
ATOM 2706 C C . VAL B 1 80 ? 9.164 -28.078 -23.328 1 90 80 VAL B C 1
ATOM 2708 O O . VAL B 1 80 ? 8.602 -27.734 -24.375 1 90 80 VAL B O 1
ATOM 2711 N N . PRO B 1 81 ? 8.703 -29.078 -22.578 1 87.88 81 PRO B N 1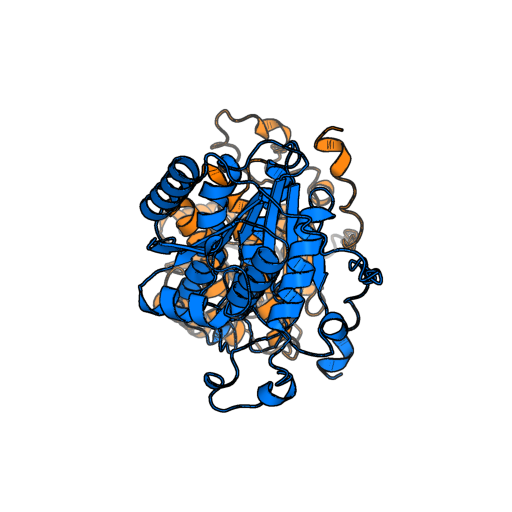
ATOM 2712 C CA . PRO B 1 81 ? 7.48 -29.766 -23 1 87.88 81 PRO B CA 1
ATOM 2713 C C . PRO B 1 81 ? 6.297 -28.828 -23.172 1 87.88 81 PRO B C 1
ATOM 2715 O O . PRO B 1 81 ? 5.719 -28.359 -22.188 1 87.88 81 PRO B O 1
ATOM 2718 N N . ALA B 1 82 ? 5.961 -28.594 -24.375 1 84.62 82 ALA B N 1
ATOM 2719 C CA . ALA B 1 82 ? 4.914 -27.641 -24.75 1 84.62 82 ALA B CA 1
ATOM 2720 C C . ALA B 1 82 ? 3.531 -28.203 -24.438 1 84.62 82 ALA B C 1
ATOM 2722 O O . ALA B 1 82 ? 2.576 -27.453 -24.234 1 84.62 82 ALA B O 1
ATOM 2723 N N . ALA B 1 83 ? 3.463 -29.516 -24.391 1 91.06 83 ALA B N 1
ATOM 2724 C CA . ALA B 1 83 ? 2.168 -30.172 -24.203 1 91.06 83 ALA B CA 1
ATOM 2725 C C . ALA B 1 83 ? 1.592 -29.844 -22.828 1 91.06 83 ALA B C 1
ATOM 2727 O O . ALA B 1 83 ? 0.38 -29.938 -22.609 1 91.06 83 ALA B O 1
ATOM 2728 N N . SER B 1 84 ? 2.465 -29.484 -21.922 1 96.19 84 SER B N 1
ATOM 2729 C CA . SER B 1 84 ? 2.025 -29.219 -20.562 1 96.19 84 SER B CA 1
ATOM 2730 C C . SER B 1 84 ? 1.775 -27.734 -20.344 1 96.19 84 SER B C 1
ATOM 2732 O O . SER B 1 84 ? 1.42 -27.297 -19.25 1 96.19 84 SER B O 1
ATOM 2734 N N . LEU B 1 85 ? 1.994 -26.906 -21.375 1 97.56 85 LEU B N 1
ATOM 2735 C CA . LEU B 1 85 ? 1.664 -25.484 -21.344 1 97.56 85 LEU B CA 1
ATOM 2736 C C . LEU B 1 85 ? 0.236 -25.25 -21.828 1 97.56 85 LEU B C 1
ATOM 2738 O O . LEU B 1 85 ? -0.109 -25.609 -22.969 1 97.56 85 LEU B O 1
ATOM 2742 N N . HIS B 1 86 ? -0.604 -24.703 -21.031 1 97.69 86 HIS B N 1
ATOM 2743 C CA . HIS B 1 86 ? -2.008 -24.469 -21.344 1 97.69 86 HIS B CA 1
ATOM 2744 C C . HIS B 1 86 ? -2.365 -23 -21.188 1 97.69 86 HIS B C 1
ATOM 2746 O O . HIS B 1 86 ? -2.834 -22.578 -20.125 1 97.69 86 HIS B O 1
ATOM 2752 N N . PRO B 1 87 ? -2.158 -22.219 -22.266 1 96.94 87 PRO B N 1
ATOM 2753 C CA . PRO B 1 87 ? -2.629 -20.844 -22.234 1 96.94 87 PRO B CA 1
ATOM 2754 C C . PRO B 1 87 ? -4.148 -20.734 -22.328 1 96.94 87 PRO B C 1
ATOM 2756 O O . PRO B 1 87 ? -4.789 -21.516 -23.031 1 96.94 87 PRO B O 1
ATOM 2759 N N . LEU B 1 88 ? -4.754 -19.922 -21.516 1 96.88 88 LEU B N 1
ATOM 2760 C CA . LEU B 1 88 ? -6.184 -19.625 -21.531 1 96.88 88 LEU B CA 1
ATOM 2761 C C . LEU B 1 88 ? -6.426 -18.125 -21.719 1 96.88 88 LEU B C 1
ATOM 2763 O O . LEU B 1 88 ? -5.844 -17.312 -21 1 96.88 88 LEU B O 1
ATOM 2767 N N . ILE B 1 89 ? -7.207 -17.766 -22.75 1 96.62 89 ILE B N 1
ATOM 2768 C CA . ILE B 1 89 ? -7.594 -16.375 -22.906 1 96.62 89 ILE B CA 1
ATOM 2769 C C . ILE B 1 89 ? -8.547 -15.977 -21.781 1 96.62 89 ILE B C 1
ATOM 2771 O O . ILE B 1 89 ? -9.617 -16.578 -21.625 1 96.62 89 ILE B O 1
ATOM 2775 N N . ALA B 1 90 ? -8.141 -15.039 -20.953 1 96 90 ALA B N 1
ATOM 2776 C CA . ALA B 1 90 ? -8.93 -14.617 -19.797 1 96 90 ALA B CA 1
ATOM 2777 C C . ALA B 1 90 ? -8.664 -13.148 -19.453 1 96 90 ALA B C 1
ATOM 2779 O O . ALA B 1 90 ? -7.535 -12.672 -19.594 1 96 90 ALA B O 1
ATOM 2780 N N . ASP B 1 91 ? -9.703 -12.469 -19.094 1 95.44 91 ASP B N 1
ATOM 2781 C CA . ASP B 1 91 ? -9.578 -11.109 -18.578 1 95.44 91 ASP B CA 1
ATOM 2782 C C . ASP B 1 91 ? -9.477 -11.117 -17.047 1 95.44 91 ASP B C 1
ATOM 2784 O O . ASP B 1 91 ? -10.5 -11.141 -16.359 1 95.44 91 ASP B O 1
ATOM 2788 N N . LEU B 1 92 ? -8.273 -10.984 -16.547 1 95.31 92 LEU B N 1
ATOM 2789 C CA . LEU B 1 92 ? -8.055 -11.07 -15.109 1 95.31 92 LEU B CA 1
ATOM 2790 C C . LEU B 1 92 ? -8.305 -9.719 -14.438 1 95.31 92 LEU B C 1
ATOM 2792 O O . LEU B 1 92 ? -8.07 -9.562 -13.242 1 95.31 92 LEU B O 1
ATOM 2796 N N . SER B 1 93 ? -8.734 -8.68 -15.211 1 93.38 93 SER B N 1
ATOM 2797 C CA . SER B 1 93 ? -8.984 -7.359 -14.633 1 93.38 93 SER B CA 1
ATOM 2798 C C . SER B 1 93 ? -10.398 -7.258 -14.078 1 93.38 93 SER B C 1
ATOM 2800 O O . SER B 1 93 ? -10.781 -6.227 -13.523 1 93.38 93 SER B O 1
ATOM 2802 N N . SER B 1 94 ? -11.188 -8.352 -14.25 1 95.88 94 SER B N 1
ATOM 2803 C CA . SER B 1 94 ? -12.555 -8.367 -13.742 1 95.88 94 SER B CA 1
ATOM 2804 C C . SER B 1 94 ? -12.812 -9.594 -12.875 1 95.88 94 SER B C 1
ATOM 2806 O O . SER B 1 94 ? -12.188 -10.633 -13.062 1 95.88 94 SER B O 1
ATOM 2808 N N . GLU B 1 95 ? -13.719 -9.438 -11.953 1 97.06 95 GLU B N 1
ATOM 2809 C CA . GLU B 1 95 ? -14.094 -10.562 -11.094 1 97.06 95 GLU B CA 1
ATOM 2810 C C . GLU B 1 95 ? -14.656 -11.719 -11.922 1 97.06 95 GLU B C 1
ATOM 2812 O O . GLU B 1 95 ? -14.312 -12.875 -11.68 1 97.06 95 GLU B O 1
ATOM 2817 N N . ALA B 1 96 ? -15.508 -11.383 -12.836 1 97.31 96 ALA B N 1
ATOM 2818 C CA . ALA B 1 96 ? -16.125 -12.406 -13.68 1 97.31 96 ALA B CA 1
ATOM 2819 C C . ALA B 1 96 ? -15.062 -13.156 -14.492 1 97.31 96 ALA B C 1
ATOM 2821 O O . ALA B 1 96 ? -15.133 -14.375 -14.633 1 97.31 96 ALA B O 1
ATOM 2822 N N . GLY B 1 97 ? -14.125 -12.422 -15.039 1 97.75 97 GLY B N 1
ATOM 2823 C CA . GLY B 1 97 ? -13.047 -13.039 -15.797 1 97.75 97 GLY B CA 1
ATOM 2824 C C . GLY B 1 97 ? -12.195 -13.977 -14.953 1 97.75 97 GLY B C 1
ATOM 2825 O O . GLY B 1 97 ? -11.82 -15.055 -15.406 1 97.75 97 GLY B O 1
ATOM 2826 N N . CYS B 1 98 ? -11.922 -13.609 -13.719 1 98 98 CYS B N 1
ATOM 2827 C CA . CYS B 1 98 ? -11.133 -14.438 -12.82 1 98 98 CYS B CA 1
ATOM 2828 C C . CYS B 1 98 ? -11.891 -15.695 -12.422 1 98 98 CYS B C 1
ATOM 2830 O O . CYS B 1 98 ? -11.32 -16.781 -12.383 1 98 98 CYS B O 1
ATOM 2832 N N . THR B 1 99 ? -13.141 -15.523 -12.164 1 98.06 99 THR B N 1
ATOM 2833 C CA . THR B 1 99 ? -13.984 -16.656 -11.82 1 98.06 99 THR B CA 1
ATOM 2834 C C . THR B 1 99 ? -14.023 -17.672 -12.969 1 98.06 99 THR B C 1
ATOM 2836 O O . THR B 1 99 ? -13.852 -18.875 -12.758 1 98.06 99 THR B O 1
ATOM 2839 N N . ALA B 1 100 ? -14.25 -17.141 -14.125 1 98.25 100 ALA B N 1
ATOM 2840 C CA . ALA B 1 100 ? -14.305 -18 -15.305 1 98.25 100 ALA B CA 1
ATOM 2841 C C . ALA B 1 100 ? -12.984 -18.734 -15.5 1 98.25 100 ALA B C 1
ATOM 2843 O O . ALA B 1 100 ? -12.977 -19.922 -15.836 1 98.25 100 ALA B O 1
ATOM 2844 N N . PHE B 1 101 ? -11.914 -18.078 -15.289 1 98.31 101 PHE B N 1
ATOM 2845 C CA . PHE B 1 101 ? -10.586 -18.672 -15.445 1 98.31 101 PHE B CA 1
ATOM 2846 C C . PHE B 1 101 ? -10.398 -19.828 -14.484 1 98.31 101 PHE B C 1
ATOM 2848 O O . PHE B 1 101 ? -10.055 -20.938 -14.898 1 98.31 101 PHE B O 1
ATOM 2855 N N . VAL B 1 102 ? -10.648 -19.625 -13.18 1 98.62 102 VAL B N 1
ATOM 2856 C CA . VAL B 1 102 ? -10.453 -20.641 -12.156 1 98.62 102 VAL B CA 1
ATOM 2857 C C . VAL B 1 102 ? -11.359 -21.844 -12.43 1 98.62 102 VAL B C 1
ATOM 2859 O O . VAL B 1 102 ? -10.93 -22.984 -12.336 1 98.62 102 VAL B O 1
ATOM 2862 N N . ASN B 1 103 ? -12.594 -21.5 -12.852 1 98.5 103 ASN B N 1
ATOM 2863 C CA . ASN B 1 103 ? -13.531 -22.578 -13.172 1 98.5 103 ASN B CA 1
ATOM 2864 C C . ASN B 1 103 ? -13.031 -23.438 -14.336 1 98.5 103 ASN B C 1
ATOM 2866 O O . ASN B 1 103 ? -13.117 -24.656 -14.289 1 98.5 103 ASN B O 1
ATOM 2870 N N . GLN B 1 104 ? -12.523 -22.781 -15.312 1 98.38 104 GLN B N 1
ATOM 2871 C CA . GLN B 1 104 ? -12 -23.516 -16.469 1 98.38 104 GLN B CA 1
ATOM 2872 C C . GLN B 1 104 ? -10.82 -24.391 -16.078 1 98.38 104 GLN B C 1
ATOM 2874 O O . GLN B 1 104 ? -10.695 -25.531 -16.547 1 98.38 104 GLN B O 1
ATOM 2879 N N . VAL B 1 105 ? -9.922 -23.875 -15.219 1 98.62 105 VAL B N 1
ATOM 2880 C CA . VAL B 1 105 ? -8.773 -24.656 -14.773 1 98.62 105 VAL B CA 1
ATOM 2881 C C . VAL B 1 105 ? -9.25 -25.891 -14.008 1 98.62 105 VAL B C 1
ATOM 2883 O O . VAL B 1 105 ? -8.781 -27 -14.266 1 98.62 105 VAL B O 1
ATOM 2886 N N . LEU B 1 106 ? -10.195 -25.719 -13.109 1 98.56 106 LEU B N 1
ATOM 2887 C CA . LEU B 1 106 ? -10.68 -26.812 -12.281 1 98.56 106 LEU B CA 1
ATOM 2888 C C . LEU B 1 106 ? -11.438 -27.828 -13.117 1 98.56 106 LEU B C 1
ATOM 2890 O O . LEU B 1 106 ? -11.359 -29.031 -12.859 1 98.56 106 LEU B O 1
ATOM 2894 N N . GLU B 1 107 ? -12.188 -27.328 -14.086 1 98.19 107 GLU B N 1
ATOM 2895 C CA . GLU B 1 107 ? -12.914 -28.234 -14.977 1 98.19 107 GLU B CA 1
ATOM 2896 C C . GLU B 1 107 ? -11.953 -29.094 -15.805 1 98.19 107 GLU B C 1
ATOM 2898 O O . GLU B 1 107 ? -12.18 -30.281 -15.977 1 98.19 107 GLU B O 1
ATOM 2903 N N . ARG B 1 108 ? -10.922 -28.531 -16.234 1 97.62 108 ARG B N 1
ATOM 2904 C CA . ARG B 1 108 ? -10.008 -29.188 -17.156 1 97.62 108 ARG B CA 1
ATOM 2905 C C . ARG B 1 108 ? -8.992 -30.047 -16.406 1 97.62 108 ARG B C 1
ATOM 2907 O O . ARG B 1 108 ? -8.617 -31.125 -16.875 1 97.62 108 ARG B O 1
ATOM 2914 N N . HIS B 1 109 ? -8.5 -29.578 -15.297 1 97.88 109 HIS B N 1
ATOM 2915 C CA . HIS B 1 109 ? -7.355 -30.219 -14.664 1 97.88 109 HIS B CA 1
ATOM 2916 C C . HIS B 1 109 ? -7.734 -30.812 -13.312 1 97.88 109 HIS B C 1
ATOM 2918 O O . HIS B 1 109 ? -6.977 -31.594 -12.734 1 97.88 109 HIS B O 1
ATOM 2924 N N . GLY B 1 110 ? -8.883 -30.359 -12.734 1 98.06 110 GLY B N 1
ATOM 2925 C CA . GLY B 1 110 ? -9.414 -30.938 -11.508 1 98.06 110 GLY B CA 1
ATOM 2926 C C . GLY B 1 110 ? -8.812 -30.344 -10.258 1 98.06 110 GLY B C 1
ATOM 2927 O O . GLY B 1 110 ? -9.367 -30.5 -9.164 1 98.06 110 GLY B O 1
ATOM 2928 N N . GLN B 1 111 ? -7.688 -29.688 -10.43 1 98.25 111 GLN B N 1
ATOM 2929 C CA . GLN B 1 111 ? -7.02 -29.156 -9.25 1 98.25 111 GLN B CA 1
ATOM 2930 C C . GLN B 1 111 ? -6.098 -28 -9.617 1 98.25 111 GLN B C 1
ATOM 2932 O O . GLN B 1 111 ? -5.738 -27.828 -10.781 1 98.25 111 GLN B O 1
ATOM 2937 N N . ILE B 1 112 ? -5.82 -27.203 -8.648 1 98.81 112 ILE B N 1
ATOM 2938 C CA . ILE B 1 112 ? -4.723 -26.234 -8.656 1 98.81 112 ILE B CA 1
ATOM 2939 C C . ILE B 1 112 ? -3.775 -26.531 -7.492 1 98.81 112 ILE B C 1
ATOM 2941 O O . ILE B 1 112 ? -4.172 -26.453 -6.328 1 98.81 112 ILE B O 1
ATOM 2945 N N . ASN B 1 113 ? -2.549 -26.859 -7.82 1 98.81 113 ASN B N 1
ATOM 2946 C CA . ASN B 1 113 ? -1.574 -27.172 -6.781 1 98.81 113 ASN B CA 1
ATOM 2947 C C . ASN B 1 113 ? -0.816 -25.938 -6.332 1 98.81 113 ASN B C 1
ATOM 2949 O O . ASN B 1 113 ? -0.542 -25.766 -5.141 1 98.81 113 ASN B O 1
ATOM 2953 N N . HIS B 1 114 ? -0.453 -25.141 -7.25 1 98.81 114 HIS B N 1
ATOM 2954 C CA . HIS B 1 114 ? 0.283 -23.906 -6.938 1 98.81 114 HIS B CA 1
ATOM 2955 C C . HIS B 1 114 ? -0.251 -22.734 -7.738 1 98.81 114 HIS B C 1
ATOM 2957 O O . HIS B 1 114 ? -0.646 -22.891 -8.898 1 98.81 114 HIS B O 1
ATOM 2963 N N . GLY B 1 115 ? -0.336 -21.594 -7.172 1 98.75 115 GLY B N 1
ATOM 2964 C CA . GLY B 1 115 ? -0.537 -20.312 -7.832 1 98.75 115 GLY B CA 1
ATOM 2965 C C . GLY B 1 115 ? 0.668 -19.391 -7.73 1 98.75 115 GLY B C 1
ATOM 2966 O O . GLY B 1 115 ? 1.269 -19.266 -6.664 1 98.75 115 GLY B O 1
ATOM 2967 N N . VAL B 1 116 ? 1.122 -18.828 -8.844 1 98.56 116 VAL B N 1
ATOM 2968 C CA . VAL B 1 116 ? 2.197 -17.844 -8.875 1 98.56 116 VAL B CA 1
ATOM 2969 C C . VAL B 1 116 ? 1.672 -16.516 -9.438 1 98.56 116 VAL B C 1
ATOM 2971 O O . VAL B 1 116 ? 1.229 -16.453 -10.586 1 98.56 116 VAL B O 1
ATOM 2974 N N . SER B 1 117 ? 1.655 -15.539 -8.641 1 97.56 117 SER B N 1
ATOM 2975 C CA . SER B 1 117 ? 1.241 -14.195 -9.023 1 97.56 117 SER B CA 1
ATOM 2976 C C . SER B 1 117 ? 2.445 -13.32 -9.344 1 97.56 117 SER B C 1
ATOM 2978 O O . SER B 1 117 ? 3.145 -12.859 -8.445 1 97.56 117 SER B O 1
ATOM 2980 N N . CYS B 1 118 ? 2.666 -13.016 -10.609 1 93 118 CYS B N 1
ATOM 2981 C CA . CYS B 1 118 ? 3.834 -12.266 -11.047 1 93 118 CYS B CA 1
ATOM 2982 C C . CYS B 1 118 ? 3.432 -11.117 -11.961 1 93 118 CYS B C 1
ATOM 2984 O O . CYS B 1 118 ? 3.986 -10.961 -13.055 1 93 118 CYS B O 1
ATOM 2986 N N . PHE B 1 119 ? 2.539 -10.312 -11.484 1 90.25 119 PHE B N 1
ATOM 2987 C CA . PHE B 1 119 ? 2.102 -9.148 -12.25 1 90.25 119 PHE B CA 1
ATOM 2988 C C . PHE B 1 119 ? 3.064 -7.984 -12.062 1 90.25 119 PHE B C 1
ATOM 2990 O O . PHE B 1 119 ? 3.545 -7.742 -10.953 1 90.25 119 PHE B O 1
ATOM 2997 N N . GLY B 1 120 ? 3.488 -7.418 -13.062 1 76.12 120 GLY B N 1
ATOM 2998 C CA . GLY B 1 120 ? 4.426 -6.309 -12.953 1 76.12 120 GLY B CA 1
ATOM 2999 C C . GLY B 1 120 ? 4.023 -5.105 -13.789 1 76.12 120 GLY B C 1
ATOM 3000 O O . GLY B 1 120 ? 2.979 -5.117 -14.438 1 76.12 120 GLY B O 1
ATOM 3001 N N . SER B 1 121 ? 4.559 -3.984 -13.422 1 61.94 121 SER B N 1
ATOM 3002 C CA . SER B 1 121 ? 4.363 -2.773 -14.211 1 61.94 121 SER B CA 1
ATOM 3003 C C . SER B 1 121 ? 5.684 -2.049 -14.445 1 61.94 121 SER B C 1
ATOM 3005 O O . SER B 1 121 ? 6.68 -2.324 -13.773 1 61.94 121 SER B O 1
ATOM 3007 N N . PHE B 1 122 ? 5.73 -1.501 -15.625 1 54.56 122 PHE B N 1
ATOM 3008 C CA . PHE B 1 122 ? 6.836 -0.583 -15.883 1 54.56 122 PHE B CA 1
ATOM 3009 C C . PHE B 1 122 ? 6.504 0.816 -15.375 1 54.56 122 PHE B C 1
ATOM 3011 O O . PHE B 1 122 ? 5.367 1.272 -15.5 1 54.56 122 PHE B O 1
ATOM 3018 N N . TRP B 1 123 ? 7.172 1.299 -14.375 1 55.69 123 TRP B N 1
ATOM 3019 C CA . TRP B 1 123 ? 6.797 2.682 -14.102 1 55.69 123 TRP B CA 1
ATOM 3020 C C . TRP B 1 123 ? 7.988 3.615 -14.289 1 55.69 123 TRP B C 1
ATOM 3022 O O . TRP B 1 123 ? 9.102 3.307 -13.859 1 55.69 123 TRP B O 1
ATOM 3032 N N . GLN B 1 124 ? 7.836 4.488 -15.211 1 55.47 124 GLN B N 1
ATOM 3033 C CA . GLN B 1 124 ? 8.68 5.68 -15.289 1 55.47 124 GLN B CA 1
ATOM 3034 C C . GLN B 1 124 ? 8.227 6.738 -14.289 1 55.47 124 GLN B C 1
ATOM 3036 O O . GLN B 1 124 ? 7.082 7.188 -14.32 1 55.47 124 GLN B O 1
ATOM 3041 N N . GLY B 1 125 ? 8.758 6.773 -12.969 1 63.84 125 GLY B N 1
ATOM 3042 C CA . GLY B 1 125 ? 8.094 7.719 -12.078 1 63.84 125 GLY B CA 1
ATOM 3043 C C . GLY B 1 125 ? 8.969 8.906 -11.719 1 63.84 125 GLY B C 1
ATOM 3044 O O . GLY B 1 125 ? 10.086 9.039 -12.227 1 63.84 125 GLY B O 1
ATOM 3045 N N . GLY B 1 126 ? 8.523 10.125 -11.5 1 74.56 126 GLY B N 1
ATOM 3046 C CA . GLY B 1 126 ? 9.055 11.391 -11.023 1 74.56 126 GLY B CA 1
ATOM 3047 C C . GLY B 1 126 ? 8.695 11.672 -9.57 1 74.56 126 GLY B C 1
ATOM 3048 O O . GLY B 1 126 ? 8.406 10.758 -8.805 1 74.56 126 GLY B O 1
ATOM 3049 N N . GLN B 1 127 ? 8.953 12.859 -9.258 1 86.44 127 GLN B N 1
ATOM 3050 C CA . GLN B 1 127 ? 8.656 13.336 -7.914 1 86.44 127 GLN B CA 1
ATOM 3051 C C . GLN B 1 127 ? 7.184 13.117 -7.57 1 86.44 127 GLN B C 1
ATOM 3053 O O . GLN B 1 127 ? 6.305 13.344 -8.406 1 86.44 127 GLN B O 1
ATOM 3058 N N . LEU B 1 128 ? 6.953 12.57 -6.348 1 89.19 128 LEU B N 1
ATOM 3059 C CA . LEU B 1 128 ? 5.609 12.266 -5.867 1 89.19 128 LEU B CA 1
ATOM 3060 C C . LEU B 1 128 ? 4.668 13.445 -6.105 1 89.19 128 LEU B C 1
ATOM 3062 O O . LEU B 1 128 ? 3.562 13.266 -6.617 1 89.19 128 LEU B O 1
ATOM 3066 N N . THR B 1 129 ? 5.164 14.68 -5.859 1 93.44 129 THR B N 1
ATOM 3067 C CA . THR B 1 129 ? 4.312 15.859 -5.875 1 93.44 129 THR B CA 1
ATOM 3068 C C . THR B 1 129 ? 4.082 16.344 -7.305 1 93.44 129 THR B C 1
ATOM 3070 O O . THR B 1 129 ? 3.232 17.203 -7.547 1 93.44 129 THR B O 1
ATOM 3073 N N . ASP B 1 130 ? 4.789 15.75 -8.258 1 92 130 ASP B N 1
ATOM 3074 C CA . ASP B 1 130 ? 4.621 16.109 -9.656 1 92 130 ASP B CA 1
ATOM 3075 C C . ASP B 1 130 ? 3.666 15.156 -10.367 1 92 130 ASP B C 1
ATOM 3077 O O . ASP B 1 130 ? 3.273 15.398 -11.508 1 92 130 ASP B O 1
ATOM 3081 N N . GLN B 1 131 ? 3.375 14.086 -9.656 1 91.81 131 GLN B N 1
ATOM 3082 C CA . GLN B 1 131 ? 2.557 13.07 -10.312 1 91.81 131 GLN B CA 1
ATOM 3083 C C . GLN B 1 131 ? 1.078 13.445 -10.273 1 91.81 131 GLN B C 1
ATOM 3085 O O . GLN B 1 131 ? 0.564 13.859 -9.234 1 91.81 131 GLN B O 1
ATOM 3090 N N . PRO B 1 132 ? 0.4 13.367 -11.43 1 93.69 132 PRO B N 1
ATOM 3091 C CA . PRO B 1 132 ? -1.034 13.664 -11.422 1 93.69 132 PRO B CA 1
ATOM 3092 C C . PRO B 1 132 ? -1.858 12.586 -10.719 1 93.69 132 PRO B C 1
ATOM 3094 O O . PRO B 1 132 ? -1.438 11.43 -10.656 1 93.69 132 PRO B O 1
ATOM 3097 N N . LEU B 1 133 ? -3.021 13.016 -10.25 1 94.62 133 LEU B N 1
ATOM 3098 C CA . LEU B 1 133 ? -3.943 12.102 -9.586 1 94.62 133 LEU B CA 1
ATOM 3099 C C . LEU B 1 133 ? -4.281 10.914 -10.484 1 94.62 133 LEU B C 1
ATOM 3101 O O . LEU B 1 133 ? -4.402 9.781 -10.016 1 94.62 133 LEU B O 1
ATOM 3105 N N . GLU B 1 134 ? -4.418 11.203 -11.719 1 93.25 134 GLU B N 1
ATOM 3106 C CA . GLU B 1 134 ? -4.754 10.156 -12.68 1 93.25 134 GLU B CA 1
ATOM 3107 C C . GLU B 1 134 ? -3.686 9.07 -12.711 1 93.25 134 GLU B C 1
ATOM 3109 O O . GLU B 1 134 ? -4.004 7.883 -12.766 1 93.25 134 GLU B O 1
ATOM 3114 N N . GLU B 1 135 ? -2.432 9.43 -12.617 1 90 135 GLU B N 1
ATOM 3115 C CA . GLU B 1 135 ? -1.332 8.469 -12.625 1 90 135 GLU B CA 1
ATOM 3116 C C . GLU B 1 135 ? -1.263 7.699 -11.305 1 90 135 GLU B C 1
ATOM 3118 O O . GLU B 1 135 ? -0.968 6.5 -11.297 1 90 135 GLU B O 1
ATOM 3123 N N . PHE B 1 136 ? -1.458 8.414 -10.25 1 92.06 136 PHE B N 1
ATOM 3124 C CA . PHE B 1 136 ? -1.522 7.773 -8.945 1 92.06 136 PHE B CA 1
ATOM 3125 C C . PHE B 1 136 ? -2.576 6.672 -8.93 1 92.06 136 PHE B C 1
ATOM 3127 O O . PHE B 1 136 ? -2.293 5.543 -8.523 1 92.06 136 PHE B O 1
ATOM 3134 N N . SER B 1 137 ? -3.74 7.023 -9.453 1 92 137 SER B N 1
ATOM 3135 C CA . SER B 1 137 ? -4.844 6.074 -9.523 1 92 137 SER B CA 1
ATOM 3136 C C . SER B 1 137 ? -4.504 4.895 -10.43 1 92 137 SER B C 1
ATOM 3138 O O . SER B 1 137 ? -4.77 3.742 -10.086 1 92 137 SER B O 1
ATOM 3140 N N . ALA B 1 138 ? -3.938 5.188 -11.508 1 89.31 138 ALA B N 1
ATOM 3141 C CA . ALA B 1 138 ? -3.58 4.145 -12.469 1 89.31 138 ALA B CA 1
ATOM 3142 C C . ALA B 1 138 ? -2.58 3.164 -11.859 1 89.31 138 ALA B C 1
ATOM 3144 O O . ALA B 1 138 ? -2.664 1.957 -12.102 1 89.31 138 ALA B O 1
ATOM 3145 N N . MET B 1 139 ? -1.695 3.672 -11.07 1 87.88 139 MET B N 1
ATOM 3146 C CA . MET B 1 139 ? -0.674 2.832 -10.453 1 87.88 139 MET B CA 1
ATOM 3147 C C . MET B 1 139 ? -1.289 1.92 -9.391 1 87.88 139 MET B C 1
ATOM 3149 O O . MET B 1 139 ? -0.957 0.735 -9.32 1 87.88 139 MET B O 1
ATOM 3153 N N . LEU B 1 140 ? -2.146 2.432 -8.664 1 89.31 140 LEU B N 1
ATOM 3154 C CA . LEU B 1 140 ? -2.791 1.635 -7.625 1 89.31 140 LEU B CA 1
ATOM 3155 C C . LEU B 1 140 ? -3.725 0.597 -8.234 1 89.31 140 LEU B C 1
ATOM 3157 O O . LEU B 1 140 ? -3.887 -0.498 -7.691 1 89.31 140 LEU B O 1
ATOM 3161 N N . HIS B 1 141 ? -4.246 0.947 -9.383 1 89.25 141 HIS B N 1
ATOM 3162 C CA . HIS B 1 141 ? -5.191 0.041 -10.023 1 89.25 141 HIS B CA 1
ATOM 3163 C C . HIS B 1 141 ? -4.488 -0.891 -11.008 1 89.25 141 HIS B C 1
ATOM 3165 O O . HIS B 1 141 ? -5.133 -1.712 -11.664 1 89.25 141 HIS B O 1
ATOM 3171 N N . GLY B 1 142 ? -3.277 -0.852 -11.062 1 89.62 142 GLY B N 1
ATOM 3172 C CA . GLY B 1 142 ? -2.5 -1.727 -11.93 1 89.62 142 GLY B CA 1
ATOM 3173 C C . GLY B 1 142 ? -2.076 -3.014 -11.25 1 89.62 142 GLY B C 1
ATOM 3174 O O . GLY B 1 142 ? -2.898 -3.906 -11.023 1 89.62 142 GLY B O 1
ATOM 3175 N N . PRO B 1 143 ? -0.81 -3.092 -10.867 1 88.81 143 PRO B N 1
ATOM 3176 C CA . PRO B 1 143 ? -0.299 -4.371 -10.359 1 88.81 143 PRO B CA 1
ATOM 3177 C C . PRO B 1 143 ? -0.955 -4.793 -9.055 1 88.81 143 PRO B C 1
ATOM 3179 O O . PRO B 1 143 ? -1.32 -5.961 -8.891 1 88.81 143 PRO B O 1
ATOM 3182 N N . PRO B 1 144 ? -1.159 -3.895 -8.125 1 92.38 144 PRO B N 1
ATOM 3183 C CA . PRO B 1 144 ? -1.799 -4.352 -6.891 1 92.38 144 PRO B CA 1
ATOM 3184 C C . PRO B 1 144 ? -3.182 -4.949 -7.129 1 92.38 144 PRO B C 1
ATOM 3186 O O . PRO B 1 144 ? -3.535 -5.961 -6.516 1 92.38 144 PRO B O 1
ATOM 3189 N N . THR B 1 145 ? -3.896 -4.363 -8.055 1 94.75 145 THR B N 1
ATOM 3190 C CA . THR B 1 145 ? -5.238 -4.855 -8.344 1 94.75 145 THR B CA 1
ATOM 3191 C C . THR B 1 145 ? -5.18 -6.223 -9.016 1 94.75 145 THR B C 1
ATOM 3193 O O . THR B 1 145 ? -5.973 -7.113 -8.703 1 94.75 145 THR B O 1
ATOM 3196 N N . ALA B 1 146 ? -4.27 -6.344 -9.914 1 94.81 146 ALA B N 1
ATOM 3197 C CA . ALA B 1 146 ? -4.113 -7.621 -10.602 1 94.81 146 ALA B CA 1
ATOM 3198 C C . ALA B 1 146 ? -3.746 -8.727 -9.617 1 94.81 146 ALA B C 1
ATOM 3200 O O . ALA B 1 146 ? -4.316 -9.82 -9.656 1 94.81 146 ALA B O 1
ATOM 3201 N N . HIS B 1 147 ? -2.801 -8.438 -8.688 1 96.44 147 HIS B N 1
ATOM 3202 C CA . HIS B 1 147 ? -2.418 -9.391 -7.652 1 96.44 147 HIS B CA 1
ATOM 3203 C C . HIS B 1 147 ? -3.602 -9.734 -6.754 1 96.44 147 HIS B C 1
ATOM 3205 O O . HIS B 1 147 ? -3.805 -10.898 -6.402 1 96.44 147 HIS B O 1
ATOM 3211 N N . PHE B 1 148 ? -4.352 -8.727 -6.402 1 96.75 148 PHE B N 1
ATOM 3212 C CA . PHE B 1 148 ? -5.508 -8.914 -5.535 1 96.75 148 PHE B CA 1
ATOM 3213 C C . PHE B 1 148 ? -6.527 -9.844 -6.184 1 96.75 148 PHE B C 1
ATOM 3215 O O . PHE B 1 148 ? -6.938 -10.836 -5.586 1 96.75 148 PHE B O 1
ATOM 3222 N N . LEU B 1 149 ? -6.906 -9.531 -7.43 1 98 149 LEU B N 1
ATOM 3223 C CA . LEU B 1 149 ? -7.934 -10.305 -8.117 1 98 149 LEU B CA 1
ATOM 3224 C C . LEU B 1 149 ? -7.484 -11.742 -8.328 1 98 149 LEU B C 1
ATOM 3226 O O . LEU B 1 149 ? -8.266 -12.68 -8.133 1 98 149 LEU B O 1
ATOM 3230 N N . PHE B 1 150 ? -6.262 -11.914 -8.688 1 98.19 150 PHE B N 1
ATOM 3231 C CA . PHE B 1 150 ? -5.723 -13.25 -8.906 1 98.19 150 PHE B CA 1
ATOM 3232 C C . PHE B 1 150 ? -5.734 -14.055 -7.609 1 98.19 150 PHE B C 1
ATOM 3234 O O . PHE B 1 150 ? -6.227 -15.188 -7.574 1 98.19 150 PHE B O 1
ATOM 3241 N N . ALA B 1 151 ? -5.242 -13.453 -6.531 1 98 151 ALA B N 1
ATOM 3242 C CA . ALA B 1 151 ? -5.215 -14.109 -5.227 1 98 151 ALA B CA 1
ATOM 3243 C C . ALA B 1 151 ? -6.629 -14.414 -4.738 1 98 151 ALA B C 1
ATOM 3245 O O . ALA B 1 151 ? -6.898 -15.508 -4.238 1 98 151 ALA B O 1
ATOM 3246 N N . LYS B 1 152 ? -7.484 -13.453 -4.902 1 97.38 152 LYS B N 1
ATOM 3247 C CA . LYS B 1 152 ? -8.867 -13.562 -4.457 1 97.38 152 LYS B CA 1
ATOM 3248 C C . LYS B 1 152 ? -9.531 -14.812 -5.016 1 97.38 152 LYS B C 1
ATOM 3250 O O . LYS B 1 152 ? -10.344 -15.453 -4.34 1 97.38 152 LYS B O 1
ATOM 3255 N N . HIS B 1 153 ? -9.18 -15.188 -6.191 1 98.44 153 HIS B N 1
ATOM 3256 C CA . HIS B 1 153 ? -9.906 -16.266 -6.855 1 98.44 153 HIS B CA 1
ATOM 3257 C C . HIS B 1 153 ? -9.109 -17.562 -6.848 1 98.44 153 HIS B C 1
ATOM 3259 O O . HIS B 1 153 ? -9.688 -18.656 -6.812 1 98.44 153 HIS B O 1
ATOM 3265 N N . VAL B 1 154 ? -7.801 -17.469 -6.809 1 98.69 154 VAL B N 1
ATOM 3266 C CA . VAL B 1 154 ? -6.973 -18.672 -6.891 1 98.69 154 VAL B CA 1
ATOM 3267 C C . VAL B 1 154 ? -6.789 -19.266 -5.5 1 98.69 154 VAL B C 1
ATOM 3269 O O . VAL B 1 154 ? -6.797 -20.484 -5.336 1 98.69 154 VAL B O 1
ATOM 3272 N N . LEU B 1 155 ? -6.656 -18.453 -4.461 1 98.38 155 LEU B N 1
ATOM 3273 C CA . LEU B 1 155 ? -6.367 -18.922 -3.115 1 98.38 155 LEU B CA 1
ATOM 3274 C C . LEU B 1 155 ? -7.445 -19.906 -2.641 1 98.38 155 LEU B C 1
ATOM 3276 O O . LEU B 1 155 ? -7.137 -21.016 -2.227 1 98.38 155 LEU B O 1
ATOM 3280 N N . PRO B 1 156 ? -8.75 -19.516 -2.818 1 97.88 156 PRO B N 1
ATOM 3281 C CA . PRO B 1 156 ? -9.781 -20.438 -2.35 1 97.88 156 PRO B CA 1
ATOM 3282 C C . PRO B 1 156 ? -9.844 -21.719 -3.18 1 97.88 156 PRO B C 1
ATOM 3284 O O . PRO B 1 156 ? -10.414 -22.719 -2.734 1 97.88 156 PRO B O 1
ATOM 3287 N N . ALA B 1 157 ? -9.297 -21.688 -4.348 1 98.5 157 ALA B N 1
ATOM 3288 C CA . ALA B 1 157 ? -9.406 -22.812 -5.273 1 98.5 157 ALA B CA 1
ATOM 3289 C C . ALA B 1 157 ? -8.203 -23.734 -5.152 1 98.5 157 ALA B C 1
ATOM 3291 O O . ALA B 1 157 ? -8.18 -24.812 -5.762 1 98.5 157 ALA B O 1
ATOM 3292 N N . LEU B 1 158 ? -7.16 -23.375 -4.344 1 98.5 158 LEU B N 1
ATOM 3293 C CA . LEU B 1 158 ? -5.961 -24.188 -4.191 1 98.5 158 LEU B CA 1
ATOM 3294 C C . LEU B 1 158 ? -6.285 -25.516 -3.521 1 98.5 158 LEU B C 1
ATOM 3296 O O . LEU B 1 158 ? -7.098 -25.562 -2.598 1 98.5 158 LEU B O 1
ATOM 3300 N N . LYS B 1 159 ? -5.633 -26.5 -4 1 97.94 159 LYS B N 1
ATOM 3301 C CA . LYS B 1 159 ? -5.742 -27.797 -3.348 1 97.94 159 LYS B CA 1
ATOM 3302 C C . LYS B 1 159 ? -5.305 -27.719 -1.888 1 97.94 159 LYS B C 1
ATOM 3304 O O . LYS B 1 159 ? -4.234 -27.188 -1.582 1 97.94 159 LYS B O 1
ATOM 3309 N N . GLN B 1 160 ? -6.145 -28.281 -1.031 1 97.31 160 GLN B N 1
ATOM 3310 C CA . GLN B 1 160 ? -5.816 -28.312 0.39 1 97.31 160 GLN B CA 1
ATOM 3311 C C . GLN B 1 160 ? -4.777 -29.375 0.694 1 97.31 160 GLN B C 1
ATOM 3313 O O . GLN B 1 160 ? -5.125 -30.516 1.042 1 97.31 160 GLN B O 1
ATOM 3318 N N . SER B 1 161 ? -3.523 -29 0.585 1 97.31 161 SER B N 1
ATOM 3319 C CA . SER B 1 161 ? -2.389 -29.891 0.771 1 97.31 161 SER B CA 1
ATOM 3320 C C . SER B 1 161 ? -1.142 -29.141 1.201 1 97.31 161 SER B C 1
ATOM 3322 O O . SER B 1 161 ? -0.887 -28.031 0.72 1 97.31 161 SER B O 1
ATOM 3324 N N . PRO B 1 162 ? -0.332 -29.75 1.996 1 96.19 162 PRO B N 1
ATOM 3325 C CA . PRO B 1 162 ? 0.922 -29.094 2.367 1 96.19 162 PRO B CA 1
ATOM 3326 C C . PRO B 1 162 ? 1.882 -28.953 1.189 1 96.19 162 PRO B C 1
ATOM 3328 O O . PRO B 1 162 ? 2.852 -28.188 1.27 1 96.19 162 PRO B O 1
ATOM 3331 N N . ALA B 1 163 ? 1.562 -29.688 0.163 1 96.25 163 ALA B N 1
ATOM 3332 C CA . ALA B 1 163 ? 2.404 -29.625 -1.028 1 96.25 163 ALA B CA 1
ATOM 3333 C C . ALA B 1 163 ? 1.947 -28.5 -1.966 1 96.25 163 ALA B C 1
ATOM 3335 O O . ALA B 1 163 ? 2.533 -28.297 -3.031 1 96.25 163 ALA B O 1
ATOM 3336 N N . SER B 1 164 ? 0.852 -27.766 -1.585 1 98.19 164 SER B N 1
ATOM 3337 C CA . SER B 1 164 ? 0.327 -26.656 -2.379 1 98.19 164 SER B CA 1
ATOM 3338 C C . SER B 1 164 ? 0.784 -25.312 -1.826 1 98.19 164 SER B C 1
ATOM 3340 O O . SER B 1 164 ? 1.122 -25.203 -0.646 1 98.19 164 SER B O 1
ATOM 3342 N N . SER B 1 165 ? 0.898 -24.328 -2.727 1 98.44 165 SER B N 1
ATOM 3343 C CA . SER B 1 165 ? 1.293 -23.016 -2.262 1 98.44 165 SER B CA 1
ATOM 3344 C C . SER B 1 165 ? 0.832 -21.922 -3.229 1 98.44 165 SER B C 1
ATOM 3346 O O . SER B 1 165 ? 0.502 -22.219 -4.383 1 98.44 165 SER B O 1
ATOM 3348 N N . PHE B 1 166 ? 0.679 -20.781 -2.699 1 98.69 166 PHE B N 1
ATOM 3349 C CA . PHE B 1 166 ? 0.513 -19.547 -3.459 1 98.69 166 PHE B CA 1
ATOM 3350 C C . PHE B 1 166 ? 1.713 -18.625 -3.268 1 98.69 166 PHE B C 1
ATOM 3352 O O . PHE B 1 166 ? 2.092 -18.328 -2.135 1 98.69 166 PHE B O 1
ATOM 3359 N N . LEU B 1 167 ? 2.357 -18.219 -4.359 1 98.44 167 LEU B N 1
ATOM 3360 C CA . LEU B 1 167 ? 3.566 -17.406 -4.305 1 98.44 167 LEU B CA 1
ATOM 3361 C C . LEU B 1 167 ? 3.346 -16.062 -4.977 1 98.44 167 LEU B C 1
ATOM 3363 O O . LEU B 1 167 ? 3.059 -16 -6.176 1 98.44 167 LEU B O 1
ATOM 3367 N N . PHE B 1 168 ? 3.447 -15.023 -4.172 1 96.56 168 PHE B N 1
ATOM 3368 C CA . PHE B 1 168 ? 3.543 -13.68 -4.73 1 96.56 168 PHE B CA 1
ATOM 3369 C C . PHE B 1 168 ? 4.973 -13.367 -5.156 1 96.56 168 PHE B C 1
ATOM 3371 O O . PHE B 1 168 ? 5.91 -13.539 -4.371 1 96.56 168 PHE B O 1
ATOM 3378 N N . VAL B 1 169 ? 5.137 -12.969 -6.398 1 92.25 169 VAL B N 1
ATOM 3379 C CA . VAL B 1 169 ? 6.41 -12.414 -6.844 1 92.25 169 VAL B CA 1
ATOM 3380 C C . VAL B 1 169 ? 6.32 -10.891 -6.898 1 92.25 169 VAL B C 1
ATOM 3382 O O . VAL B 1 169 ? 5.547 -10.336 -7.68 1 92.25 169 VAL B O 1
ATOM 3385 N N . SER B 1 170 ? 7.02 -10.297 -6.008 1 86.94 170 SER B N 1
ATOM 3386 C CA . SER B 1 170 ? 6.926 -8.852 -5.855 1 86.94 170 SER B CA 1
ATOM 3387 C C . SER B 1 170 ? 8.266 -8.172 -6.137 1 86.94 170 SER B C 1
ATOM 3389 O O . SER B 1 170 ? 9.234 -8.836 -6.5 1 86.94 170 SER B O 1
ATOM 3391 N N . GLU B 1 171 ? 8.234 -6.867 -6.117 1 76.31 171 GLU B N 1
ATOM 3392 C CA . GLU B 1 171 ? 9.438 -6.078 -6.332 1 76.31 171 GLU B CA 1
ATOM 3393 C C . GLU B 1 171 ? 9.93 -5.449 -5.031 1 76.31 171 GLU B C 1
ATOM 3395 O O . GLU B 1 171 ? 9.172 -5.359 -4.059 1 76.31 171 GLU B O 1
ATOM 3400 N N . GLY B 1 172 ? 11.211 -5.262 -5.125 1 62.22 172 GLY B N 1
ATOM 3401 C CA . GLY B 1 172 ? 11.867 -4.766 -3.926 1 62.22 172 GLY B CA 1
ATOM 3402 C C . GLY B 1 172 ? 11.422 -3.369 -3.533 1 62.22 172 GLY B C 1
ATOM 3403 O O . GLY B 1 172 ? 11.781 -2.877 -2.461 1 62.22 172 GLY B O 1
ATOM 3404 N N . ALA B 1 173 ? 10.602 -2.764 -4.434 1 54.22 173 ALA B N 1
ATOM 3405 C CA . ALA B 1 173 ? 10.156 -1.418 -4.074 1 54.22 173 ALA B CA 1
ATOM 3406 C C . ALA B 1 173 ? 9.086 -1.465 -2.988 1 54.22 173 ALA B C 1
ATOM 3408 O O . ALA B 1 173 ? 8.43 -2.494 -2.797 1 54.22 173 ALA B O 1
ATOM 3409 N N . GLY B 1 174 ? 9.109 -0.638 -1.734 1 50.84 174 GLY B N 1
ATOM 3410 C CA . GLY B 1 174 ? 8.109 -0.514 -0.692 1 50.84 174 GLY B CA 1
ATOM 3411 C C . GLY B 1 174 ? 8.695 -0.319 0.69 1 50.84 174 GLY B C 1
ATOM 3412 O O . GLY B 1 174 ? 8.266 0.564 1.437 1 50.84 174 GLY B O 1
ATOM 3413 N N . LYS B 1 175 ? 9.469 -1.354 0.909 1 51.81 175 LYS B N 1
ATOM 3414 C CA . LYS B 1 175 ? 10.094 -1.136 2.209 1 51.81 175 LYS B CA 1
ATOM 3415 C C . LYS B 1 175 ? 11.133 -0.017 2.141 1 51.81 175 LYS B C 1
ATOM 3417 O O . LYS B 1 175 ? 11.359 0.686 3.125 1 51.81 175 LYS B O 1
ATOM 3422 N N . ARG B 1 176 ? 11.703 0.127 0.877 1 50.56 176 ARG B N 1
ATOM 3423 C CA . ARG B 1 176 ? 12.633 1.21 0.578 1 50.56 176 ARG B CA 1
ATOM 3424 C C . ARG B 1 176 ? 12.438 1.723 -0.845 1 50.56 176 ARG B C 1
ATOM 3426 O O . ARG B 1 176 ? 11.977 0.985 -1.718 1 50.56 176 ARG B O 1
ATOM 3433 N N . MET B 1 177 ? 12.562 3.061 -0.891 1 51.03 177 MET B N 1
ATOM 3434 C CA . MET B 1 177 ? 12.531 3.584 -2.254 1 51.03 177 MET B CA 1
ATOM 3435 C C . MET B 1 177 ? 13.719 3.076 -3.062 1 51.03 177 MET B C 1
ATOM 3437 O O . MET B 1 177 ? 14.859 3.141 -2.602 1 51.03 177 MET B O 1
ATOM 3441 N N . VAL B 1 178 ? 13.398 2.424 -4.172 1 49.91 178 VAL B N 1
ATOM 3442 C CA . VAL B 1 178 ? 14.438 1.86 -5.035 1 49.91 178 VAL B CA 1
ATOM 3443 C C . VAL B 1 178 ? 15.148 2.98 -5.789 1 49.91 178 VAL B C 1
ATOM 3445 O O . VAL B 1 178 ? 16.344 2.898 -6.051 1 49.91 178 VAL B O 1
ATOM 3448 N N . HIS B 1 179 ? 14.391 3.945 -6.125 1 57.5 179 HIS B N 1
ATOM 3449 C CA . HIS B 1 179 ? 14.898 5.105 -6.848 1 57.5 179 HIS B CA 1
ATOM 3450 C C . HIS B 1 179 ? 14.102 6.359 -6.516 1 57.5 179 HIS B C 1
ATOM 3452 O O . HIS B 1 179 ? 12.883 6.293 -6.348 1 57.5 179 HIS B O 1
ATOM 3458 N N . PRO B 1 180 ? 14.867 7.391 -6.273 1 55.34 180 PRO B N 1
ATOM 3459 C CA . PRO B 1 180 ? 14.164 8.625 -5.918 1 55.34 180 PRO B CA 1
ATOM 3460 C C . PRO B 1 180 ? 13.016 8.945 -6.867 1 55.34 180 PRO B C 1
ATOM 3462 O O . PRO B 1 180 ? 12.047 9.594 -6.469 1 55.34 180 PRO B O 1
ATOM 3465 N N . ASP B 1 181 ? 13.125 8.445 -8.094 1 59.75 181 ASP B N 1
ATOM 3466 C CA . ASP B 1 181 ? 12.094 8.773 -9.078 1 59.75 181 ASP B CA 1
ATOM 3467 C C . ASP B 1 181 ? 11.023 7.684 -9.141 1 59.75 181 ASP B C 1
ATOM 3469 O O . ASP B 1 181 ? 10.164 7.699 -10.023 1 59.75 181 ASP B O 1
ATOM 3473 N N . SER B 1 182 ? 11.047 6.871 -8.172 1 66.06 182 SER B N 1
ATOM 3474 C CA . SER B 1 182 ? 10.125 5.742 -8.219 1 66.06 182 SER B CA 1
ATOM 3475 C C . SER B 1 182 ? 9.008 5.902 -7.188 1 66.06 182 SER B C 1
ATOM 3477 O O . SER B 1 182 ? 8.578 4.926 -6.574 1 66.06 182 SER B O 1
ATOM 3479 N N . SER B 1 183 ? 8.43 7.148 -7.164 1 78.06 183 SER B N 1
ATOM 3480 C CA . SER B 1 183 ? 7.512 7.418 -6.062 1 78.06 183 SER B CA 1
ATOM 3481 C C . SER B 1 183 ? 6.25 6.566 -6.176 1 78.06 183 SER B C 1
ATOM 3483 O O . SER B 1 183 ? 5.945 5.777 -5.281 1 78.06 183 SER B O 1
ATOM 3485 N N . LEU B 1 184 ? 5.582 6.605 -7.336 1 82.75 184 LEU B N 1
ATOM 3486 C CA . LEU B 1 184 ? 4.305 5.91 -7.438 1 82.75 184 LEU B CA 1
ATOM 3487 C C . LEU B 1 184 ? 4.508 4.398 -7.473 1 82.75 184 LEU B C 1
ATOM 3489 O O . LEU B 1 184 ? 3.633 3.641 -7.047 1 82.75 184 LEU B O 1
ATOM 3493 N N . PHE B 1 185 ? 5.652 4.027 -7.895 1 79.5 185 PHE B N 1
ATOM 3494 C CA . PHE B 1 185 ? 5.984 2.607 -7.875 1 79.5 185 PHE B CA 1
ATOM 3495 C C . PHE B 1 185 ? 6.086 2.1 -6.441 1 79.5 185 PHE B C 1
ATOM 3497 O O . PHE B 1 185 ? 5.605 1.01 -6.125 1 79.5 185 PHE B O 1
ATOM 3504 N N . SER B 1 186 ? 6.723 2.906 -5.66 1 80.12 186 SER B N 1
ATOM 3505 C CA . SER B 1 186 ? 6.84 2.547 -4.25 1 80.12 186 SER B CA 1
ATOM 3506 C C . SER B 1 186 ? 5.465 2.436 -3.594 1 80.12 186 SER B C 1
ATOM 3508 O O . SER B 1 186 ? 5.254 1.579 -2.732 1 80.12 186 SER B O 1
ATOM 3510 N N . VAL B 1 187 ? 4.602 3.289 -3.996 1 87.62 187 VAL B N 1
ATOM 3511 C CA . VAL B 1 187 ? 3.25 3.264 -3.447 1 87.62 187 VAL B CA 1
ATOM 3512 C C . VAL B 1 187 ? 2.549 1.97 -3.854 1 87.62 187 VAL B C 1
ATOM 3514 O O . VAL B 1 187 ? 1.979 1.273 -3.012 1 87.62 187 VAL B O 1
ATOM 3517 N N . ALA B 1 188 ? 2.646 1.646 -5.082 1 87.44 188 ALA B N 1
ATOM 3518 C CA . ALA B 1 188 ? 2.018 0.427 -5.586 1 87.44 188 ALA B CA 1
ATOM 3519 C C . ALA B 1 188 ? 2.635 -0.813 -4.949 1 87.44 188 ALA B C 1
ATOM 3521 O O . ALA B 1 188 ? 1.922 -1.749 -4.578 1 87.44 188 ALA B O 1
ATOM 3522 N N . ALA B 1 189 ? 3.904 -0.805 -4.891 1 84.38 189 ALA B N 1
ATOM 3523 C CA . ALA B 1 189 ? 4.613 -1.926 -4.277 1 84.38 189 ALA B CA 1
ATOM 3524 C C . ALA B 1 189 ? 4.211 -2.092 -2.812 1 84.38 189 ALA B C 1
ATOM 3526 O O . ALA B 1 189 ? 4.098 -3.217 -2.318 1 84.38 189 ALA B O 1
ATOM 3527 N N . SER B 1 190 ? 4.062 -1.018 -2.143 1 86.75 190 SER B N 1
ATOM 3528 C CA . SER B 1 190 ? 3.635 -1.071 -0.75 1 86.75 190 SER B CA 1
ATOM 3529 C C . SER B 1 190 ? 2.213 -1.613 -0.628 1 86.75 190 SER B C 1
ATOM 3531 O O . SER B 1 190 ? 1.915 -2.389 0.281 1 86.75 190 SER B O 1
ATOM 3533 N N . ALA B 1 191 ? 1.369 -1.147 -1.506 1 90.12 191 ALA B N 1
ATOM 3534 C CA . ALA B 1 191 ? 0.013 -1.689 -1.515 1 90.12 191 ALA B CA 1
ATOM 3535 C C . ALA B 1 191 ? 0.028 -3.203 -1.713 1 90.12 191 ALA B C 1
ATOM 3537 O O . ALA B 1 191 ? -0.72 -3.93 -1.055 1 90.12 191 ALA B O 1
ATOM 3538 N N . LEU B 1 192 ? 0.828 -3.615 -2.605 1 91.06 192 LEU B N 1
ATOM 3539 C CA . LEU B 1 192 ? 0.984 -5.051 -2.816 1 91.06 192 LEU B CA 1
ATOM 3540 C C . LEU B 1 192 ? 1.446 -5.742 -1.539 1 91.06 192 LEU B C 1
ATOM 3542 O O . LEU B 1 192 ? 0.974 -6.832 -1.213 1 91.06 192 LEU B O 1
ATOM 3546 N N . TYR B 1 193 ? 2.297 -5.125 -0.888 1 88.12 193 TYR B N 1
ATOM 3547 C CA . TYR B 1 193 ? 2.756 -5.688 0.377 1 88.12 193 TYR B CA 1
ATOM 3548 C C . TYR B 1 193 ? 1.591 -5.891 1.338 1 88.12 193 TYR B C 1
ATOM 3550 O O . TYR B 1 193 ? 1.524 -6.906 2.037 1 88.12 193 TYR B O 1
ATOM 3558 N N . GLY B 1 194 ? 0.73 -4.938 1.385 1 87.94 194 GLY B N 1
ATOM 3559 C CA . GLY B 1 194 ? -0.455 -5.082 2.213 1 87.94 194 GLY B CA 1
ATOM 3560 C C . GLY B 1 194 ? -1.311 -6.273 1.825 1 87.94 194 GLY B C 1
ATOM 3561 O O . GLY B 1 194 ? -1.859 -6.961 2.691 1 87.94 194 GLY B O 1
ATOM 3562 N N . ILE B 1 195 ? -1.424 -6.516 0.587 1 92.56 195 ILE B N 1
ATOM 3563 C CA . ILE B 1 195 ? -2.18 -7.656 0.078 1 92.56 195 ILE B CA 1
ATOM 3564 C C . ILE B 1 195 ? -1.521 -8.953 0.534 1 92.56 195 ILE B C 1
ATOM 3566 O O . ILE B 1 195 ? -2.199 -9.867 1.012 1 92.56 195 ILE B O 1
ATOM 3570 N N . ILE B 1 196 ? -0.254 -8.992 0.392 1 92.5 196 ILE B N 1
ATOM 3571 C CA . ILE B 1 196 ? 0.518 -10.18 0.744 1 92.5 196 ILE B CA 1
ATOM 3572 C C . ILE B 1 196 ? 0.384 -10.453 2.238 1 92.5 196 ILE B C 1
ATOM 3574 O O . ILE B 1 196 ? 0.118 -11.594 2.645 1 92.5 196 ILE B O 1
ATOM 3578 N N . LEU B 1 197 ? 0.523 -9.414 3.004 1 87.12 197 LEU B N 1
ATOM 3579 C CA . LEU B 1 197 ? 0.409 -9.547 4.453 1 87.12 197 LEU B CA 1
ATOM 3580 C C . LEU B 1 197 ? -0.96 -10.094 4.84 1 87.12 197 LEU B C 1
ATOM 3582 O O . LEU B 1 197 ? -1.058 -11.008 5.664 1 87.12 197 LEU B O 1
ATOM 3586 N N . ALA B 1 198 ? -1.967 -9.547 4.281 1 87.62 198 ALA B N 1
ATOM 3587 C CA . ALA B 1 198 ? -3.326 -9.984 4.586 1 87.62 198 ALA B CA 1
ATOM 3588 C C . ALA B 1 198 ? -3.529 -11.445 4.195 1 87.62 198 ALA B C 1
ATOM 3590 O O . ALA B 1 198 ? -4.094 -12.227 4.961 1 87.62 198 ALA B O 1
ATOM 3591 N N . ALA B 1 199 ? -3.086 -11.789 3.035 1 93.25 199 ALA B N 1
ATOM 3592 C CA . ALA B 1 199 ? -3.242 -13.164 2.561 1 93.25 199 ALA B CA 1
ATOM 3593 C C . ALA B 1 199 ? -2.498 -14.148 3.465 1 93.25 199 ALA B C 1
ATOM 3595 O O . ALA B 1 199 ? -3.047 -15.18 3.852 1 93.25 199 ALA B O 1
ATOM 3596 N N . GLN B 1 200 ? -1.263 -13.812 3.793 1 91.25 200 GLN B N 1
ATOM 3597 C CA . GLN B 1 200 ? -0.45 -14.688 4.637 1 91.25 200 GLN B CA 1
ATOM 3598 C C . GLN B 1 200 ? -1.089 -14.875 6.012 1 91.25 200 GLN B C 1
ATOM 3600 O O . GLN B 1 200 ? -1.168 -15.992 6.516 1 91.25 200 GLN B O 1
ATOM 3605 N N . GLU B 1 201 ? -1.54 -13.797 6.547 1 86.56 201 GLU B N 1
ATOM 3606 C CA . GLU B 1 201 ? -2.119 -13.859 7.887 1 86.56 201 GLU B CA 1
ATOM 3607 C C . GLU B 1 201 ? -3.443 -14.617 7.879 1 86.56 201 GLU B C 1
ATOM 3609 O O . GLU B 1 201 ? -3.709 -15.414 8.781 1 86.56 201 GLU B O 1
ATOM 3614 N N . GLN B 1 202 ? -4.246 -14.414 6.93 1 89.25 202 GLN B N 1
ATOM 3615 C CA . GLN B 1 202 ? -5.594 -14.969 6.91 1 89.25 202 GLN B CA 1
ATOM 3616 C C . GLN B 1 202 ? -5.578 -16.438 6.484 1 89.25 202 GLN B C 1
ATOM 3618 O O . GLN B 1 202 ? -6.516 -17.188 6.77 1 89.25 202 GLN B O 1
ATOM 3623 N N . TYR B 1 203 ? -4.555 -16.844 5.793 1 92.81 203 TYR B N 1
ATOM 3624 C CA . TYR B 1 203 ? -4.434 -18.234 5.395 1 92.81 203 TYR B CA 1
ATOM 3625 C C . TYR B 1 203 ? -3.338 -18.938 6.191 1 92.81 203 TYR B C 1
ATOM 3627 O O . TYR B 1 203 ? -2.807 -19.953 5.758 1 92.81 203 TYR B O 1
ATOM 3635 N N . ALA B 1 204 ? -3.031 -18.375 7.324 1 89.81 204 ALA B N 1
ATOM 3636 C CA . ALA B 1 204 ? -1.971 -18.922 8.164 1 89.81 204 ALA B CA 1
ATOM 3637 C C . ALA B 1 204 ? -2.309 -20.344 8.625 1 89.81 204 ALA B C 1
ATOM 3639 O O . ALA B 1 204 ? -1.411 -21.172 8.836 1 89.81 204 ALA B O 1
ATOM 3640 N N . ASP B 1 205 ? -3.598 -20.672 8.695 1 92.19 205 ASP B N 1
ATOM 3641 C CA . ASP B 1 205 ? -4.012 -21.984 9.211 1 92.19 205 ASP B CA 1
ATOM 3642 C C . ASP B 1 205 ? -4.352 -22.938 8.07 1 92.19 205 ASP B C 1
ATOM 3644 O O . ASP B 1 205 ? -4.781 -24.062 8.32 1 92.19 205 ASP B O 1
ATOM 3648 N N . SER B 1 206 ? -4.188 -22.469 6.879 1 94.81 206 SER B N 1
ATOM 3649 C CA . SER B 1 206 ? -4.441 -23.359 5.742 1 94.81 206 SER B CA 1
ATOM 3650 C C . SER B 1 206 ? -3.389 -24.453 5.652 1 94.81 206 SER B C 1
ATOM 3652 O O . SER B 1 206 ? -2.305 -24.328 6.227 1 94.81 206 SER B O 1
ATOM 3654 N N . LEU B 1 207 ? -3.729 -25.531 4.98 1 97.25 207 LEU B N 1
ATOM 3655 C CA . LEU B 1 207 ? -2.76 -26.594 4.754 1 97.25 207 LEU B CA 1
ATOM 3656 C C . LEU B 1 207 ? -1.693 -26.156 3.756 1 97.25 207 LEU B C 1
ATOM 3658 O O . LEU B 1 207 ? -0.539 -26.578 3.85 1 97.25 207 LEU B O 1
ATOM 3662 N N . PHE B 1 208 ? -2.164 -25.312 2.852 1 97.88 208 PHE B N 1
ATOM 3663 C CA . PHE B 1 208 ? -1.206 -24.828 1.866 1 97.88 208 PHE B CA 1
ATOM 3664 C C . PHE B 1 208 ? -0.489 -23.578 2.373 1 97.88 208 PHE B C 1
ATOM 3666 O O . PHE B 1 208 ? -0.907 -22.984 3.363 1 97.88 208 PHE B O 1
ATOM 3673 N N . ARG B 1 209 ? 0.584 -23.219 1.683 1 97.94 209 ARG B N 1
ATOM 3674 C CA . ARG B 1 209 ? 1.419 -22.094 2.088 1 97.94 209 ARG B CA 1
ATOM 3675 C C . ARG B 1 209 ? 1.144 -20.859 1.224 1 97.94 209 ARG B C 1
ATOM 3677 O O . ARG B 1 209 ? 0.838 -21 0.036 1 97.94 209 ARG B O 1
ATOM 3684 N N . VAL B 1 210 ? 1.199 -19.719 1.802 1 97.62 210 VAL B N 1
ATOM 3685 C CA . VAL B 1 210 ? 1.184 -18.438 1.104 1 97.62 210 VAL B CA 1
ATOM 3686 C C . VAL B 1 210 ? 2.502 -17.703 1.341 1 97.62 210 VAL B C 1
ATOM 3688 O O . VAL B 1 210 ? 2.818 -17.328 2.475 1 97.62 210 VAL B O 1
ATOM 3691 N N . ASN B 1 211 ? 3.262 -17.516 0.217 1 97.06 211 ASN B N 1
ATOM 3692 C CA . ASN B 1 211 ? 4.617 -17 0.344 1 97.06 211 ASN B CA 1
ATOM 3693 C C . ASN B 1 211 ? 4.859 -15.812 -0.595 1 97.06 211 ASN B C 1
ATOM 3695 O O . ASN B 1 211 ? 4.039 -15.539 -1.472 1 97.06 211 ASN B O 1
ATOM 3699 N N . GLU B 1 212 ? 5.922 -15.102 -0.291 1 95.06 212 GLU B N 1
ATOM 3700 C CA . GLU B 1 212 ? 6.379 -14 -1.131 1 95.06 212 GLU B CA 1
ATOM 3701 C C . GLU B 1 212 ? 7.816 -14.219 -1.599 1 95.06 212 GLU B C 1
ATOM 3703 O O . GLU B 1 212 ? 8.664 -14.664 -0.824 1 95.06 212 GLU B O 1
ATOM 3708 N N . MET B 1 213 ? 8.078 -13.977 -2.836 1 92.5 213 MET B N 1
ATOM 3709 C CA . MET B 1 213 ? 9.422 -13.789 -3.367 1 92.5 213 MET B CA 1
ATOM 3710 C C . MET B 1 213 ? 9.617 -12.359 -3.865 1 92.5 213 MET B C 1
ATOM 3712 O O . MET B 1 213 ? 8.953 -11.938 -4.812 1 92.5 213 MET B O 1
ATOM 3716 N N . ARG B 1 214 ? 10.445 -11.648 -3.254 1 87 214 ARG B N 1
ATOM 3717 C CA . ARG B 1 214 ? 10.703 -10.258 -3.588 1 87 214 ARG B CA 1
ATOM 3718 C C . ARG B 1 214 ? 11.961 -10.125 -4.445 1 87 214 ARG B C 1
ATOM 3720 O O . ARG B 1 214 ? 13.055 -10.484 -4.012 1 87 214 ARG B O 1
ATOM 3727 N N . LEU B 1 215 ? 11.703 -9.57 -5.613 1 80.62 215 LEU B N 1
ATOM 3728 C CA . LEU B 1 215 ? 12.812 -9.359 -6.527 1 80.62 215 LEU B CA 1
ATOM 3729 C C . LEU B 1 215 ? 13.359 -7.941 -6.398 1 80.62 215 LEU B C 1
ATOM 3731 O O . LEU B 1 215 ? 12.609 -6.969 -6.5 1 80.62 215 LEU B O 1
ATOM 3735 N N . TYR B 1 216 ? 14.375 -7.57 -5.895 1 65 216 TYR B N 1
ATOM 3736 C CA . TYR B 1 216 ? 14.984 -6.242 -5.863 1 65 216 TYR B CA 1
ATOM 3737 C C . TYR B 1 216 ? 15.68 -5.93 -7.184 1 65 216 TYR B C 1
ATOM 3739 O O . TYR B 1 216 ? 16.203 -4.828 -7.367 1 65 216 TYR B O 1
ATOM 3747 N N . ALA B 1 217 ? 15.281 -6.633 -8.266 1 49.22 217 ALA B N 1
ATOM 3748 C CA . ALA B 1 217 ? 16.016 -6.484 -9.516 1 49.22 217 ALA B CA 1
ATOM 3749 C C . ALA B 1 217 ? 15.258 -5.582 -10.492 1 49.22 217 ALA B C 1
ATOM 3751 O O . ALA B 1 217 ? 14.031 -5.488 -10.43 1 49.22 217 ALA B O 1
ATOM 3752 N N . MET B 1 218 ? 15.68 -4.414 -10.961 1 43.34 218 MET B N 1
ATOM 3753 C CA . MET B 1 218 ? 15.062 -3.664 -12.047 1 43.34 218 MET B CA 1
ATOM 3754 C C . MET B 1 218 ? 15.055 -4.48 -13.336 1 43.34 218 MET B C 1
ATOM 3756 O O . MET B 1 218 ? 16.109 -4.914 -13.812 1 43.34 218 MET B O 1
ATOM 3760 N N . LEU B 1 219 ? 14.094 -5.262 -13.75 1 39.59 219 LEU B N 1
ATOM 3761 C CA . LEU B 1 219 ? 14.125 -6.039 -14.984 1 39.59 219 LEU B CA 1
ATOM 3762 C C . LEU B 1 219 ? 13.695 -5.191 -16.172 1 39.59 219 LEU B C 1
ATOM 3764 O O . LEU B 1 219 ? 12.625 -4.582 -16.156 1 39.59 219 LEU B O 1
ATOM 3768 N N . LYS B 1 220 ? 14.172 -4.152 -16.734 1 37 220 LYS B N 1
ATOM 3769 C CA . LYS B 1 220 ? 13.617 -3.664 -18 1 37 220 LYS B CA 1
ATOM 3770 C C . LYS B 1 220 ? 13.852 -4.66 -19.125 1 37 220 LYS B C 1
ATOM 3772 O O . LYS B 1 220 ? 14.836 -5.395 -19.125 1 37 220 LYS B O 1
ATOM 3777 N N . ARG B 1 221 ? 12.812 -5.105 -19.797 1 37.75 221 ARG B N 1
ATOM 3778 C CA . ARG B 1 221 ? 13.078 -5.711 -21.094 1 37.75 221 ARG B CA 1
ATOM 3779 C C . ARG B 1 221 ? 14.172 -4.957 -21.844 1 37.75 221 ARG B C 1
ATOM 3781 O O . ARG B 1 221 ? 14.289 -3.736 -21.703 1 37.75 221 ARG B O 1
ATOM 3788 N N . HIS B 1 222 ? 15.219 -5.625 -22.453 1 35 222 HIS B N 1
ATOM 3789 C CA . HIS B 1 222 ? 16.312 -5.113 -23.266 1 35 222 HIS B CA 1
ATOM 3790 C C . HIS B 1 222 ? 15.859 -3.953 -24.141 1 35 222 HIS B C 1
ATOM 3792 O O . HIS B 1 222 ? 16.531 -2.93 -24.234 1 35 222 HIS B O 1
ATOM 3798 N N . GLY B 1 223 ? 15.062 -4.234 -25.156 1 37.75 223 GLY B N 1
ATOM 3799 C CA . GLY B 1 223 ? 14.867 -3.312 -26.266 1 37.75 223 GLY B CA 1
ATOM 3800 C C . GLY B 1 223 ? 14.203 -2.016 -25.859 1 37.75 223 GLY B C 1
ATOM 3801 O O . GLY B 1 223 ? 14.07 -1.095 -26.656 1 37.75 223 GLY B O 1
ATOM 3802 N N . ASP B 1 224 ? 13.211 -2.131 -25.109 1 38.06 224 ASP B N 1
ATOM 3803 C CA . ASP B 1 224 ? 12.445 -0.905 -24.891 1 38.06 224 ASP B CA 1
ATOM 3804 C C . ASP B 1 224 ? 13.172 0.037 -23.938 1 38.06 224 ASP B C 1
ATOM 3806 O O . ASP B 1 224 ? 12.539 0.84 -23.25 1 38.06 224 ASP B O 1
ATOM 3810 N N . ILE B 1 225 ? 14.398 -0.217 -23.516 1 37.91 225 ILE B N 1
ATOM 3811 C CA . ILE B 1 225 ? 15.305 0.651 -22.766 1 37.91 225 ILE B CA 1
ATOM 3812 C C . ILE B 1 225 ? 15.617 1.897 -23.594 1 37.91 225 ILE B C 1
ATOM 3814 O O . ILE B 1 225 ? 16.516 1.88 -24.438 1 37.91 225 ILE B O 1
ATOM 3818 N N . GLY B 1 226 ? 14.812 2.445 -24.344 1 34.34 226 GLY B N 1
ATOM 3819 C CA . GLY B 1 226 ? 15.453 3.605 -24.953 1 34.34 226 GLY B CA 1
ATOM 3820 C C . GLY B 1 226 ? 16.438 4.297 -24.031 1 34.34 226 GLY B C 1
ATOM 3821 O O . GLY B 1 226 ? 16.844 3.73 -23.016 1 34.34 226 GLY B O 1
ATOM 3822 N N . ASN B 1 227 ? 16.531 5.746 -23.938 1 33.75 227 ASN B N 1
ATOM 3823 C CA . ASN B 1 227 ? 17.578 6.66 -23.484 1 33.75 227 ASN B CA 1
ATOM 3824 C C . ASN B 1 227 ? 17.828 6.516 -21.984 1 33.75 227 ASN B C 1
ATOM 3826 O O . ASN B 1 227 ? 18.5 7.359 -21.375 1 33.75 227 ASN B O 1
ATOM 3830 N N . HIS B 1 228 ? 16.875 6.289 -21.094 1 34.84 228 HIS B N 1
ATOM 3831 C CA . HIS B 1 228 ? 17.203 6.879 -19.797 1 34.84 228 HIS B CA 1
ATOM 3832 C C . HIS B 1 228 ? 18.328 6.109 -19.125 1 34.84 228 HIS B C 1
ATOM 3834 O O . HIS B 1 228 ? 18.578 4.945 -19.438 1 34.84 228 HIS B O 1
ATOM 3840 N N . GLN B 1 229 ? 19.328 6.727 -18.219 1 36.12 229 GLN B N 1
ATOM 3841 C CA . GLN B 1 229 ? 20.5 6.453 -17.422 1 36.12 229 GLN B CA 1
ATOM 3842 C C . GLN B 1 229 ? 20.375 5.133 -16.672 1 36.12 229 GLN B C 1
ATOM 3844 O O . GLN B 1 229 ? 21.281 4.715 -15.953 1 36.12 229 GLN B O 1
ATOM 3849 N N . PHE B 1 230 ? 19.297 4.629 -16.562 1 36.62 230 PHE B N 1
ATOM 3850 C CA . PHE B 1 230 ? 19.266 3.416 -15.75 1 36.62 230 PHE B CA 1
ATOM 3851 C C . PHE B 1 230 ? 19.828 2.23 -16.531 1 36.62 230 PHE B C 1
ATOM 3853 O O . PHE B 1 230 ? 19.625 1.077 -16.141 1 36.62 230 PHE B O 1
ATOM 3860 N N . ARG B 1 231 ? 20.422 2.396 -17.734 1 35.19 231 ARG B N 1
ATOM 3861 C CA . ARG B 1 231 ? 21.141 1.372 -18.484 1 35.19 231 ARG B CA 1
ATOM 3862 C C . ARG B 1 231 ? 22.062 0.578 -17.578 1 35.19 231 ARG B C 1
ATOM 3864 O O . ARG B 1 231 ? 22.234 -0.632 -17.75 1 35.19 231 ARG B O 1
ATOM 3871 N N . ASP B 1 232 ? 22.859 1.325 -16.859 1 37.09 232 ASP B N 1
ATOM 3872 C CA . ASP B 1 232 ? 23.969 0.68 -16.172 1 37.09 232 ASP B CA 1
ATOM 3873 C C . ASP B 1 232 ? 23.469 -0.314 -15.125 1 37.09 232 ASP B C 1
ATOM 3875 O O . ASP B 1 232 ? 24.219 -1.186 -14.68 1 37.09 232 ASP B O 1
ATOM 3879 N N . HIS B 1 233 ? 22.422 0.081 -14.492 1 37.5 233 HIS B N 1
ATOM 3880 C CA . HIS B 1 233 ? 22.062 -0.837 -13.414 1 37.5 233 HIS B CA 1
ATOM 3881 C C . HIS B 1 233 ? 21.422 -2.107 -13.969 1 37.5 233 HIS B C 1
ATOM 3883 O O . HIS B 1 233 ? 21.125 -3.037 -13.219 1 37.5 233 HIS B O 1
ATOM 3889 N N . PHE B 1 234 ? 21 -2.104 -15.289 1 39.38 234 PHE B N 1
ATOM 3890 C CA . PHE B 1 234 ? 20.266 -3.209 -15.891 1 39.38 234 PHE B CA 1
ATOM 3891 C C . PHE B 1 234 ? 21.219 -4.25 -16.469 1 39.38 234 PHE B C 1
ATOM 3893 O O . PHE B 1 234 ? 21.984 -3.953 -17.391 1 39.38 234 PHE B O 1
ATOM 3900 N N . GLY B 1 235 ? 21.75 -5.016 -15.75 1 34.25 235 GLY B N 1
ATOM 3901 C CA . GLY B 1 235 ? 22.531 -6.082 -16.359 1 34.25 235 GLY B CA 1
ATOM 3902 C C . GLY B 1 235 ? 21.844 -6.715 -17.562 1 34.25 235 GLY B C 1
ATOM 3903 O O . GLY B 1 235 ? 20.625 -6.895 -17.547 1 34.25 235 GLY B O 1
ATOM 3904 N N . THR B 1 236 ? 22.141 -6.441 -18.719 1 36.84 236 THR B N 1
ATOM 3905 C CA . THR B 1 236 ? 21.844 -6.969 -20.047 1 36.84 236 THR B CA 1
ATOM 3906 C C . THR B 1 236 ? 21.656 -8.484 -20 1 36.84 236 THR B C 1
ATOM 3908 O O . THR B 1 236 ? 21.438 -9.125 -21.031 1 36.84 236 THR B O 1
ATOM 3911 N N . LYS B 1 237 ? 22 -9.297 -19.016 1 40.59 237 LYS B N 1
ATOM 3912 C CA . LYS B 1 237 ? 22.188 -10.688 -19.422 1 40.59 237 LYS B CA 1
ATOM 3913 C C . LYS B 1 237 ? 20.859 -11.43 -19.516 1 40.59 237 LYS B C 1
ATOM 3915 O O . LYS B 1 237 ? 20.078 -11.406 -18.562 1 40.59 237 LYS B O 1
ATOM 3920 N N . ALA B 1 238 ? 20.359 -11.898 -20.812 1 42.19 238 ALA B N 1
ATOM 3921 C CA . ALA B 1 238 ? 19.328 -12.711 -21.469 1 42.19 238 ALA B CA 1
ATOM 3922 C C . ALA B 1 238 ? 18.797 -13.789 -20.531 1 42.19 238 ALA B C 1
ATOM 3924 O O . ALA B 1 238 ? 17.641 -14.203 -20.641 1 42.19 238 ALA B O 1
ATOM 3925 N N . TYR B 1 239 ? 19.531 -14.242 -19.453 1 52 239 TYR B N 1
ATOM 3926 C CA . TYR B 1 239 ? 19.203 -15.508 -18.828 1 52 239 TYR B CA 1
ATOM 3927 C C . TYR B 1 239 ? 18.672 -15.297 -17.406 1 52 239 TYR B C 1
ATOM 3929 O O . TYR B 1 239 ? 18.375 -16.266 -16.688 1 52 239 TYR B O 1
ATOM 3937 N N . SER B 1 240 ? 18.281 -13.992 -17.141 1 61.66 240 SER B N 1
ATOM 3938 C CA . SER B 1 240 ? 17.922 -13.688 -15.75 1 61.66 240 SER B CA 1
ATOM 3939 C C . SER B 1 240 ? 16.484 -14.07 -15.453 1 61.66 240 SER B C 1
ATOM 3941 O O . SER B 1 240 ? 16.172 -14.516 -14.344 1 61.66 240 SER B O 1
ATOM 3943 N N . HIS B 1 241 ? 15.711 -14.281 -16.531 1 73.94 241 HIS B N 1
ATOM 3944 C CA . HIS B 1 241 ? 14.32 -14.633 -16.297 1 73.94 241 HIS B CA 1
ATOM 3945 C C . HIS B 1 241 ? 14.172 -16.125 -15.984 1 73.94 241 HIS B C 1
ATOM 3947 O O . HIS B 1 241 ? 13.328 -16.5 -15.172 1 73.94 241 HIS B O 1
ATOM 3953 N N . ARG B 1 242 ? 15.117 -16.938 -16.547 1 79.75 242 ARG B N 1
ATOM 3954 C CA . ARG B 1 242 ? 15.078 -18.359 -16.25 1 79.75 242 ARG B CA 1
ATOM 3955 C C . ARG B 1 242 ? 15.609 -18.656 -14.859 1 79.75 242 ARG B C 1
ATOM 3957 O O . ARG B 1 242 ? 15.148 -19.594 -14.195 1 79.75 242 ARG B O 1
ATOM 3964 N N . LYS B 1 243 ? 16.484 -17.766 -14.477 1 84.31 243 LYS B N 1
ATOM 3965 C CA . LYS B 1 243 ? 16.984 -17.922 -13.117 1 84.31 243 LYS B CA 1
ATOM 3966 C C . LYS B 1 243 ? 15.906 -17.609 -12.094 1 84.31 243 LYS B C 1
ATOM 3968 O O . LYS B 1 243 ? 15.797 -18.297 -11.07 1 84.31 243 LYS B O 1
ATOM 3973 N N . VAL B 1 244 ? 15.109 -16.625 -12.391 1 86.94 244 VAL B N 1
ATOM 3974 C CA . VAL B 1 244 ? 13.977 -16.344 -11.523 1 86.94 244 VAL B CA 1
ATOM 3975 C C . VAL B 1 244 ? 13.023 -17.531 -11.5 1 86.94 244 VAL B C 1
ATOM 3977 O O . VAL B 1 244 ? 12.516 -17.906 -10.445 1 86.94 244 VAL B O 1
ATOM 3980 N N . GLY B 1 245 ? 12.883 -18.156 -12.695 1 92.44 245 GLY B N 1
ATOM 3981 C CA . GLY B 1 245 ? 12.039 -19.344 -12.781 1 92.44 245 GLY B CA 1
ATOM 3982 C C . GLY B 1 245 ? 12.523 -20.484 -11.906 1 92.44 245 GLY B C 1
ATOM 3983 O O . GLY B 1 245 ? 11.727 -21.172 -11.281 1 92.44 245 GLY B O 1
ATOM 3984 N N . ARG B 1 246 ? 13.797 -20.641 -11.867 1 91.69 246 ARG B N 1
ATOM 3985 C CA . ARG B 1 246 ? 14.375 -21.672 -11.031 1 91.69 246 ARG B CA 1
ATOM 3986 C C . ARG B 1 246 ? 14.125 -21.406 -9.555 1 91.69 246 ARG B C 1
ATOM 3988 O O . ARG B 1 246 ? 13.797 -22.312 -8.789 1 91.69 246 ARG B O 1
ATOM 3995 N N . LEU B 1 247 ? 14.305 -20.156 -9.211 1 91.44 247 LEU B N 1
ATOM 3996 C CA . LEU B 1 247 ? 14.086 -19.781 -7.82 1 91.44 247 LEU B CA 1
ATOM 3997 C C . LEU B 1 247 ? 12.625 -19.953 -7.43 1 91.44 247 LEU B C 1
ATOM 3999 O O . LEU B 1 247 ? 12.32 -20.391 -6.316 1 91.44 247 LEU B O 1
ATOM 4003 N N . VAL B 1 248 ? 11.742 -19.625 -8.328 1 95.19 248 VAL B N 1
ATOM 4004 C CA . VAL B 1 248 ? 10.32 -19.797 -8.078 1 95.19 248 VAL B CA 1
ATOM 4005 C C . VAL B 1 248 ? 9.992 -21.281 -7.914 1 95.19 248 VAL B C 1
ATOM 4007 O O . VAL B 1 248 ? 9.305 -21.672 -6.969 1 95.19 248 VAL B O 1
ATOM 4010 N N . SER B 1 249 ? 10.516 -22.156 -8.812 1 95.75 249 SER B N 1
ATOM 4011 C CA . SER B 1 249 ? 10.289 -23.594 -8.719 1 95.75 249 SER B CA 1
ATOM 4012 C C . SER B 1 249 ? 10.781 -24.1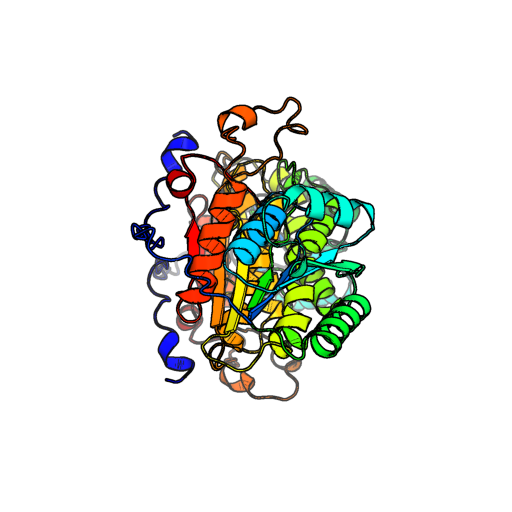41 -7.383 1 95.75 249 SER B C 1
ATOM 4014 O O . SER B 1 249 ? 10.086 -24.938 -6.746 1 95.75 249 SER B O 1
ATOM 4016 N N . GLU B 1 250 ? 11.898 -23.656 -6.992 1 94.88 250 GLU B N 1
ATOM 4017 C CA . GLU B 1 250 ? 12.453 -24.078 -5.711 1 94.88 250 GLU B CA 1
ATOM 4018 C C . GLU B 1 250 ? 11.562 -23.625 -4.555 1 94.88 250 GLU B C 1
ATOM 4020 O O . GLU B 1 250 ? 11.336 -24.391 -3.611 1 94.88 250 GLU B O 1
ATOM 4025 N N . ALA B 1 251 ? 11.125 -22.438 -4.641 1 96 251 ALA B N 1
ATOM 4026 C CA . ALA B 1 251 ? 10.273 -21.906 -3.58 1 96 251 ALA B CA 1
ATOM 4027 C C . ALA B 1 251 ? 8.984 -22.703 -3.455 1 96 251 ALA B C 1
ATOM 4029 O O . ALA B 1 251 ? 8.5 -22.953 -2.346 1 96 251 ALA B O 1
ATOM 4030 N N . LEU B 1 252 ? 8.375 -23.141 -4.562 1 97.5 252 LEU B N 1
ATOM 4031 C CA . LEU B 1 252 ? 7.141 -23.906 -4.543 1 97.5 252 LEU B CA 1
ATOM 4032 C C . LEU B 1 252 ? 7.344 -25.25 -3.836 1 97.5 252 LEU B C 1
ATOM 4034 O O . LEU B 1 252 ? 6.418 -25.781 -3.213 1 97.5 252 LEU B O 1
ATOM 4038 N N . LEU B 1 253 ? 8.555 -25.75 -3.859 1 94.25 253 LEU B N 1
ATOM 4039 C CA . LEU B 1 253 ? 8.844 -27.094 -3.365 1 94.25 253 LEU B CA 1
ATOM 4040 C C . LEU B 1 253 ? 9.32 -27.047 -1.919 1 94.25 253 LEU B C 1
ATOM 4042 O O . LEU B 1 253 ? 9.07 -27.984 -1.149 1 94.25 253 LEU B O 1
ATOM 4046 N N . THR B 1 254 ? 9.914 -25.859 -1.526 1 92.94 254 THR B N 1
ATOM 4047 C CA . THR B 1 254 ? 10.695 -25.984 -0.298 1 92.94 254 THR B CA 1
ATOM 4048 C C . THR B 1 254 ? 10.312 -24.891 0.697 1 92.94 254 THR B C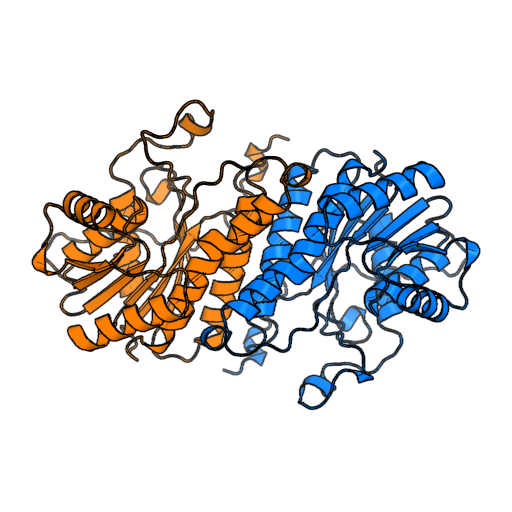 1
ATOM 4050 O O . THR B 1 254 ? 10.672 -24.953 1.873 1 92.94 254 THR B O 1
ATOM 4053 N N . SER B 1 255 ? 9.594 -23.891 0.298 1 93.25 255 SER B N 1
ATOM 4054 C CA . SER B 1 255 ? 9.344 -22.766 1.197 1 93.25 255 SER B CA 1
ATOM 4055 C C . SER B 1 255 ? 8.469 -23.188 2.375 1 93.25 255 SER B C 1
ATOM 4057 O O . SER B 1 255 ? 7.652 -24.109 2.252 1 93.25 255 SER B O 1
ATOM 4059 N N . LYS B 1 256 ? 8.656 -22.5 3.52 1 92.81 256 LYS B N 1
ATOM 4060 C CA . LYS B 1 256 ? 7.836 -22.703 4.707 1 92.81 256 LYS B CA 1
ATOM 4061 C C . LYS B 1 256 ? 6.656 -21.734 4.727 1 92.81 256 LYS B C 1
ATOM 4063 O O . LYS B 1 256 ? 6.57 -20.844 3.891 1 92.81 256 LYS B O 1
ATOM 4068 N N . HIS B 1 257 ? 5.758 -22.016 5.652 1 91.19 257 HIS B N 1
ATOM 4069 C CA . HIS B 1 257 ? 4.574 -21.188 5.75 1 91.19 257 HIS B CA 1
ATOM 4070 C C . HIS B 1 257 ? 4.949 -19.719 5.934 1 91.19 257 HIS B C 1
ATOM 4072 O O . HIS B 1 257 ? 5.816 -19.391 6.754 1 91.19 257 HIS B O 1
ATOM 4078 N N . ALA B 1 258 ? 4.34 -18.828 5.125 1 88.19 258 ALA B N 1
ATOM 4079 C CA . ALA B 1 258 ? 4.406 -17.375 5.207 1 88.19 258 ALA B CA 1
ATOM 4080 C C . ALA B 1 258 ? 5.84 -16.891 5.043 1 88.19 258 ALA B C 1
ATOM 4082 O O . ALA B 1 258 ? 6.191 -15.812 5.535 1 88.19 258 ALA B O 1
ATOM 4083 N N . GLU B 1 259 ? 6.637 -17.688 4.383 1 91.12 259 GLU B N 1
ATOM 4084 C CA . GLU B 1 259 ? 8.031 -17.312 4.16 1 91.12 259 GLU B CA 1
ATOM 4085 C C . GLU B 1 259 ? 8.133 -16.172 3.145 1 91.12 259 GLU B C 1
ATOM 4087 O O . GLU B 1 259 ? 7.414 -16.156 2.143 1 91.12 259 GLU B O 1
ATOM 4092 N N . ARG B 1 260 ? 9.008 -15.234 3.436 1 89.69 260 ARG B N 1
ATOM 4093 C CA . ARG B 1 260 ? 9.336 -14.141 2.521 1 89.69 260 ARG B CA 1
ATOM 4094 C C . ARG B 1 260 ? 10.75 -14.289 1.977 1 89.69 260 ARG B C 1
ATOM 4096 O O . ARG B 1 260 ? 11.727 -14.062 2.693 1 89.69 260 ARG B O 1
ATOM 4103 N N . ILE B 1 261 ? 10.844 -14.586 0.696 1 90 261 ILE B N 1
ATOM 4104 C CA . ILE B 1 261 ? 12.117 -14.883 0.042 1 90 261 ILE B CA 1
ATOM 4105 C C . ILE B 1 261 ? 12.641 -13.625 -0.649 1 90 261 ILE B C 1
ATOM 4107 O O . ILE B 1 261 ? 11.922 -12.977 -1.414 1 90 261 ILE B O 1
ATOM 4111 N N . VAL B 1 262 ? 13.844 -13.25 -0.364 1 84.38 262 VAL B N 1
ATOM 4112 C CA . VAL B 1 262 ? 14.461 -12.086 -0.983 1 84.38 262 VAL B CA 1
ATOM 4113 C C . VAL B 1 262 ? 15.461 -12.531 -2.045 1 84.38 262 VAL B C 1
ATOM 4115 O O . VAL B 1 262 ? 16.359 -13.344 -1.765 1 84.38 262 VAL B O 1
ATOM 4118 N N . VAL B 1 263 ? 15.258 -12.047 -3.168 1 83.19 263 VAL B N 1
ATOM 4119 C CA . VAL B 1 263 ? 16.172 -12.344 -4.266 1 83.19 263 VAL B CA 1
ATOM 4120 C C . VAL B 1 263 ? 17.016 -11.117 -4.586 1 83.19 263 VAL B C 1
ATOM 4122 O O . VAL B 1 263 ? 16.5 -10.078 -4.996 1 83.19 263 VAL B O 1
ATOM 4125 N N . THR B 1 264 ? 18.25 -11.242 -4.422 1 77.19 264 THR B N 1
ATOM 4126 C CA . THR B 1 264 ? 19.188 -10.148 -4.664 1 77.19 264 THR B CA 1
ATOM 4127 C C . THR B 1 264 ? 19.844 -10.297 -6.035 1 77.19 264 THR B C 1
ATOM 4129 O O . THR B 1 264 ? 19.828 -11.383 -6.621 1 77.19 264 THR B O 1
ATOM 4132 N N . PRO B 1 265 ? 20.438 -9.141 -6.516 1 72.88 265 PRO B N 1
ATOM 4133 C CA . PRO B 1 265 ? 21.141 -9.219 -7.801 1 72.88 265 PRO B CA 1
ATOM 4134 C C . PRO B 1 265 ? 22.25 -10.273 -7.797 1 72.88 265 PRO B C 1
ATOM 4136 O O . PRO B 1 265 ? 22.516 -10.898 -8.828 1 72.88 265 PRO B O 1
ATOM 4139 N N . ALA B 1 266 ? 22.844 -10.453 -6.715 1 73.12 266 ALA B N 1
ATOM 4140 C CA . ALA B 1 266 ? 23.891 -11.453 -6.609 1 73.12 266 ALA B CA 1
ATOM 4141 C C . ALA B 1 266 ? 23.375 -12.852 -6.945 1 73.12 266 ALA B C 1
ATOM 4143 O O . ALA B 1 266 ? 24.094 -13.672 -7.52 1 73.12 266 ALA B O 1
ATOM 4144 N N . MET B 1 267 ? 22.156 -13.125 -6.695 1 74.88 267 MET B N 1
ATOM 4145 C CA . MET B 1 267 ? 21.531 -14.414 -6.969 1 74.88 267 MET B CA 1
ATOM 4146 C C . MET B 1 267 ? 21.172 -14.547 -8.445 1 74.88 267 MET B C 1
ATOM 4148 O O . MET B 1 267 ? 20.875 -15.641 -8.922 1 74.88 267 MET B O 1
ATOM 4152 N N . LEU B 1 268 ? 21.25 -13.422 -9.047 1 76.62 268 LEU B N 1
ATOM 4153 C CA . LEU B 1 268 ? 20.875 -13.375 -10.453 1 76.62 268 LEU B CA 1
ATOM 4154 C C . LEU B 1 268 ? 22.062 -12.953 -11.312 1 76.62 268 LEU B C 1
ATOM 4156 O O . LEU B 1 268 ? 21.891 -12.211 -12.289 1 76.62 268 LEU B O 1
ATOM 4160 N N . ASP B 1 269 ? 23.219 -13.367 -10.891 1 68.56 269 ASP B N 1
ATOM 4161 C CA . ASP B 1 269 ? 24.469 -13.094 -11.602 1 68.56 269 ASP B CA 1
ATOM 4162 C C . ASP B 1 269 ? 24.656 -11.594 -11.812 1 68.56 269 ASP B C 1
ATOM 4164 O O . ASP B 1 269 ? 25.094 -11.156 -12.875 1 68.56 269 ASP B O 1
ATOM 4168 N N . GLY B 1 270 ? 24.141 -10.859 -10.797 1 63.75 270 GLY B N 1
ATOM 4169 C CA . GLY B 1 270 ? 24.344 -9.414 -10.836 1 63.75 270 GLY B CA 1
ATOM 4170 C C . GLY B 1 270 ? 23.281 -8.68 -11.625 1 63.75 270 GLY B C 1
ATOM 4171 O O . GLY B 1 270 ? 23.328 -7.453 -11.734 1 63.75 270 GLY B O 1
ATOM 4172 N N . ALA B 1 271 ? 22.406 -9.492 -12.242 1 62.25 271 ALA B N 1
ATOM 4173 C CA . ALA B 1 271 ? 21.344 -8.859 -13.016 1 62.25 271 ALA B CA 1
ATOM 4174 C C . ALA B 1 271 ? 20.266 -8.266 -12.102 1 62.25 271 ALA B C 1
ATOM 4176 O O . ALA B 1 271 ? 20.031 -8.781 -11.008 1 62.25 271 ALA B O 1
ATOM 4177 N N . THR B 1 272 ? 19.938 -6.98 -12.453 1 58.44 272 THR B N 1
ATOM 4178 C CA . THR B 1 272 ? 18.797 -6.387 -11.758 1 58.44 272 THR B CA 1
ATOM 4179 C C . THR B 1 272 ? 17.5 -6.629 -12.531 1 58.44 272 THR B C 1
ATOM 4181 O O . THR B 1 272 ? 17.453 -6.43 -13.742 1 58.44 272 THR B O 1
ATOM 4184 N N . VAL B 1 273 ? 16.672 -7.52 -11.906 1 55.62 273 VAL B N 1
ATOM 4185 C CA . VAL B 1 273 ? 15.398 -7.848 -12.539 1 55.62 273 VAL B CA 1
ATOM 4186 C C . VAL B 1 273 ? 14.258 -7.172 -11.781 1 55.62 273 VAL B C 1
ATOM 4188 O O . VAL B 1 273 ? 14.281 -7.094 -10.547 1 55.62 273 VAL B O 1
ATOM 4191 N N . THR B 1 274 ? 13.5 -6.227 -12.508 1 54.81 274 THR B N 1
ATOM 4192 C CA . THR B 1 274 ? 12.359 -5.621 -11.828 1 54.81 274 THR B CA 1
ATOM 4193 C C . THR B 1 274 ? 11.047 -6.168 -12.383 1 54.81 274 THR B C 1
ATOM 4195 O O . THR B 1 274 ? 10.969 -6.527 -13.562 1 54.81 274 THR B O 1
ATOM 4198 N N . VAL B 1 275 ? 10.117 -6.59 -11.5 1 57.22 275 VAL B N 1
ATOM 4199 C CA . VAL B 1 275 ? 8.75 -6.898 -11.914 1 57.22 275 VAL B CA 1
ATOM 4200 C C . VAL B 1 275 ? 7.848 -5.688 -11.664 1 57.22 275 VAL B C 1
ATOM 4202 O O . VAL B 1 275 ? 8.109 -4.887 -10.766 1 57.22 275 VAL B O 1
#

Radius of gyration: 24.84 Å; Cα contacts (8 Å, |Δi|>4): 1127; chains: 2; bounding box: 49×74×64 Å